Protein AF-A0A1H9MMF3-F1 (afdb_monomer)

Sequence (498 aa):
MNKQKNIVKINLSGGIVSTGDLLSIVKAAESAQAKDIKLGTRQQLYLTVADPKLEEFTQELQEARINFEVNFDEHPNIVSSYVTDELFNRSNWLTEGVYADVLDAFAYQPALKVNIIDSTQNLVPFFTGNINFISSPTANYWYLFIRFPKMTESEHWGSLVYSADIPAMAKAIETVILEDEKTFYSKTTASVSLLRARVQENYQFFHQPVIEELQLPKFTIPYYEGLNKYGQKFWLGVYRRDEVFPLAFLKDVCAICLKTKIGKIYTTPWKSMLIKGIDADDQKYWSYVLGKNHINVRHASNELNWQVEDLSADGLVIKRYLVRRFDSMDLKTHGLCFAIKTQPKSGLFGSVVIKRLINYTKTAKKATDRFDILYTPDFNPNSKNYIVYKRKLALTVLDQHLSDLSNIYYDQLGLNNLIGTELKAEESAQESATTTTYWVQQCQKCFTVYDEQYGEQENGIMPGVPFDALPATYTCPVCDAGKGDFLTINFQTLATLA

pLDDT: mean 90.86, std 11.28, range [36.47, 98.69]

Radius of gyration: 33.26 Å; Cα contacts (8 Å, |Δi|>4): 879; chains: 1; bounding box: 58×94×97 Å

Organism: NCBI:txid390241

Nearest PDB structures (foldseek):
  1zj9-assembly2_B  TM=7.246E-01  e=2.768E-17  Mycobacterium tuberculosis H37Rv
  3b0n-assembly1_A  TM=7.388E-01  e=5.944E-15  Nicotiana tabacum
  3b0j-assembly1_A  TM=7.566E-01  e=1.364E-14  Nicotiana tabacum
  5ai2-assembly1_A  TM=9.528E-01  e=3.238E-05  Pyrococcus furiosus
  4xnw-assembly1_A  TM=9.265E-01  e=1.119E-03  Homo sapiens

Mean predicted aligned error: 10.28 Å

Secondary structure (DSSP, 8-state):
----EEEEEE--GGGEEEHHHHHHHHHHHHHTT--EEEE-TTS-EEEEEEHHHHHHHHHHHHHTT---EES---SPPPEEGGGGTTTT---SS--HHHHHHHHHT--S--SS-EEEE-TT-SSS-TTSSSEEEEE-SSTTEEEEEE--TT----EE-SSEEEGGGHHHHHHHHHHHHHHTHHHHT-TTT--HHHHHHHHHHH----EE---S--PPPPP------EEEEETTEEEEEE--TTSEEEHHHHHHHHHHHHHTT--EEEE-TTS-EEEEEE-GGGHHHHHHHHHHTT------HHHHSEEE-TT-HHHHHHHHHHHHHHHHTT---TT--EEEE-STT-----SEEEEEEP---TT--GGG-EEEEEE-GGG-TTS--PEEEEEEE-GGGHHHHHHHHHHHHHHHT-HHHHHHHHHHHHHHHHHHTS----EEEEETTT-PEE-TTT-BGGGTB-TT--GGGS-TT-B-TTT--BGGGEEEEEHHHHHT--

Structure (mmCIF, N/CA/C/O backbone):
data_AF-A0A1H9MMF3-F1
#
_entry.id   AF-A0A1H9MMF3-F1
#
loop_
_atom_site.group_PDB
_atom_site.id
_atom_site.type_symbol
_atom_site.label_atom_id
_atom_site.label_alt_id
_atom_site.label_comp_id
_atom_site.label_asym_id
_atom_site.label_entity_id
_atom_site.label_seq_id
_atom_site.pdbx_PDB_ins_code
_atom_site.Cartn_x
_atom_site.Cartn_y
_atom_site.Cartn_z
_atom_site.occupancy
_atom_site.B_iso_or_equiv
_atom_site.auth_seq_id
_atom_site.auth_comp_id
_atom_site.auth_asym_id
_atom_site.auth_atom_id
_atom_site.pdbx_PDB_model_num
ATOM 1 N N . MET A 1 1 ? -17.254 28.239 19.429 1.00 42.09 1 MET A N 1
ATOM 2 C CA . MET A 1 1 ? -15.847 27.788 19.506 1.00 42.09 1 MET A CA 1
ATOM 3 C C . MET A 1 1 ? -15.647 26.682 18.485 1.00 42.09 1 MET A C 1
ATOM 5 O O . MET A 1 1 ? -16.365 25.690 18.556 1.00 42.09 1 MET A O 1
ATOM 9 N N . ASN A 1 2 ? -14.751 26.851 17.509 1.00 47.06 2 ASN A N 1
ATOM 10 C CA . ASN A 1 2 ? -14.352 25.730 16.653 1.00 47.06 2 ASN A CA 1
ATOM 11 C C . ASN A 1 2 ? -13.678 24.697 17.559 1.00 47.06 2 ASN A C 1
ATOM 13 O O . ASN A 1 2 ? -12.625 24.990 18.117 1.00 47.06 2 ASN A O 1
ATOM 17 N N . LYS A 1 3 ? -14.308 23.533 17.765 1.00 58.78 3 LYS A N 1
ATOM 18 C CA . LYS A 1 3 ? -13.686 22.439 18.518 1.00 58.78 3 LYS A CA 1
ATOM 19 C C . LYS A 1 3 ? -12.413 22.045 17.774 1.00 58.78 3 LYS A C 1
ATOM 21 O O . LYS A 1 3 ? -12.495 21.634 16.614 1.00 58.78 3 LYS A O 1
ATOM 26 N N . GLN A 1 4 ? -11.264 22.224 18.418 1.00 79.00 4 GLN A N 1
ATOM 27 C CA . GLN A 1 4 ? -9.987 21.749 17.906 1.00 79.00 4 GLN A CA 1
ATOM 28 C C . GLN A 1 4 ? -10.109 20.244 17.633 1.00 79.00 4 GLN A C 1
ATOM 30 O O . GLN A 1 4 ? -10.714 19.499 18.409 1.00 79.00 4 GLN A O 1
ATOM 35 N N . LYS A 1 5 ? -9.652 19.829 16.453 1.00 88.00 5 LYS A N 1
ATOM 36 C CA . LYS A 1 5 ? -9.704 18.444 15.990 1.00 88.00 5 LYS A CA 1
ATOM 37 C C . LYS A 1 5 ? -8.292 17.893 16.024 1.00 88.00 5 LYS A C 1
ATOM 39 O O . LYS A 1 5 ? -7.403 18.496 15.430 1.00 88.00 5 LYS A O 1
ATOM 44 N N . ASN A 1 6 ? -8.132 16.759 16.685 1.00 95.62 6 ASN A N 1
ATOM 45 C CA . ASN A 1 6 ? -6.872 16.055 16.825 1.00 95.62 6 ASN A CA 1
ATOM 46 C C . ASN A 1 6 ? -6.859 14.861 15.868 1.00 95.62 6 ASN A C 1
ATOM 48 O O . ASN A 1 6 ? -7.871 14.171 15.714 1.00 95.62 6 ASN A O 1
ATOM 52 N N . ILE A 1 7 ? -5.732 14.642 15.199 1.00 96.81 7 ILE A N 1
ATOM 53 C CA . ILE A 1 7 ? -5.510 13.474 14.348 1.00 96.81 7 ILE A CA 1
ATOM 54 C C . ILE A 1 7 ? -4.817 12.424 15.202 1.00 96.81 7 ILE A C 1
ATOM 56 O O . ILE A 1 7 ? -3.734 12.679 15.720 1.00 96.81 7 ILE A O 1
ATOM 60 N N . VAL A 1 8 ? -5.422 11.248 15.320 1.00 98.00 8 VAL A N 1
ATOM 61 C CA . VAL A 1 8 ? -4.791 10.094 15.961 1.00 98.00 8 VAL A CA 1
ATOM 62 C C . VAL A 1 8 ? -4.376 9.111 14.878 1.00 98.00 8 VAL A C 1
ATOM 64 O O . VAL A 1 8 ? -5.203 8.709 14.057 1.00 98.00 8 VAL A O 1
ATOM 67 N N . LYS A 1 9 ? -3.094 8.756 14.855 1.00 98.31 9 LYS A N 1
ATOM 68 C CA . LYS A 1 9 ? -2.513 7.756 13.959 1.00 98.31 9 LYS A CA 1
ATOM 69 C C . LYS A 1 9 ? -2.289 6.464 14.735 1.00 98.31 9 LYS A C 1
ATOM 71 O O . LYS A 1 9 ? -1.727 6.503 15.824 1.00 98.31 9 LYS A O 1
ATOM 76 N N . ILE A 1 10 ? -2.676 5.333 14.154 1.00 98.50 10 ILE A N 1
ATOM 77 C CA . ILE A 1 10 ? -2.406 3.994 14.691 1.00 98.50 10 ILE A CA 1
ATOM 78 C C . ILE A 1 10 ? -1.650 3.212 13.620 1.00 98.50 10 ILE A C 1
ATOM 80 O O . ILE A 1 10 ? -2.153 3.014 12.512 1.00 98.50 10 ILE A O 1
ATOM 84 N N . ASN A 1 11 ? -0.434 2.781 13.937 1.00 98.12 11 ASN A N 1
ATOM 85 C CA . ASN A 1 11 ? 0.357 1.945 13.042 1.00 98.12 11 ASN A CA 1
ATOM 86 C C . ASN A 1 11 ? -0.165 0.504 13.079 1.00 98.12 11 ASN A C 1
ATOM 88 O O . ASN A 1 11 ? -0.397 -0.044 14.153 1.00 98.12 11 ASN A O 1
ATOM 92 N N . LEU A 1 12 ? -0.327 -0.108 11.906 1.00 97.94 12 LEU A N 1
ATOM 93 C CA . LEU A 1 12 ? -0.649 -1.527 11.767 1.00 97.94 12 LEU A CA 1
ATOM 94 C C . LEU A 1 12 ? 0.579 -2.215 11.176 1.00 97.94 12 LEU A C 1
ATOM 96 O O . LEU A 1 12 ? 0.733 -2.225 9.954 1.00 97.94 12 LEU A O 1
ATOM 100 N N . SER A 1 13 ? 1.498 -2.696 12.014 1.00 97.06 13 SER A N 1
ATOM 101 C CA . SER A 1 13 ? 2.784 -3.246 11.559 1.00 97.06 13 SER A CA 1
ATOM 102 C C . SER A 1 13 ? 2.577 -4.318 10.491 1.00 97.06 13 SER A C 1
ATOM 104 O O . SER A 1 13 ? 1.864 -5.286 10.710 1.00 97.06 13 SER A O 1
ATOM 106 N N . GLY A 1 14 ? 3.154 -4.124 9.303 1.00 97.38 14 GLY A N 1
ATOM 107 C CA . GLY A 1 14 ? 2.976 -5.016 8.153 1.00 97.38 14 GLY A CA 1
ATOM 108 C C . GLY A 1 14 ? 1.615 -4.922 7.447 1.00 97.38 14 GLY A C 1
ATOM 109 O O . GLY A 1 14 ? 1.308 -5.734 6.574 1.00 97.38 14 GLY A O 1
ATOM 110 N N . GLY A 1 15 ? 0.803 -3.934 7.813 1.00 97.94 15 GLY A N 1
ATOM 111 C CA . GLY A 1 15 ? -0.555 -3.731 7.326 1.00 97.94 15 GLY A CA 1
ATOM 112 C C . GLY A 1 15 ? -1.538 -4.787 7.792 1.00 97.94 15 GLY A C 1
ATOM 113 O O . GLY A 1 15 ? -2.477 -5.088 7.062 1.00 97.94 15 GLY A O 1
ATOM 114 N N . ILE A 1 16 ? -1.325 -5.354 8.978 1.00 97.44 16 ILE A N 1
ATOM 115 C CA . ILE A 1 16 ? -2.231 -6.323 9.592 1.00 97.44 16 ILE A CA 1
ATOM 116 C C . ILE A 1 16 ? -2.805 -5.774 10.893 1.00 97.44 16 ILE A C 1
ATOM 118 O O . ILE A 1 16 ? -2.132 -5.087 11.657 1.00 97.44 16 ILE A O 1
ATOM 122 N N . VAL A 1 17 ? -4.062 -6.104 11.156 1.00 97.94 17 VAL A N 1
ATOM 123 C CA . VAL A 1 17 ? -4.711 -5.866 12.442 1.00 97.94 17 VAL A CA 1
ATOM 124 C C . VAL A 1 17 ? -5.503 -7.107 12.819 1.00 97.94 17 VAL A C 1
ATOM 126 O O . VAL A 1 17 ? -6.158 -7.714 11.964 1.00 97.94 17 VAL A O 1
ATOM 129 N N . SER A 1 18 ? -5.431 -7.517 14.085 1.00 97.88 18 SER A N 1
ATOM 130 C CA . SER A 1 18 ? -6.293 -8.593 14.557 1.00 97.88 18 SER A CA 1
ATOM 131 C C . SER A 1 18 ? -7.747 -8.116 14.555 1.00 97.88 18 SER A C 1
ATOM 133 O O . SER A 1 18 ? -8.042 -6.937 14.774 1.00 97.88 18 SER A O 1
ATOM 135 N N . THR A 1 19 ? -8.688 -9.027 14.324 1.00 98.31 19 THR A N 1
ATOM 136 C CA . THR A 1 19 ? -10.118 -8.684 14.364 1.00 98.31 19 THR A CA 1
ATOM 137 C C . THR A 1 19 ? -10.525 -8.127 15.737 1.00 98.31 19 THR A C 1
ATOM 139 O O . THR A 1 19 ? -11.387 -7.251 15.820 1.00 98.31 19 THR A O 1
ATOM 142 N N . GLY A 1 20 ? -9.891 -8.608 16.812 1.00 98.12 20 GLY A N 1
ATOM 143 C CA . GLY A 1 20 ? -10.108 -8.121 18.174 1.00 98.12 20 GLY A CA 1
ATOM 144 C C . GLY A 1 20 ? -9.624 -6.686 18.368 1.00 98.12 20 GLY A C 1
ATOM 145 O O . GLY A 1 20 ? -10.400 -5.846 18.822 1.00 98.12 20 GLY A O 1
ATOM 146 N N . ASP A 1 21 ? -8.391 -6.383 17.958 1.00 98.38 21 ASP A N 1
ATOM 147 C CA . ASP A 1 21 ? -7.820 -5.040 18.108 1.00 98.38 21 ASP A CA 1
ATOM 148 C C . ASP A 1 21 ? -8.576 -4.024 17.260 1.00 98.38 21 ASP A C 1
ATOM 150 O O . ASP A 1 21 ? -8.904 -2.944 17.748 1.00 98.38 21 ASP A O 1
ATOM 154 N N . LEU A 1 22 ? -8.942 -4.373 16.018 1.00 98.62 22 LEU A N 1
ATOM 155 C CA . LEU A 1 22 ? -9.743 -3.475 15.188 1.00 98.62 22 LEU A CA 1
ATOM 156 C C . LEU A 1 22 ? -11.101 -3.185 15.837 1.00 98.62 22 LEU A C 1
ATOM 158 O O . LEU A 1 22 ? -11.544 -2.037 15.835 1.00 98.62 22 LEU A O 1
ATOM 162 N N . LEU A 1 23 ? -11.750 -4.191 16.432 1.00 98.56 23 LEU A N 1
ATOM 163 C CA . LEU A 1 23 ? -13.001 -3.984 17.156 1.00 98.56 23 LEU A CA 1
ATOM 164 C C . LEU A 1 23 ? -12.811 -3.064 18.370 1.00 98.56 23 LEU A C 1
ATOM 166 O O . LEU A 1 23 ? -13.667 -2.211 18.606 1.00 98.56 23 LEU A O 1
ATOM 170 N N . SER A 1 24 ? -11.712 -3.205 19.116 1.00 98.50 24 SER A N 1
ATOM 171 C CA . SER A 1 24 ? -11.367 -2.311 20.230 1.00 98.50 24 SER A CA 1
ATOM 172 C C . SER A 1 24 ? -11.162 -0.870 19.754 1.00 98.50 24 SER A C 1
ATOM 174 O O . SER A 1 24 ? -11.776 0.039 20.307 1.00 98.50 24 SER A O 1
ATOM 176 N N . ILE A 1 25 ? -10.412 -0.659 18.663 1.00 98.62 25 ILE A N 1
ATOM 177 C CA . ILE A 1 25 ? -10.218 0.669 18.046 1.00 98.62 25 ILE A CA 1
ATOM 178 C C . ILE A 1 25 ? -11.560 1.277 17.646 1.00 98.62 25 ILE A C 1
ATOM 180 O O . ILE A 1 25 ? -11.824 2.447 17.912 1.00 98.62 25 ILE A O 1
ATOM 184 N N . VAL A 1 26 ? -12.419 0.492 16.994 1.00 98.44 26 VAL A N 1
ATOM 185 C CA . VAL A 1 26 ? -13.713 0.965 16.497 1.00 98.44 26 VAL A CA 1
ATOM 186 C C . VAL A 1 26 ? -14.669 1.304 17.645 1.00 98.44 26 VAL A C 1
ATOM 188 O O . VAL A 1 26 ? -15.400 2.288 17.541 1.00 98.44 26 VAL A O 1
ATOM 191 N N . LYS A 1 27 ? -14.657 0.538 18.743 1.00 98.19 27 LYS A N 1
ATOM 192 C CA . LYS A 1 27 ? -15.434 0.850 19.954 1.00 98.19 27 LYS A CA 1
ATOM 193 C C . LYS A 1 27 ? -14.951 2.138 20.614 1.00 98.19 27 LYS A C 1
ATOM 195 O O . LYS A 1 27 ? -15.773 3.019 20.839 1.00 98.19 27 LYS A O 1
ATOM 200 N N . ALA A 1 28 ? -13.640 2.290 20.798 1.00 98.06 28 ALA A N 1
ATOM 201 C CA . ALA A 1 28 ? -13.063 3.519 21.335 1.00 98.06 28 ALA A CA 1
ATOM 202 C C . ALA A 1 28 ? -13.400 4.732 20.461 1.00 98.06 28 ALA A C 1
ATOM 204 O O . ALA A 1 28 ? -13.790 5.792 20.950 1.00 98.06 28 ALA A O 1
ATOM 205 N N . ALA A 1 29 ? -13.335 4.564 19.139 1.00 97.69 29 ALA A N 1
ATOM 206 C CA . ALA A 1 29 ? -13.712 5.602 18.191 1.00 97.69 29 ALA A CA 1
ATOM 207 C C . ALA A 1 29 ? -15.195 5.996 18.329 1.00 97.69 29 ALA A C 1
ATOM 209 O O . ALA A 1 29 ? -15.529 7.179 18.244 1.00 97.69 29 ALA A O 1
ATOM 210 N N . GLU A 1 30 ? -16.081 5.026 18.565 1.00 97.00 30 GLU A N 1
ATOM 211 C CA . GLU A 1 30 ? -17.513 5.249 18.783 1.00 97.00 30 GLU A CA 1
ATOM 212 C C . GLU A 1 30 ? -17.775 6.006 20.101 1.00 97.00 30 GLU A C 1
ATOM 214 O O . GLU A 1 30 ? -18.484 7.017 20.074 1.00 97.00 30 GLU A O 1
ATOM 219 N N . SER A 1 31 ? -17.141 5.611 21.216 1.00 95.69 31 SER A N 1
ATOM 220 C CA . SER A 1 31 ? -17.191 6.325 22.512 1.00 95.69 31 SER A CA 1
ATOM 221 C C . SER A 1 31 ? -16.728 7.783 22.387 1.00 95.69 31 SER A C 1
ATOM 223 O O . SER A 1 31 ? -17.349 8.720 22.911 1.00 95.69 31 SER A O 1
ATOM 225 N N . ALA A 1 32 ? -15.672 7.989 21.597 1.00 95.56 32 ALA A N 1
ATOM 226 C CA . ALA A 1 32 ? -15.094 9.292 21.293 1.00 95.56 32 ALA A CA 1
ATOM 227 C C . ALA A 1 32 ? -15.902 10.115 20.273 1.00 95.56 32 ALA A C 1
ATOM 229 O O . ALA A 1 32 ? -15.536 11.254 19.962 1.00 95.56 32 ALA A O 1
ATOM 230 N N . GLN A 1 33 ? -17.003 9.565 19.747 1.00 95.25 33 GLN A N 1
ATOM 231 C CA . GLN A 1 33 ? -17.847 10.172 18.712 1.00 95.25 33 GLN A CA 1
ATOM 232 C C . GLN A 1 33 ? -17.072 10.517 17.428 1.00 95.25 33 GLN A C 1
ATOM 234 O O . GLN A 1 33 ? -17.412 11.467 16.708 1.00 95.25 33 GLN A O 1
ATOM 239 N N . ALA A 1 34 ? -16.020 9.753 17.127 1.00 94.62 34 ALA A N 1
ATOM 240 C CA . ALA A 1 34 ? -15.393 9.787 15.819 1.00 94.62 34 ALA A CA 1
ATOM 241 C C . ALA A 1 34 ? -16.404 9.313 14.766 1.00 94.62 34 ALA A C 1
ATOM 243 O O . ALA A 1 34 ? -17.288 8.498 15.023 1.00 94.62 34 ALA A O 1
ATOM 244 N N . LYS A 1 35 ? -16.304 9.862 13.557 1.00 91.38 35 LYS A N 1
ATOM 245 C CA . LYS A 1 35 ? -17.246 9.537 12.476 1.00 91.38 35 LYS A CA 1
ATOM 246 C C . LYS A 1 35 ? -16.823 8.301 11.698 1.00 91.38 35 LYS A C 1
ATOM 248 O O . LYS A 1 35 ? -17.659 7.514 11.256 1.00 91.38 35 LYS A O 1
ATOM 253 N N . ASP A 1 36 ? -15.520 8.180 11.493 1.00 96.31 36 ASP A N 1
ATOM 254 C CA . ASP A 1 36 ? -14.938 7.263 10.541 1.00 96.31 36 ASP A CA 1
ATOM 255 C C . ASP A 1 36 ? -13.444 7.046 10.791 1.00 96.31 36 ASP A C 1
ATOM 257 O O . ASP A 1 36 ? -12.801 7.791 11.536 1.00 96.31 36 ASP A O 1
ATOM 261 N N . ILE A 1 37 ? -12.922 6.004 10.146 1.00 97.88 37 ILE A N 1
ATOM 262 C CA . ILE A 1 37 ? -11.502 5.669 10.072 1.00 97.88 37 ILE A CA 1
ATOM 263 C C . ILE A 1 37 ? -11.034 5.857 8.628 1.00 97.88 37 ILE A C 1
ATOM 265 O O . ILE A 1 37 ? -11.751 5.536 7.678 1.00 97.88 37 ILE A O 1
ATOM 269 N N . LYS A 1 38 ? -9.806 6.344 8.455 1.00 98.19 38 LYS A N 1
ATOM 270 C CA . LYS A 1 38 ? -9.126 6.414 7.157 1.00 98.19 38 LYS A CA 1
ATOM 271 C C . LYS A 1 38 ? -7.900 5.520 7.147 1.00 98.19 38 LYS A C 1
ATOM 273 O O . LYS A 1 38 ? -7.265 5.332 8.181 1.00 98.19 38 LYS A O 1
ATOM 278 N N . LEU A 1 39 ? -7.554 5.013 5.969 1.00 97.88 39 LEU A N 1
ATOM 279 C CA . LEU A 1 39 ? -6.354 4.206 5.751 1.00 97.88 39 LEU A CA 1
ATOM 280 C C . LEU A 1 39 ? -5.261 5.057 5.109 1.00 97.88 39 LEU A C 1
ATOM 282 O O . LEU A 1 39 ? -5.549 5.913 4.271 1.00 97.88 39 LEU A O 1
ATOM 286 N N . GLY A 1 40 ? -4.018 4.821 5.513 1.00 96.31 40 GLY A N 1
ATOM 287 C CA . GLY A 1 40 ? -2.851 5.542 5.031 1.00 96.31 40 GLY A CA 1
ATOM 288 C C . GLY A 1 40 ? -2.006 4.771 4.019 1.00 96.31 40 GLY A C 1
ATOM 289 O O . GLY A 1 40 ? -2.057 3.546 3.921 1.00 96.31 40 GLY A O 1
ATOM 290 N N . THR A 1 41 ? -1.163 5.500 3.291 1.00 95.81 41 THR A N 1
ATOM 291 C CA . THR A 1 41 ? -0.257 4.952 2.262 1.00 95.81 41 THR A CA 1
ATOM 292 C C . THR A 1 41 ? 0.864 4.060 2.804 1.00 95.81 41 THR A C 1
ATOM 294 O O . THR A 1 41 ? 1.507 3.342 2.040 1.00 95.81 41 THR A O 1
ATOM 297 N N . ARG A 1 42 ? 1.111 4.071 4.117 1.00 97.00 42 ARG A N 1
ATOM 298 C CA . ARG A 1 42 ? 2.029 3.153 4.804 1.00 97.00 42 ARG A CA 1
ATOM 299 C C . ARG A 1 42 ? 1.278 2.103 5.632 1.00 97.00 42 ARG A C 1
ATOM 301 O O . ARG A 1 42 ? 1.840 1.580 6.584 1.00 97.00 42 ARG A O 1
ATOM 308 N N . GLN A 1 43 ? 0.028 1.791 5.273 1.00 98.00 43 GLN A N 1
ATOM 309 C CA . GLN A 1 43 ? -0.804 0.770 5.925 1.00 98.00 43 GLN A CA 1
ATOM 310 C C . GLN A 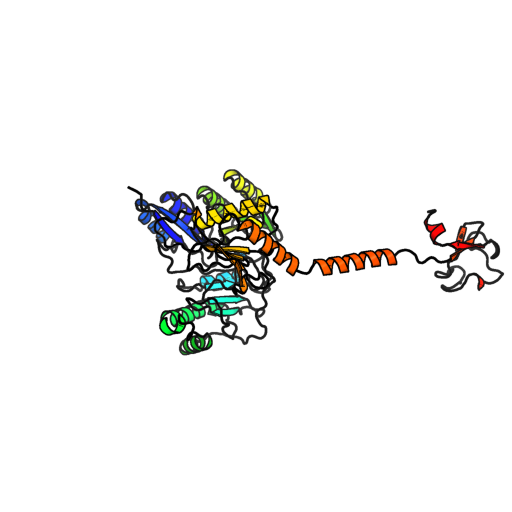1 43 ? -1.243 1.097 7.370 1.00 98.00 43 GLN A C 1
ATOM 312 O O . GLN A 1 43 ? -1.606 0.209 8.127 1.00 98.00 43 GLN A O 1
ATOM 317 N N . GLN A 1 44 ? -1.250 2.369 7.755 1.00 97.31 44 GLN A N 1
ATOM 318 C CA . GLN A 1 44 ? -1.689 2.878 9.058 1.00 97.31 44 GLN A CA 1
ATOM 319 C C . GLN A 1 44 ? -3.171 3.293 9.057 1.00 97.31 44 GLN A C 1
ATOM 321 O O . GLN A 1 44 ? -3.752 3.543 7.998 1.00 97.31 44 GLN A O 1
ATOM 326 N N . LEU A 1 45 ? -3.773 3.418 10.242 1.00 97.94 45 LEU A N 1
ATOM 327 C CA . LEU A 1 45 ? -5.098 4.008 10.442 1.00 97.94 45 LEU A CA 1
ATOM 328 C C . LEU A 1 45 ? -4.985 5.462 10.898 1.00 97.94 45 LEU A C 1
ATOM 330 O O . LEU A 1 45 ? -4.076 5.826 11.644 1.00 97.94 45 LEU A O 1
ATOM 334 N N . TYR A 1 46 ? -5.972 6.267 10.516 1.00 98.25 46 TYR A N 1
ATOM 335 C CA . TYR A 1 46 ? -6.157 7.623 11.009 1.00 98.25 46 TYR A CA 1
ATOM 336 C C . TYR A 1 46 ? -7.580 7.848 11.497 1.00 98.25 46 TYR A C 1
ATOM 338 O O . TYR A 1 46 ? -8.545 7.489 10.819 1.00 98.25 46 TYR A O 1
ATOM 346 N N . LEU A 1 47 ? -7.696 8.538 12.628 1.00 96.81 47 LEU A N 1
ATOM 347 C CA . LEU A 1 47 ? -8.952 9.020 13.185 1.00 96.81 47 LEU A CA 1
ATOM 348 C C . LEU A 1 47 ? -8.872 10.518 13.443 1.00 96.81 47 LEU A C 1
ATOM 350 O O . LEU A 1 47 ? -7.811 11.069 13.726 1.00 96.81 47 LEU A O 1
ATOM 354 N N . THR A 1 48 ? -10.016 11.189 13.352 1.00 96.31 48 THR A N 1
ATOM 355 C CA . THR A 1 48 ? -10.156 12.575 13.800 1.00 96.31 48 THR A CA 1
ATOM 356 C C . THR A 1 48 ? -11.044 12.613 15.031 1.00 96.31 48 THR A C 1
ATOM 358 O O . THR A 1 48 ? -12.230 12.297 14.941 1.00 96.31 48 THR A O 1
ATOM 361 N N . VAL A 1 49 ? -10.481 13.046 16.155 1.00 96.19 49 VAL A N 1
ATOM 362 C CA . VAL A 1 49 ? -11.149 13.083 17.460 1.00 96.19 49 VAL A CA 1
ATOM 363 C C . VAL A 1 49 ? -11.254 14.527 17.936 1.00 96.19 49 VAL A C 1
ATOM 365 O O . VAL A 1 49 ? -10.344 15.334 17.743 1.00 96.19 49 VAL A O 1
ATOM 368 N N . ALA A 1 50 ? -12.401 14.894 18.503 1.00 94.44 50 ALA A N 1
ATOM 369 C CA . ALA A 1 50 ? -12.584 16.225 19.070 1.00 94.44 50 ALA A CA 1
ATOM 370 C C . ALA A 1 50 ? -11.825 16.343 20.396 1.00 94.44 50 ALA A C 1
ATOM 372 O O . ALA A 1 50 ? -11.839 15.410 21.189 1.00 94.44 50 ALA A O 1
ATOM 373 N N . ASP A 1 51 ? -11.241 17.511 20.659 1.00 93.56 51 ASP A N 1
ATOM 374 C CA . ASP A 1 51 ? -10.435 17.765 21.860 1.00 93.56 51 ASP A CA 1
ATOM 375 C C . ASP A 1 51 ? -11.063 17.291 23.191 1.00 93.56 51 ASP A C 1
ATOM 377 O O . ASP A 1 51 ? -10.408 16.534 23.902 1.00 93.56 51 ASP A O 1
ATOM 381 N N . PRO A 1 52 ? -12.359 17.548 23.485 1.00 94.88 52 PRO A N 1
ATOM 382 C CA . PRO A 1 52 ? -12.970 17.108 24.747 1.00 94.88 52 PRO A CA 1
ATOM 383 C C . PRO A 1 52 ? -13.118 15.587 24.905 1.00 94.88 52 PRO A C 1
ATOM 385 O O . PRO A 1 52 ? -13.525 15.126 25.963 1.00 94.88 52 PRO A O 1
ATOM 388 N N . LYS A 1 53 ? -12.898 14.821 23.832 1.00 96.06 53 LYS A N 1
ATOM 389 C CA . LYS A 1 53 ? -13.003 13.357 23.788 1.00 96.06 53 LYS A CA 1
ATOM 390 C C . LYS A 1 53 ? -11.650 12.677 23.596 1.00 96.06 53 LYS A C 1
ATOM 392 O O . LYS A 1 53 ? -11.595 11.453 23.558 1.00 96.06 53 LYS A O 1
ATOM 397 N N . LEU A 1 54 ? -10.576 13.455 23.449 1.00 96.25 54 LEU A N 1
ATOM 398 C CA . LEU A 1 54 ? -9.253 12.918 23.162 1.00 96.25 54 LEU A CA 1
ATOM 399 C C . LEU A 1 54 ? -8.726 12.078 24.328 1.00 96.25 54 LEU A C 1
ATOM 401 O O . LEU A 1 54 ? -8.267 10.972 24.084 1.00 96.25 54 LEU A O 1
ATOM 405 N N . GLU A 1 55 ? -8.824 12.577 25.561 1.00 96.12 55 GLU A N 1
ATOM 406 C CA . GLU A 1 55 ? -8.302 11.890 26.752 1.00 96.12 55 GLU A CA 1
ATOM 407 C C . GLU A 1 55 ? -8.946 10.506 26.936 1.00 96.12 55 GLU A C 1
ATOM 409 O O . GLU A 1 55 ? -8.239 9.500 26.923 1.00 96.12 55 GLU A O 1
ATOM 414 N N . GLU A 1 56 ? -10.283 10.457 26.968 1.00 95.88 56 GLU A N 1
ATOM 415 C CA . GLU A 1 56 ? -11.085 9.222 27.023 1.00 95.88 56 GLU A CA 1
ATOM 416 C C . GLU A 1 56 ? -10.695 8.246 25.901 1.00 95.88 56 GLU A C 1
ATOM 418 O O . GLU A 1 56 ? -10.398 7.083 26.158 1.00 95.88 56 GLU A O 1
ATOM 423 N N . PHE A 1 57 ? -10.600 8.734 24.658 1.00 97.44 57 PHE A N 1
ATOM 424 C CA . PHE A 1 57 ? -10.209 7.905 23.519 1.00 97.44 57 PHE A CA 1
ATOM 425 C C . PHE A 1 57 ? -8.812 7.301 23.680 1.00 97.44 57 PHE A C 1
ATOM 427 O O . PHE A 1 57 ? -8.607 6.114 23.437 1.00 97.44 57 PHE A O 1
ATOM 434 N N . THR A 1 58 ? -7.835 8.119 24.075 1.00 97.81 58 THR A N 1
ATOM 435 C CA . THR A 1 58 ? -6.453 7.664 24.245 1.00 97.81 58 THR A CA 1
ATOM 436 C C . THR A 1 58 ? -6.309 6.686 25.403 1.00 97.81 58 THR A C 1
ATOM 438 O O . THR A 1 58 ? -5.528 5.745 25.288 1.00 97.81 58 THR A O 1
ATOM 441 N N . GLN A 1 59 ? -7.092 6.848 26.473 1.00 97.88 59 GLN A N 1
ATOM 442 C CA . GLN A 1 59 ? -7.125 5.905 27.584 1.00 97.88 59 GLN A CA 1
ATOM 443 C C . GLN A 1 59 ? -7.659 4.537 27.135 1.00 97.88 59 GLN A C 1
ATOM 445 O O . GLN A 1 59 ? -7.018 3.524 27.404 1.00 97.88 59 GLN A O 1
ATOM 450 N N . GLU A 1 60 ? -8.764 4.492 26.383 1.00 98.00 60 GLU A N 1
ATOM 451 C CA . GLU A 1 60 ? -9.302 3.225 25.861 1.00 98.00 60 GLU A CA 1
ATOM 452 C C . GLU A 1 60 ? -8.291 2.497 24.953 1.00 98.00 60 GLU A C 1
ATOM 454 O O . GLU A 1 60 ? -8.142 1.275 25.029 1.00 98.00 60 GLU A O 1
ATOM 459 N N . LEU A 1 61 ? -7.542 3.236 24.122 1.00 98.12 61 LEU A N 1
ATOM 460 C CA . LEU A 1 61 ? -6.469 2.649 23.309 1.00 98.12 61 LEU A CA 1
ATOM 461 C C . LEU A 1 61 ? -5.318 2.103 24.169 1.00 98.12 61 LEU A C 1
ATOM 463 O O . LEU A 1 61 ? -4.810 1.020 23.879 1.00 98.12 61 LEU A O 1
ATOM 467 N N . GLN A 1 62 ? -4.919 2.813 25.230 1.00 97.88 62 GLN A N 1
ATOM 468 C CA . GLN A 1 62 ? -3.881 2.356 26.165 1.00 97.88 62 GLN A CA 1
ATOM 469 C C . GLN A 1 62 ? -4.302 1.086 26.911 1.00 97.88 62 GLN A C 1
ATOM 471 O O . GLN A 1 62 ? -3.512 0.146 27.011 1.00 97.88 62 GLN A O 1
ATOM 476 N N . GLU A 1 63 ? -5.546 1.023 27.388 1.00 97.50 63 GLU A N 1
ATOM 477 C CA . GLU A 1 63 ? -6.113 -0.158 28.052 1.00 97.50 63 GLU A CA 1
ATOM 478 C C . GLU A 1 63 ? -6.152 -1.370 27.111 1.00 97.50 63 GLU A C 1
ATOM 480 O O . GLU A 1 63 ? -5.837 -2.491 27.518 1.00 97.50 63 GLU A O 1
ATOM 485 N N . ALA A 1 64 ? -6.439 -1.134 25.827 1.00 97.12 64 ALA A N 1
ATOM 486 C CA . ALA A 1 64 ? -6.364 -2.140 24.771 1.00 97.12 64 ALA A CA 1
ATOM 487 C C . ALA A 1 64 ? -4.926 -2.447 24.298 1.00 97.12 64 ALA A C 1
ATOM 489 O O . ALA A 1 64 ? -4.747 -3.301 23.433 1.00 97.12 64 ALA A O 1
ATOM 490 N N . ARG A 1 65 ? -3.899 -1.788 24.861 1.00 96.75 65 ARG A N 1
ATOM 491 C CA . ARG A 1 65 ? -2.474 -1.910 24.484 1.00 96.75 65 ARG A CA 1
ATOM 492 C C . ARG A 1 65 ? -2.195 -1.575 23.016 1.00 96.75 65 ARG A C 1
ATOM 494 O O . ARG A 1 65 ? -1.315 -2.158 22.386 1.00 96.75 65 ARG A O 1
ATOM 501 N N . ILE A 1 66 ? -2.938 -0.617 22.475 1.00 97.56 66 ILE A N 1
ATOM 502 C CA . ILE A 1 66 ? -2.815 -0.162 21.093 1.00 97.56 66 ILE A CA 1
ATOM 503 C C . ILE A 1 66 ? -1.909 1.060 21.061 1.00 97.56 66 ILE A C 1
ATOM 505 O O . ILE A 1 66 ? -2.192 2.079 21.686 1.00 97.56 66 ILE A O 1
ATOM 509 N N . ASN A 1 67 ? -0.819 0.965 20.306 1.00 95.56 67 ASN A N 1
ATOM 510 C CA . ASN A 1 67 ? 0.104 2.077 20.109 1.00 95.56 67 ASN A CA 1
ATOM 511 C C . ASN A 1 67 ? -0.506 3.141 19.186 1.00 95.56 67 ASN A C 1
ATOM 513 O O . ASN A 1 67 ? -1.055 2.817 18.130 1.00 95.56 67 ASN A O 1
ATOM 517 N N . PHE A 1 68 ? -0.361 4.416 19.546 1.00 97.62 68 PHE A N 1
ATOM 518 C CA . PHE A 1 68 ? -0.859 5.538 18.752 1.00 97.62 68 PHE A CA 1
ATOM 519 C C . PHE A 1 68 ? 0.017 6.786 18.889 1.00 97.62 68 PHE A C 1
ATOM 521 O O . PHE A 1 68 ? 0.765 6.940 19.851 1.00 97.62 68 PHE A O 1
ATOM 528 N N . GLU A 1 69 ? -0.142 7.709 17.943 1.00 97.69 69 GLU A N 1
ATOM 529 C CA . GLU A 1 69 ? 0.422 9.060 17.987 1.00 97.69 69 GLU A CA 1
ATOM 530 C C . GLU A 1 69 ? -0.687 10.096 17.794 1.00 97.69 69 GLU A C 1
ATOM 532 O O . GLU A 1 69 ? -1.603 9.897 16.992 1.00 97.69 69 GLU A O 1
ATOM 537 N N . VAL A 1 70 ? -0.606 11.220 18.509 1.00 97.25 70 VAL A N 1
ATOM 538 C CA . VAL A 1 70 ? -1.590 12.309 18.429 1.00 97.25 70 VAL A CA 1
ATOM 539 C C . VAL A 1 70 ? -0.942 13.535 17.805 1.00 97.25 70 VAL A C 1
ATOM 541 O O . VAL A 1 70 ? -0.046 14.119 18.392 1.00 97.25 70 VAL A O 1
ATOM 544 N N . ASN A 1 71 ? -1.419 13.959 16.635 1.00 95.25 71 ASN A N 1
ATOM 545 C CA . ASN A 1 71 ? -0.924 15.114 15.873 1.00 95.25 71 ASN A CA 1
ATOM 546 C C . ASN A 1 71 ? 0.560 15.046 15.450 1.00 95.25 71 ASN A C 1
ATOM 548 O O . ASN A 1 71 ? 1.079 16.026 14.915 1.00 95.25 71 ASN A O 1
ATOM 552 N N . PHE A 1 72 ? 1.207 13.895 15.627 1.00 90.00 72 PHE A N 1
ATOM 553 C CA . PHE A 1 72 ? 2.587 13.628 15.235 1.00 90.00 72 PHE A CA 1
ATOM 554 C C . PHE A 1 72 ? 2.671 12.429 14.276 1.00 90.00 72 PHE A C 1
ATOM 556 O O . PHE A 1 72 ? 1.727 11.648 14.126 1.00 90.00 72 PHE A O 1
ATOM 563 N N . ASP A 1 73 ? 3.796 12.348 13.569 1.00 88.00 73 ASP A N 1
ATOM 564 C CA . ASP A 1 73 ? 4.159 11.252 12.665 1.00 88.00 73 ASP A CA 1
ATOM 565 C C . ASP A 1 73 ? 5.659 10.954 12.831 1.00 88.00 73 ASP A C 1
ATOM 567 O O . ASP A 1 73 ? 6.434 11.016 11.877 1.00 88.00 73 ASP A O 1
ATOM 571 N N . GLU A 1 74 ? 6.074 10.730 14.079 1.00 93.75 74 GLU A N 1
ATOM 572 C CA . GLU A 1 74 ? 7.453 10.431 14.480 1.00 93.75 74 GLU A CA 1
ATOM 573 C C . GLU A 1 74 ? 7.821 8.982 14.166 1.00 93.75 74 GLU A C 1
ATOM 575 O O . GLU A 1 74 ? 8.925 8.722 13.687 1.00 93.75 74 GLU A O 1
ATOM 580 N N . HIS A 1 75 ? 6.880 8.050 14.358 1.00 96.56 75 HIS A N 1
ATOM 581 C CA . HIS A 1 75 ? 7.106 6.631 14.109 1.00 96.56 75 HIS A CA 1
ATOM 582 C C . HIS A 1 75 ? 6.381 6.156 12.844 1.00 96.56 75 HIS A C 1
ATOM 584 O O . HIS A 1 75 ? 5.189 5.823 12.882 1.00 96.56 75 HIS A O 1
ATOM 590 N N . PRO A 1 76 ? 7.036 6.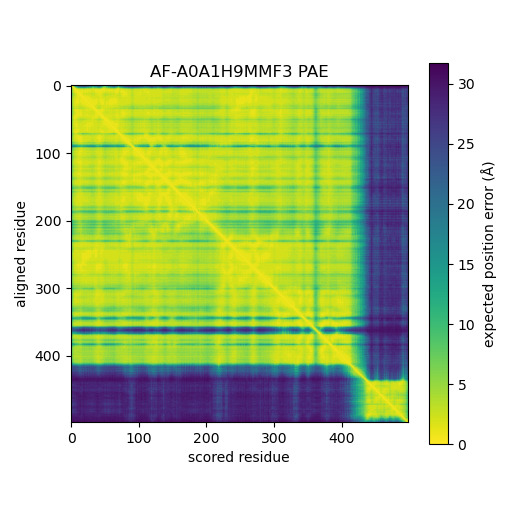117 11.671 1.00 96.31 76 PRO A N 1
ATOM 591 C CA . PRO A 1 76 ? 6.418 5.553 10.481 1.00 96.31 76 PRO A CA 1
ATOM 592 C C . PRO A 1 76 ? 6.103 4.063 10.665 1.00 96.31 76 PRO A C 1
ATOM 594 O O . PRO A 1 76 ? 6.938 3.288 11.117 1.00 96.31 76 PRO A O 1
ATOM 597 N N . ASN A 1 77 ? 4.930 3.637 10.194 1.00 98.00 77 ASN A N 1
ATOM 598 C CA . ASN A 1 77 ? 4.574 2.220 10.177 1.00 98.00 77 ASN A CA 1
ATOM 599 C C . ASN A 1 77 ? 5.568 1.377 9.355 1.00 98.00 77 ASN A C 1
ATOM 601 O O . ASN A 1 77 ? 6.115 1.866 8.356 1.00 98.00 77 ASN A O 1
ATOM 605 N N . ILE A 1 78 ? 5.734 0.105 9.720 1.00 98.56 78 ILE A N 1
ATOM 606 C CA . ILE A 1 78 ? 6.440 -0.895 8.908 1.00 98.56 78 ILE A CA 1
ATOM 607 C C . ILE A 1 78 ? 5.503 -1.333 7.782 1.00 98.56 78 ILE A C 1
ATOM 609 O O . ILE A 1 78 ? 4.420 -1.854 8.043 1.00 98.56 78 ILE A O 1
ATOM 613 N N . VAL A 1 79 ? 5.915 -1.124 6.531 1.00 98.56 79 VAL A N 1
ATOM 614 C CA . VAL A 1 79 ? 5.133 -1.543 5.357 1.00 98.56 79 VAL A CA 1
ATOM 615 C C . VAL A 1 79 ? 5.522 -2.963 4.975 1.00 98.56 79 VAL A C 1
ATOM 617 O O . VAL A 1 79 ? 6.709 -3.260 4.867 1.00 98.56 79 VAL A O 1
ATOM 620 N N . SER A 1 80 ? 4.541 -3.826 4.721 1.00 98.50 80 SER A N 1
ATOM 621 C CA . SER A 1 80 ? 4.787 -5.195 4.272 1.00 98.50 80 SER A CA 1
ATOM 622 C C . SER A 1 80 ? 3.860 -5.615 3.141 1.00 98.50 80 SER A C 1
ATOM 624 O O . SER A 1 80 ? 2.697 -5.209 3.073 1.00 98.50 80 SER A O 1
ATOM 626 N N . SER A 1 81 ? 4.368 -6.481 2.265 1.00 98.06 81 SER A N 1
ATOM 627 C CA . SER A 1 81 ? 3.551 -7.205 1.289 1.00 98.06 81 SER A CA 1
ATOM 628 C C . SER A 1 81 ? 2.866 -8.444 1.868 1.00 98.06 81 SER A C 1
ATOM 630 O O . SER A 1 81 ? 2.332 -9.240 1.106 1.00 98.06 81 SER A O 1
ATOM 632 N N . TYR A 1 82 ? 2.791 -8.584 3.192 1.00 97.50 82 TYR A N 1
ATOM 633 C CA . TYR A 1 82 ? 2.027 -9.642 3.859 1.00 97.50 82 TYR A CA 1
ATOM 634 C C . TYR A 1 82 ? 0.563 -9.720 3.345 1.00 97.50 82 TYR A C 1
ATOM 636 O O . TYR A 1 82 ? 0.016 -10.791 3.084 1.00 97.50 82 TYR A O 1
ATOM 644 N N . VAL A 1 83 ? -0.062 -8.576 3.047 1.00 97.00 83 VAL A N 1
ATOM 645 C CA . VAL A 1 83 ? -1.399 -8.521 2.417 1.00 97.00 83 VAL A CA 1
ATOM 646 C C . VAL A 1 83 ? -1.500 -9.262 1.070 1.00 97.00 83 VAL A C 1
ATOM 648 O O . VAL A 1 83 ? -2.592 -9.664 0.676 1.00 97.00 83 VAL A O 1
ATOM 651 N N . THR A 1 84 ? -0.383 -9.450 0.365 1.00 96.06 84 THR A N 1
ATOM 652 C CA . THR A 1 84 ? -0.334 -10.101 -0.954 1.00 96.06 84 THR A CA 1
ATOM 653 C C . THR A 1 84 ? -0.174 -11.610 -0.898 1.00 96.06 84 THR A C 1
ATOM 655 O O . THR A 1 84 ? -0.381 -12.249 -1.929 1.00 96.06 84 THR A O 1
ATOM 658 N N . ASP A 1 85 ? 0.163 -12.155 0.274 1.00 94.19 85 ASP A N 1
ATOM 659 C CA . ASP A 1 85 ? 0.432 -13.579 0.434 1.00 94.19 85 ASP A CA 1
ATOM 660 C C . ASP A 1 85 ? -0.778 -14.428 0.034 1.00 94.19 85 ASP A C 1
ATOM 662 O O . ASP A 1 85 ? -1.910 -14.103 0.419 1.00 94.19 85 ASP A O 1
ATOM 666 N N . GLU A 1 86 ? -0.519 -15.466 -0.766 1.00 90.50 86 GLU A N 1
ATOM 667 C CA . GLU A 1 86 ? -1.481 -16.366 -1.432 1.00 90.50 86 GLU A CA 1
ATOM 668 C C . GLU A 1 86 ? -2.383 -15.720 -2.504 1.00 90.50 86 GLU A C 1
ATOM 670 O O . GLU A 1 86 ? -3.145 -16.423 -3.174 1.00 90.50 86 GLU A O 1
ATOM 675 N N . LEU A 1 87 ? -2.324 -14.395 -2.684 1.00 93.56 87 LEU A N 1
ATOM 676 C CA . LEU A 1 87 ? -3.218 -13.660 -3.586 1.00 93.56 87 LEU A CA 1
ATOM 677 C C . LEU A 1 87 ? -2.515 -13.125 -4.832 1.00 93.56 87 LEU A C 1
ATOM 679 O O . LEU A 1 87 ? -3.012 -13.287 -5.947 1.00 93.56 87 LEU A O 1
ATOM 683 N N . PHE A 1 88 ? -1.395 -12.427 -4.641 1.00 91.88 88 PHE A N 1
ATOM 684 C CA . PHE A 1 88 ? -0.728 -11.662 -5.701 1.00 91.88 88 PHE A CA 1
ATOM 685 C C . PHE A 1 88 ? 0.776 -11.913 -5.786 1.00 91.88 88 PHE A C 1
ATOM 687 O O . PHE A 1 88 ? 1.421 -11.372 -6.685 1.00 91.88 88 PHE A O 1
ATOM 694 N N . ASN A 1 89 ? 1.337 -12.686 -4.860 1.00 85.94 89 ASN A N 1
ATOM 695 C CA . ASN A 1 89 ? 2.726 -13.107 -4.896 1.00 85.94 89 ASN A CA 1
ATOM 696 C C . ASN A 1 89 ? 2.866 -14.542 -5.429 1.00 85.94 89 ASN A C 1
ATOM 698 O O . ASN A 1 89 ? 1.892 -15.274 -5.600 1.00 85.94 89 ASN A O 1
ATOM 702 N N . ARG A 1 90 ? 4.104 -14.916 -5.755 1.00 81.38 90 ARG A N 1
ATOM 703 C CA . ARG A 1 90 ? 4.494 -16.253 -6.227 1.00 81.38 90 ARG A CA 1
ATOM 704 C C . ARG A 1 90 ? 5.725 -16.765 -5.480 1.00 81.38 90 ARG A C 1
ATOM 706 O O . ARG A 1 90 ? 6.502 -17.532 -6.042 1.00 81.38 90 ARG A O 1
ATOM 713 N N . SER A 1 91 ? 5.966 -16.273 -4.266 1.00 79.31 91 SER A N 1
ATOM 714 C CA . SER A 1 91 ? 7.159 -16.662 -3.522 1.00 79.31 91 SER A CA 1
ATOM 715 C C . SER A 1 91 ? 7.118 -18.134 -3.137 1.00 79.31 91 SER A C 1
ATOM 717 O O . SER A 1 91 ? 6.083 -18.676 -2.759 1.00 79.31 91 SER A O 1
ATOM 719 N N . ASN A 1 92 ? 8.283 -18.771 -3.231 1.00 79.69 92 ASN A N 1
ATOM 720 C CA . ASN A 1 92 ? 8.446 -20.192 -2.944 1.00 79.69 92 ASN A CA 1
ATOM 721 C C . ASN A 1 92 ? 8.674 -20.477 -1.451 1.00 79.69 92 ASN A C 1
ATOM 723 O O . ASN A 1 92 ? 8.517 -21.618 -1.028 1.00 79.69 92 ASN A O 1
ATOM 727 N N . TRP A 1 93 ? 9.090 -19.480 -0.662 1.00 94.88 93 TRP A N 1
ATOM 728 C CA . TRP A 1 93 ? 9.479 -19.678 0.744 1.00 94.88 93 TRP A CA 1
ATOM 729 C C . TRP A 1 93 ? 8.900 -18.643 1.710 1.00 94.88 93 TRP A C 1
ATOM 731 O O . TRP A 1 93 ? 8.848 -18.895 2.912 1.00 94.88 93 TRP A O 1
ATOM 741 N N . LEU A 1 94 ? 8.487 -17.478 1.210 1.00 95.88 94 LEU A N 1
ATOM 742 C CA . LEU A 1 94 ? 7.961 -16.409 2.043 1.00 95.88 94 LEU A CA 1
ATOM 743 C C . LEU A 1 94 ? 6.468 -16.632 2.259 1.00 95.88 94 LEU A C 1
ATOM 745 O O . LEU A 1 94 ? 5.689 -16.503 1.323 1.00 95.88 94 LEU A O 1
ATOM 749 N N . THR A 1 95 ? 6.101 -16.981 3.488 1.00 94.75 95 THR A N 1
ATOM 750 C CA . THR A 1 95 ? 4.724 -17.282 3.892 1.00 94.75 95 THR A CA 1
ATOM 751 C C . THR A 1 95 ? 4.230 -16.285 4.935 1.00 94.75 95 THR A C 1
ATOM 753 O O . THR A 1 95 ? 5.025 -15.578 5.564 1.00 94.75 95 THR A O 1
ATOM 756 N N . GLU A 1 96 ? 2.921 -16.288 5.197 1.00 93.56 96 GLU A N 1
ATOM 757 C CA . GLU A 1 96 ? 2.317 -15.607 6.347 1.00 93.56 96 GLU A CA 1
ATOM 758 C C . GLU A 1 96 ? 3.091 -15.798 7.668 1.00 93.56 96 GLU A C 1
ATOM 760 O O . GLU A 1 96 ? 3.221 -14.850 8.443 1.00 93.56 96 GLU A O 1
ATOM 765 N N . GLY A 1 97 ? 3.599 -17.010 7.928 1.00 95.38 97 GLY A N 1
ATOM 766 C CA . GLY A 1 97 ? 4.333 -17.335 9.154 1.00 95.38 97 GLY A CA 1
ATOM 767 C C . GLY A 1 97 ? 5.663 -16.594 9.246 1.00 95.38 97 GLY A C 1
ATOM 768 O O . GLY A 1 97 ? 5.943 -15.961 10.255 1.00 95.38 97 GLY A O 1
ATOM 769 N N . VAL A 1 98 ? 6.430 -16.570 8.153 1.00 97.31 98 VAL A N 1
ATOM 770 C CA . VAL A 1 98 ? 7.717 -15.859 8.103 1.00 97.31 98 VAL A CA 1
ATOM 771 C C . VAL A 1 98 ? 7.520 -14.351 8.273 1.00 97.31 98 VAL A C 1
ATOM 773 O O . VAL A 1 98 ? 8.292 -13.701 8.976 1.00 97.31 98 VAL A O 1
ATOM 776 N N . TYR A 1 99 ? 6.476 -13.775 7.666 1.00 97.75 99 TYR A N 1
ATOM 777 C CA . TYR A 1 99 ? 6.139 -12.371 7.908 1.00 97.75 99 TYR A CA 1
ATOM 778 C C . TYR A 1 99 ? 5.806 -12.101 9.371 1.00 97.75 99 TYR A C 1
ATOM 780 O O . TYR A 1 99 ? 6.288 -11.108 9.915 1.00 97.75 99 TYR A O 1
ATOM 788 N N . ALA A 1 100 ? 4.977 -12.951 9.984 1.00 97.00 100 ALA A N 1
ATOM 789 C CA . ALA A 1 100 ? 4.601 -12.815 11.384 1.00 97.00 100 ALA A CA 1
ATOM 790 C C . ALA A 1 100 ? 5.835 -12.883 12.293 1.00 97.00 100 ALA A C 1
ATOM 792 O O . ALA A 1 100 ? 6.046 -11.957 13.066 1.00 97.00 100 ALA A O 1
ATOM 793 N N . ASP A 1 101 ? 6.706 -13.879 12.106 1.00 97.94 101 ASP A N 1
ATOM 794 C CA . ASP A 1 101 ? 7.932 -14.045 12.895 1.00 97.94 101 ASP A CA 1
ATOM 795 C C . ASP A 1 101 ? 8.841 -12.806 12.821 1.00 97.94 101 ASP A C 1
ATOM 797 O O . ASP A 1 101 ? 9.339 -12.325 13.840 1.00 97.94 101 ASP A O 1
ATOM 801 N N . VAL A 1 102 ? 9.037 -12.248 11.619 1.00 98.25 102 VAL A N 1
ATOM 802 C CA . VAL A 1 102 ? 9.851 -11.036 11.437 1.00 98.25 102 VAL A CA 1
ATOM 803 C C . VAL A 1 102 ? 9.195 -9.821 12.094 1.00 98.25 102 VAL A C 1
ATOM 805 O O . VAL A 1 102 ? 9.886 -9.039 12.746 1.00 98.25 102 VAL A O 1
ATOM 808 N N . LEU A 1 103 ? 7.886 -9.626 11.909 1.00 98.06 103 LEU A N 1
ATOM 809 C CA . LEU A 1 103 ? 7.163 -8.462 12.432 1.00 98.06 103 LEU A CA 1
ATOM 810 C C . LEU A 1 103 ? 7.039 -8.499 13.962 1.00 98.06 103 LEU A C 1
ATOM 812 O O . LEU A 1 103 ? 7.245 -7.466 14.597 1.00 98.06 103 LEU A O 1
ATOM 816 N N . ASP A 1 104 ? 6.770 -9.666 14.547 1.00 96.75 104 ASP A N 1
ATOM 817 C CA . ASP A 1 104 ? 6.638 -9.859 15.997 1.00 96.75 104 ASP A CA 1
ATOM 818 C C . ASP A 1 104 ? 7.978 -9.660 16.727 1.00 96.75 104 ASP A C 1
ATOM 820 O O . ASP A 1 104 ? 8.009 -9.259 17.892 1.00 96.75 104 ASP A O 1
ATOM 824 N N . ALA A 1 105 ? 9.101 -9.867 16.034 1.00 97.69 105 ALA A N 1
ATOM 825 C CA . ALA A 1 105 ? 10.438 -9.627 16.568 1.00 97.69 105 ALA A CA 1
ATOM 826 C C . ALA A 1 105 ? 10.838 -8.131 16.623 1.00 97.69 105 ALA A C 1
ATOM 828 O O . ALA A 1 105 ? 11.865 -7.790 17.220 1.00 97.69 105 ALA A O 1
ATOM 829 N N . PHE A 1 106 ? 10.044 -7.205 16.063 1.00 97.62 106 PHE A N 1
ATOM 830 C CA . PHE A 1 106 ? 10.251 -5.764 16.267 1.00 97.62 106 PHE A CA 1
ATOM 831 C C . PHE A 1 106 ? 9.812 -5.332 17.674 1.00 97.62 106 PHE A C 1
ATOM 833 O O . PHE A 1 106 ? 8.678 -4.922 17.906 1.00 97.62 106 PHE A O 1
ATOM 840 N N . ALA A 1 107 ? 10.759 -5.322 18.613 1.00 95.00 107 ALA A N 1
ATOM 841 C CA . ALA A 1 107 ? 10.548 -4.849 19.987 1.00 95.00 107 ALA A CA 1
ATOM 842 C C . ALA A 1 107 ? 10.579 -3.307 20.147 1.00 95.00 107 ALA A C 1
ATOM 844 O O . ALA A 1 107 ? 10.724 -2.798 21.258 1.00 95.00 107 ALA A O 1
ATOM 845 N N . TYR A 1 108 ? 10.497 -2.545 19.052 1.00 96.31 108 TYR A N 1
ATOM 846 C CA . TYR A 1 108 ? 10.553 -1.080 19.046 1.00 96.31 108 TYR A CA 1
ATOM 847 C C . TYR A 1 108 ? 9.746 -0.497 17.879 1.00 96.31 108 TYR A C 1
ATOM 849 O O . TYR A 1 108 ? 9.473 -1.185 16.896 1.00 96.31 108 TYR A O 1
ATOM 857 N N . GLN A 1 109 ? 9.400 0.791 17.962 1.00 96.25 109 GLN A N 1
ATOM 858 C CA . GLN A 1 109 ? 8.791 1.524 16.849 1.00 96.25 109 GLN A CA 1
ATOM 859 C C . GLN A 1 109 ? 9.877 2.241 16.034 1.00 96.25 109 GLN A C 1
ATOM 861 O O . GLN A 1 109 ? 10.573 3.095 16.593 1.00 96.25 109 GLN A O 1
ATOM 866 N N . PRO A 1 110 ? 10.053 1.920 14.738 1.00 97.62 110 PRO A N 1
ATOM 867 C CA . PRO A 1 110 ? 11.027 2.610 13.900 1.00 97.62 110 PRO A CA 1
ATOM 868 C C . PRO A 1 110 ? 10.744 4.111 13.806 1.00 97.62 110 PRO A C 1
ATOM 870 O O . PRO A 1 110 ? 9.592 4.527 13.732 1.00 97.62 110 PRO A O 1
ATOM 873 N N . ALA A 1 111 ? 11.801 4.915 13.783 1.00 97.12 111 ALA A N 1
ATOM 874 C CA . ALA A 1 111 ? 11.795 6.330 13.416 1.00 97.12 111 ALA A CA 1
ATOM 875 C C . ALA A 1 111 ? 12.135 6.525 11.922 1.00 97.12 111 ALA A C 1
ATOM 877 O O . ALA A 1 111 ? 11.740 7.513 11.299 1.00 97.12 111 ALA A O 1
ATOM 878 N N . LEU A 1 112 ? 12.825 5.560 11.304 1.00 97.44 112 LEU A N 1
ATOM 879 C CA . LEU A 1 112 ? 13.015 5.491 9.856 1.00 97.44 112 LEU A CA 1
ATOM 880 C C . LEU A 1 112 ? 12.006 4.544 9.203 1.00 97.44 112 LEU A C 1
ATOM 882 O O . LEU A 1 112 ? 11.559 3.555 9.773 1.00 97.44 112 LEU A O 1
ATOM 886 N N . LYS A 1 113 ? 11.638 4.835 7.950 1.00 97.75 113 LYS A N 1
ATOM 887 C CA . LYS A 1 113 ? 10.642 4.038 7.222 1.00 97.75 113 LYS A CA 1
ATOM 888 C C . LYS A 1 113 ? 11.208 2.660 6.876 1.00 97.75 113 LYS A C 1
ATOM 890 O O . LYS A 1 113 ? 12.113 2.578 6.049 1.00 97.75 113 LYS A O 1
ATOM 895 N N . VAL A 1 114 ? 10.631 1.596 7.422 1.00 98.69 114 VAL A N 1
ATOM 896 C CA . VAL A 1 114 ? 10.998 0.210 7.087 1.00 98.69 114 VAL A CA 1
ATOM 897 C C . VAL A 1 114 ? 9.972 -0.401 6.133 1.00 98.69 114 VAL A C 1
ATOM 899 O O . VAL A 1 114 ? 8.767 -0.160 6.270 1.00 98.69 114 VAL A O 1
ATOM 902 N N . ASN A 1 115 ? 10.458 -1.172 5.162 1.00 98.69 115 ASN A N 1
ATOM 903 C CA . ASN A 1 115 ? 9.662 -1.958 4.227 1.00 98.69 115 ASN A CA 1
ATOM 904 C C . ASN A 1 115 ? 10.151 -3.423 4.229 1.00 98.69 115 ASN A C 1
ATOM 906 O O . ASN A 1 115 ? 11.359 -3.642 4.163 1.00 98.69 115 ASN A O 1
ATOM 910 N N . ILE A 1 116 ? 9.238 -4.401 4.255 1.00 98.69 116 ILE A N 1
ATOM 911 C CA . ILE A 1 116 ? 9.520 -5.850 4.172 1.00 98.69 116 ILE A CA 1
ATOM 912 C C . ILE A 1 116 ? 8.666 -6.451 3.050 1.00 98.69 116 ILE A C 1
ATOM 914 O O . ILE A 1 116 ? 7.466 -6.667 3.214 1.00 98.69 116 ILE A O 1
ATOM 918 N N . ILE A 1 117 ? 9.257 -6.658 1.876 1.00 98.00 117 ILE A N 1
ATOM 919 C CA . ILE A 1 117 ? 8.512 -6.829 0.624 1.00 98.00 117 ILE A CA 1
ATOM 920 C C . ILE A 1 117 ? 8.926 -8.107 -0.113 1.00 98.00 117 ILE A C 1
ATOM 922 O O . ILE A 1 117 ? 10.104 -8.397 -0.273 1.00 98.00 117 ILE A O 1
ATOM 926 N N . ASP A 1 118 ? 7.952 -8.849 -0.619 1.00 97.62 118 ASP A N 1
ATOM 927 C CA . ASP A 1 118 ? 8.145 -9.956 -1.552 1.00 97.62 118 ASP A CA 1
ATOM 928 C C . ASP A 1 118 ? 8.513 -9.407 -2.936 1.00 97.62 118 ASP A C 1
ATOM 930 O O . ASP A 1 118 ? 7.793 -8.559 -3.472 1.00 97.62 118 ASP A O 1
ATOM 934 N N . SER A 1 119 ? 9.615 -9.886 -3.514 1.00 96.19 119 SER A N 1
ATOM 935 C CA . SER A 1 119 ? 10.108 -9.509 -4.845 1.00 96.19 119 SER A CA 1
ATOM 936 C C . SER A 1 119 ? 9.141 -9.845 -5.982 1.00 96.19 119 SER A C 1
ATOM 938 O O . SER A 1 119 ? 9.238 -9.240 -7.042 1.00 96.19 119 SER A O 1
ATOM 940 N N . THR A 1 120 ? 8.186 -10.755 -5.783 1.00 94.94 120 THR A N 1
ATOM 941 C CA . THR A 1 120 ? 7.352 -11.322 -6.858 1.00 94.94 120 THR A CA 1
ATOM 942 C C . THR A 1 120 ? 6.008 -10.618 -7.081 1.00 94.94 120 THR A C 1
ATOM 944 O O . THR A 1 120 ? 5.297 -10.944 -8.033 1.00 94.94 120 THR A O 1
ATOM 947 N N . GLN A 1 121 ? 5.644 -9.651 -6.236 1.00 94.50 121 GLN A N 1
ATOM 948 C CA . GLN A 1 121 ? 4.347 -8.958 -6.274 1.00 94.50 121 GLN A CA 1
ATOM 949 C C . GLN A 1 121 ? 4.466 -7.497 -6.736 1.00 94.50 121 GLN A C 1
ATOM 951 O O . GLN A 1 121 ? 5.541 -6.913 -6.730 1.00 94.50 121 GLN A O 1
ATOM 956 N N . ASN A 1 122 ? 3.344 -6.873 -7.106 1.00 93.56 122 ASN A N 1
ATOM 957 C CA . ASN A 1 122 ? 3.299 -5.478 -7.580 1.00 93.56 122 ASN A CA 1
ATOM 958 C C . ASN A 1 122 ? 2.332 -4.565 -6.801 1.00 93.56 122 ASN A C 1
ATOM 960 O O . ASN A 1 122 ? 2.203 -3.381 -7.119 1.00 93.56 122 ASN A O 1
ATOM 964 N N . LEU A 1 123 ? 1.611 -5.097 -5.812 1.00 95.38 123 LEU A N 1
ATOM 965 C CA . LEU A 1 123 ? 0.638 -4.324 -5.045 1.00 95.38 123 LEU A CA 1
ATOM 966 C C . LEU A 1 123 ? 1.326 -3.394 -4.037 1.00 95.38 123 LEU A C 1
ATOM 968 O O . LEU A 1 123 ? 0.962 -2.230 -3.923 1.00 95.38 123 LEU A O 1
ATOM 972 N N . VAL A 1 124 ? 2.308 -3.883 -3.289 1.00 96.44 124 VAL A N 1
ATOM 973 C CA . VAL A 1 124 ? 3.026 -3.119 -2.269 1.00 96.44 124 VAL A CA 1
ATOM 974 C C . VAL A 1 124 ? 4.353 -2.626 -2.853 1.00 96.44 124 VAL A C 1
ATOM 976 O O . VAL A 1 124 ? 5.124 -3.421 -3.386 1.00 96.44 124 VAL A O 1
ATOM 979 N N . PRO A 1 125 ? 4.644 -1.318 -2.788 1.00 94.31 125 PRO A N 1
ATOM 980 C CA . PRO A 1 125 ? 5.805 -0.747 -3.453 1.00 94.31 125 PRO A CA 1
ATOM 981 C C . PRO A 1 125 ? 7.110 -1.068 -2.715 1.00 94.31 125 PRO A C 1
ATOM 983 O O . PRO A 1 125 ? 7.214 -0.892 -1.502 1.00 94.31 125 PRO A O 1
ATOM 986 N N . PHE A 1 126 ? 8.137 -1.434 -3.478 1.00 94.88 126 PHE A N 1
ATOM 987 C CA . PHE A 1 126 ? 9.427 -1.898 -2.963 1.00 94.88 126 PHE A CA 1
ATOM 988 C C . PHE A 1 126 ? 10.203 -0.828 -2.183 1.00 94.88 126 PHE A C 1
ATOM 990 O O . PHE A 1 126 ? 10.540 -1.012 -1.017 1.00 94.88 126 PHE A O 1
ATOM 997 N N . PHE A 1 127 ? 10.446 0.329 -2.807 1.00 94.06 127 PHE A N 1
ATOM 998 C CA . PHE A 1 127 ? 11.468 1.288 -2.353 1.00 94.06 127 PHE A CA 1
ATOM 999 C C . PHE A 1 127 ? 10.906 2.532 -1.649 1.00 94.06 127 PHE A C 1
ATOM 1001 O O . PHE A 1 127 ? 11.485 3.619 -1.719 1.00 94.06 127 PHE A O 1
ATOM 1008 N N . THR A 1 128 ? 9.715 2.468 -1.046 1.00 93.56 128 THR A N 1
ATOM 1009 C CA . THR A 1 128 ? 9.089 3.629 -0.367 1.00 93.56 128 THR A CA 1
ATOM 1010 C C . THR A 1 128 ? 9.647 3.915 1.028 1.00 93.56 128 THR A C 1
ATOM 1012 O O . THR A 1 128 ? 9.393 5.003 1.558 1.00 93.56 128 THR A O 1
ATOM 1015 N N . GLY A 1 129 ? 10.443 3.006 1.589 1.00 95.50 129 GLY A N 1
ATOM 1016 C CA . GLY A 1 129 ? 11.122 3.135 2.870 1.00 95.50 129 GLY A CA 1
ATOM 1017 C C . GLY A 1 129 ? 12.479 3.836 2.791 1.00 95.50 129 GLY A C 1
ATOM 1018 O O . GLY A 1 129 ? 12.930 4.273 1.728 1.00 95.50 129 GLY A O 1
ATOM 1019 N N . ASN A 1 130 ? 13.092 4.008 3.954 1.00 97.56 130 ASN A N 1
ATOM 1020 C CA . ASN A 1 130 ? 14.509 4.292 4.147 1.00 97.56 130 ASN A CA 1
ATOM 1021 C C . ASN A 1 130 ? 15.315 2.992 4.212 1.00 97.56 130 ASN A C 1
ATOM 1023 O O . ASN A 1 130 ? 16.419 2.945 3.689 1.00 97.56 130 ASN A O 1
ATOM 1027 N N . ILE A 1 131 ? 14.742 1.949 4.811 1.00 98.62 131 ILE A N 1
ATOM 1028 C CA . ILE A 1 131 ? 15.332 0.619 4.938 1.00 98.62 131 ILE A CA 1
ATOM 1029 C C . ILE A 1 131 ? 14.365 -0.348 4.255 1.00 98.62 131 ILE A C 1
ATOM 1031 O O . ILE A 1 131 ? 13.218 -0.474 4.682 1.00 98.62 131 ILE A O 1
ATOM 1035 N N . ASN A 1 132 ? 14.781 -0.963 3.150 1.00 98.56 132 ASN A N 1
ATOM 1036 C CA . ASN A 1 132 ? 13.902 -1.787 2.324 1.00 98.56 132 ASN A CA 1
ATOM 1037 C C . ASN A 1 132 ? 14.480 -3.199 2.214 1.00 98.56 132 ASN A C 1
ATOM 1039 O O . ASN A 1 132 ? 15.493 -3.394 1.544 1.00 98.56 132 ASN A O 1
ATOM 1043 N N . PHE A 1 133 ? 13.823 -4.157 2.863 1.00 98.69 133 PHE A N 1
ATOM 1044 C CA . PHE A 1 133 ? 14.101 -5.582 2.738 1.00 98.69 133 PHE A CA 1
ATOM 1045 C C . PHE A 1 133 ? 13.235 -6.161 1.623 1.00 98.69 133 PHE A C 1
ATOM 1047 O O . PHE A 1 133 ? 12.015 -5.977 1.629 1.00 98.69 133 PHE A O 1
ATOM 1054 N N . ILE A 1 134 ? 13.862 -6.833 0.659 1.00 98.31 134 ILE A N 1
ATOM 1055 C CA . ILE A 1 134 ? 13.187 -7.418 -0.504 1.00 98.31 134 ILE A CA 1
ATOM 1056 C C . ILE A 1 134 ? 13.579 -8.892 -0.611 1.00 98.31 134 ILE A C 1
ATOM 1058 O O . ILE A 1 134 ? 14.767 -9.200 -0.586 1.00 98.31 134 ILE A O 1
ATOM 1062 N N . SER A 1 135 ? 12.614 -9.809 -0.690 1.00 97.50 135 SER A N 1
ATOM 1063 C CA . SER A 1 135 ? 12.900 -11.250 -0.634 1.00 97.50 135 SER A CA 1
ATOM 1064 C C . SER A 1 135 ? 13.821 -11.698 -1.769 1.00 97.50 135 SER A C 1
ATOM 1066 O O . SER A 1 135 ? 13.621 -11.329 -2.930 1.00 97.50 135 SER A O 1
ATOM 1068 N N . SER A 1 136 ? 14.821 -12.515 -1.441 1.00 96.31 136 SER A N 1
ATOM 1069 C CA . SER A 1 136 ? 15.714 -13.112 -2.436 1.00 96.31 136 SER A CA 1
ATOM 1070 C C . SER A 1 136 ? 15.223 -14.490 -2.899 1.00 96.31 136 SER A C 1
ATOM 1072 O O . SER A 1 136 ? 14.355 -15.083 -2.250 1.00 96.31 136 SER A O 1
ATOM 1074 N N 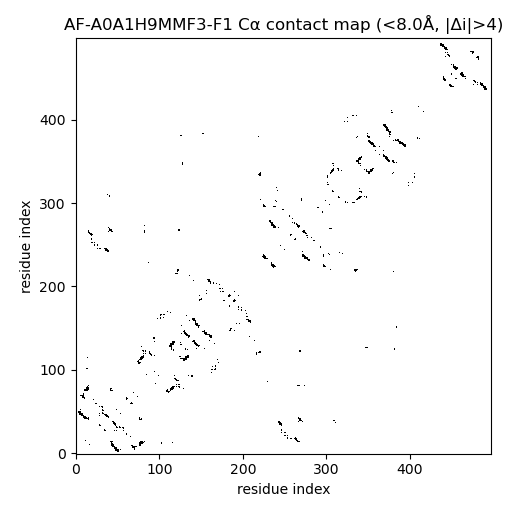. PRO A 1 137 ? 15.775 -15.037 -3.996 1.00 94.12 137 PRO A N 1
ATOM 1075 C CA . PRO A 1 137 ? 15.558 -16.435 -4.371 1.00 94.12 137 PRO A CA 1
ATOM 1076 C C . PRO A 1 137 ? 16.043 -17.429 -3.302 1.00 94.12 137 PRO A C 1
ATOM 1078 O O . PRO A 1 137 ? 15.514 -18.536 -3.202 1.00 94.12 137 PRO A O 1
ATOM 1081 N N . THR A 1 138 ? 17.015 -17.035 -2.474 1.00 94.75 138 THR A N 1
ATOM 1082 C CA . THR A 1 138 ? 17.518 -17.865 -1.380 1.00 94.75 138 THR A CA 1
ATOM 1083 C C . THR A 1 138 ? 16.582 -17.803 -0.175 1.00 94.75 138 THR A C 1
ATOM 1085 O O . THR A 1 138 ? 16.310 -16.733 0.374 1.00 94.75 138 THR A O 1
ATOM 1088 N N . ALA A 1 139 ? 16.106 -18.970 0.263 1.00 95.06 139 ALA A N 1
ATOM 1089 C CA . ALA A 1 139 ? 15.139 -19.080 1.350 1.00 95.06 139 ALA A CA 1
ATOM 1090 C C . ALA A 1 139 ? 15.631 -18.423 2.647 1.00 95.06 139 ALA A C 1
ATOM 1092 O O . ALA A 1 139 ? 16.759 -18.657 3.076 1.00 95.06 139 ALA A O 1
ATOM 1093 N N . ASN A 1 140 ? 14.759 -17.642 3.290 1.00 96.56 140 ASN A N 1
ATOM 1094 C CA . ASN A 1 140 ? 15.026 -16.860 4.501 1.00 96.56 140 ASN A CA 1
ATOM 1095 C C . ASN A 1 140 ? 16.054 -15.729 4.355 1.00 96.56 140 ASN A C 1
ATOM 1097 O O . ASN A 1 140 ? 16.437 -15.146 5.373 1.00 96.56 140 ASN A O 1
ATOM 1101 N N . TYR A 1 141 ? 16.462 -15.375 3.137 1.00 97.50 141 TYR A N 1
ATOM 1102 C CA . TYR A 1 141 ? 17.402 -14.287 2.884 1.00 97.50 141 TYR A CA 1
ATOM 1103 C C . TYR A 1 141 ? 16.781 -13.171 2.041 1.00 97.50 141 TYR A C 1
ATOM 1105 O O . TYR A 1 141 ? 15.980 -13.407 1.133 1.00 97.50 141 TYR A O 1
ATOM 1113 N N . TRP A 1 142 ? 17.178 -11.937 2.339 1.00 98.31 142 TRP A N 1
ATOM 1114 C CA . TRP A 1 142 ? 16.595 -10.721 1.778 1.00 98.31 142 TRP A CA 1
ATOM 1115 C C . TRP A 1 142 ? 17.680 -9.809 1.222 1.00 98.31 142 TRP A C 1
ATOM 1117 O O . TRP A 1 142 ? 18.695 -9.575 1.875 1.00 98.31 142 TRP A O 1
ATOM 1127 N N . TYR A 1 143 ? 17.444 -9.229 0.051 1.00 98.62 143 TYR A N 1
ATOM 1128 C CA . TYR A 1 143 ? 18.172 -8.040 -0.368 1.00 98.62 143 TYR A CA 1
ATOM 1129 C C . TYR A 1 143 ? 17.857 -6.885 0.579 1.00 98.62 143 TYR A C 1
ATOM 1131 O O . TYR A 1 143 ? 16.730 -6.758 1.064 1.00 98.62 143 TYR A O 1
ATOM 1139 N N . LEU A 1 144 ? 18.831 -6.005 0.788 1.00 98.62 144 LEU A N 1
ATOM 1140 C CA . LEU A 1 144 ? 18.664 -4.799 1.587 1.00 98.62 144 LEU A CA 1
ATOM 1141 C C . LEU A 1 144 ? 19.064 -3.571 0.772 1.00 98.62 144 LEU A C 1
ATOM 1143 O O . LEU A 1 144 ? 20.177 -3.488 0.254 1.00 98.62 144 LEU A O 1
ATOM 1147 N N . PHE A 1 145 ? 18.155 -2.603 0.692 1.00 98.25 145 PHE A N 1
ATOM 1148 C CA . PHE A 1 145 ? 18.375 -1.322 0.031 1.00 98.25 145 PHE A CA 1
ATOM 1149 C C . PHE A 1 145 ? 18.152 -0.164 0.995 1.00 98.25 145 PHE A C 1
ATOM 1151 O O . PHE A 1 145 ? 17.101 -0.067 1.642 1.00 98.25 145 PHE A O 1
ATOM 1158 N N . ILE A 1 146 ? 19.116 0.751 1.036 1.00 98.12 146 ILE A N 1
ATOM 1159 C CA . ILE A 1 146 ? 19.099 1.924 1.903 1.00 98.12 146 ILE A CA 1
ATOM 1160 C C . ILE A 1 146 ? 18.845 3.171 1.075 1.00 98.12 146 ILE A C 1
ATOM 1162 O O . ILE A 1 146 ? 19.555 3.464 0.118 1.00 98.12 146 ILE A O 1
ATOM 1166 N N . ARG A 1 147 ? 17.841 3.938 1.487 1.00 95.75 147 ARG A N 1
ATOM 1167 C CA . ARG A 1 147 ? 17.604 5.298 1.019 1.00 95.75 147 ARG A CA 1
ATOM 1168 C C . ARG A 1 147 ? 17.784 6.256 2.180 1.00 95.75 147 ARG A C 1
ATOM 1170 O O . ARG A 1 147 ? 16.921 6.367 3.060 1.00 95.75 147 ARG A O 1
ATOM 1177 N N . PHE A 1 148 ? 18.885 6.988 2.141 1.00 96.06 148 PHE A N 1
ATOM 1178 C CA . PHE A 1 148 ? 19.197 7.985 3.149 1.00 96.06 148 PHE A CA 1
ATOM 1179 C C . PHE A 1 148 ? 18.134 9.099 3.215 1.00 96.06 148 PHE A C 1
ATOM 1181 O O . PHE A 1 148 ? 17.492 9.434 2.206 1.00 96.06 148 PHE A O 1
ATOM 1188 N N . PRO A 1 149 ? 17.908 9.698 4.396 1.00 92.81 149 PRO A N 1
ATOM 1189 C CA . PRO A 1 149 ? 17.012 10.838 4.538 1.00 92.81 149 PRO A CA 1
ATOM 1190 C C . PRO A 1 149 ? 17.353 11.972 3.560 1.00 92.81 149 PRO A C 1
ATOM 1192 O O . PRO A 1 149 ? 18.512 12.242 3.265 1.00 92.81 149 PRO A O 1
ATOM 1195 N N . LYS A 1 150 ? 16.325 12.663 3.048 1.00 87.56 150 LYS A N 1
ATOM 1196 C CA . LYS A 1 150 ? 16.442 13.739 2.033 1.00 87.56 150 LYS A CA 1
ATOM 1197 C C . LYS A 1 150 ? 16.988 13.288 0.662 1.00 87.56 150 LYS A C 1
ATOM 1199 O O . LYS A 1 150 ? 17.162 14.136 -0.219 1.00 87.56 150 LYS A O 1
ATOM 1204 N N . MET A 1 151 ? 17.181 11.985 0.444 1.00 87.81 151 MET A N 1
ATOM 1205 C CA . MET A 1 151 ? 17.582 11.411 -0.843 1.00 87.81 151 MET A CA 1
ATOM 1206 C C . MET A 1 151 ? 16.425 10.706 -1.561 1.00 87.81 151 MET A C 1
ATOM 1208 O O . MET A 1 151 ? 15.381 10.386 -0.978 1.00 87.81 151 MET A O 1
ATOM 1212 N N . THR A 1 152 ? 16.592 10.514 -2.868 1.00 83.06 152 THR A N 1
ATOM 1213 C CA . THR A 1 152 ? 15.613 9.860 -3.750 1.00 83.06 152 THR A CA 1
ATOM 1214 C C . THR A 1 152 ? 16.046 8.464 -4.168 1.00 83.06 152 THR A C 1
ATOM 1216 O O . THR A 1 152 ? 15.189 7.587 -4.269 1.00 83.06 152 THR A O 1
ATOM 1219 N N . GLU A 1 153 ? 17.345 8.274 -4.371 1.00 86.00 153 GLU A N 1
ATOM 1220 C CA . GLU A 1 153 ? 17.949 7.026 -4.829 1.00 86.00 153 GLU A CA 1
ATOM 1221 C C . GLU A 1 153 ? 18.199 6.081 -3.655 1.00 86.00 153 GLU A C 1
ATOM 1223 O O . GLU A 1 153 ? 18.360 6.517 -2.513 1.00 86.00 153 GLU A O 1
ATOM 1228 N N . SER A 1 154 ? 18.151 4.782 -3.942 1.00 91.81 154 SER A N 1
ATOM 1229 C CA . SER A 1 154 ? 18.442 3.730 -2.969 1.00 91.81 154 SER A CA 1
ATOM 1230 C C . SER A 1 154 ? 19.708 3.004 -3.396 1.00 91.81 154 SER A C 1
ATOM 1232 O O . SER A 1 154 ? 19.872 2.703 -4.575 1.00 91.81 154 SER A O 1
ATOM 1234 N N . GLU A 1 155 ? 20.569 2.700 -2.438 1.00 95.12 155 GLU A N 1
ATOM 1235 C CA . GLU A 1 155 ? 21.815 1.968 -2.640 1.00 95.12 155 GLU A CA 1
ATOM 1236 C C . GLU A 1 155 ? 21.704 0.566 -2.031 1.00 95.12 155 GLU A C 1
ATOM 1238 O O . GLU A 1 155 ? 21.094 0.374 -0.976 1.00 95.12 155 GLU A O 1
ATOM 1243 N N . HIS A 1 156 ? 22.287 -0.424 -2.703 1.00 96.38 156 HIS A N 1
ATOM 1244 C CA . HIS A 1 156 ? 22.263 -1.819 -2.270 1.00 96.38 156 HIS A CA 1
ATOM 1245 C C . HIS A 1 156 ? 23.291 -2.088 -1.154 1.00 96.38 156 HIS A C 1
ATOM 1247 O O . HIS A 1 156 ? 24.430 -1.632 -1.230 1.00 96.38 156 HIS A O 1
ATOM 1253 N N . TRP A 1 157 ? 22.910 -2.868 -0.134 1.00 97.25 157 TRP A N 1
ATOM 1254 C CA . TRP A 1 157 ? 23.748 -3.204 1.032 1.00 97.25 157 TRP A CA 1
ATOM 1255 C C . TRP A 1 157 ? 24.985 -4.052 0.695 1.00 97.25 157 TRP A C 1
ATOM 1257 O O . TRP A 1 157 ? 26.006 -4.005 1.390 1.00 97.25 157 TRP A O 1
ATOM 1267 N N . GLY A 1 158 ? 24.909 -4.818 -0.395 1.00 94.75 158 GLY A N 1
ATOM 1268 C CA . GLY A 1 158 ? 26.004 -5.648 -0.903 1.00 94.75 158 GLY A CA 1
ATOM 1269 C C . GLY A 1 158 ? 26.064 -7.069 -0.335 1.00 94.75 158 GLY A C 1
ATOM 1270 O O . GLY A 1 158 ? 26.960 -7.819 -0.707 1.00 94.75 158 GLY A O 1
ATOM 1271 N N . SER A 1 159 ? 25.132 -7.456 0.533 1.00 96.19 159 SER A N 1
ATOM 1272 C CA . SER A 1 159 ? 24.948 -8.837 0.993 1.00 96.19 159 SER A CA 1
ATOM 1273 C C . SER A 1 159 ? 23.479 -9.096 1.321 1.00 96.19 159 SER A C 1
ATOM 1275 O O . SER A 1 159 ? 22.723 -8.155 1.579 1.00 96.19 159 SER A O 1
ATOM 1277 N N . LEU A 1 160 ? 23.079 -10.367 1.306 1.00 98.06 160 LEU A N 1
ATOM 1278 C CA . LEU A 1 160 ? 21.748 -10.778 1.735 1.00 98.06 160 LEU A CA 1
ATOM 1279 C C . LEU A 1 160 ? 21.673 -10.843 3.262 1.00 98.06 160 LEU A C 1
ATOM 1281 O O . LEU A 1 160 ? 22.625 -11.287 3.903 1.00 98.06 160 LEU A O 1
ATOM 1285 N N . VAL A 1 161 ? 20.534 -10.447 3.826 1.00 98.25 161 VAL A N 1
ATOM 1286 C CA . VAL A 1 161 ? 20.253 -10.420 5.270 1.00 98.25 161 VAL A CA 1
ATOM 1287 C C . VAL A 1 161 ? 19.348 -11.588 5.646 1.00 98.25 161 VAL A C 1
ATOM 1289 O O . VAL A 1 161 ? 18.350 -11.833 4.967 1.00 98.25 161 VAL A O 1
ATOM 1292 N N . TYR A 1 162 ? 19.686 -12.308 6.716 1.00 98.19 162 TYR A N 1
ATOM 1293 C CA . TYR A 1 162 ? 18.856 -13.396 7.232 1.00 98.19 162 TYR A CA 1
ATOM 1294 C C . TYR A 1 162 ? 17.572 -12.868 7.893 1.00 98.19 162 TYR A C 1
ATOM 1296 O O . TYR A 1 162 ? 17.586 -11.842 8.567 1.00 98.19 162 TYR A O 1
ATOM 1304 N N . SER A 1 163 ? 16.457 -13.584 7.729 1.00 97.94 163 SER A N 1
ATOM 1305 C CA . SER A 1 163 ? 15.123 -13.134 8.168 1.00 97.94 163 SER A CA 1
ATOM 1306 C C . SER A 1 163 ? 15.068 -12.775 9.655 1.00 97.94 163 SER A C 1
ATOM 1308 O O . SER A 1 163 ? 14.541 -11.723 10.004 1.00 97.94 163 SER A O 1
ATOM 1310 N N . ALA A 1 164 ? 15.664 -13.601 10.521 1.00 97.56 164 ALA A N 1
ATOM 1311 C CA . ALA A 1 164 ? 15.653 -13.364 11.967 1.00 97.56 164 ALA A CA 1
ATOM 1312 C C . ALA A 1 164 ? 16.460 -12.121 12.390 1.00 97.56 164 ALA A C 1
ATOM 1314 O O . ALA A 1 164 ? 16.199 -11.555 13.448 1.00 97.56 164 ALA A O 1
ATOM 1315 N N . ASP A 1 165 ? 17.400 -11.667 11.555 1.00 98.12 165 ASP A N 1
ATOM 1316 C CA . ASP A 1 165 ? 18.237 -10.500 11.842 1.00 98.12 165 ASP A CA 1
ATOM 1317 C C . ASP A 1 165 ? 17.589 -9.184 11.392 1.00 98.12 165 ASP A C 1
ATOM 1319 O O . ASP A 1 165 ? 18.056 -8.118 11.789 1.00 98.12 165 ASP A O 1
ATOM 1323 N N . ILE A 1 166 ? 16.509 -9.218 10.596 1.00 98.62 166 ILE A N 1
ATOM 1324 C CA . ILE A 1 166 ? 15.867 -8.015 10.035 1.00 98.62 166 ILE A CA 1
ATOM 1325 C C . ILE A 1 166 ? 15.569 -6.942 11.098 1.00 98.62 166 ILE A C 1
ATOM 1327 O O . ILE A 1 166 ? 15.963 -5.793 10.876 1.00 98.62 166 ILE A O 1
ATOM 1331 N N . PRO A 1 167 ? 14.923 -7.248 12.243 1.00 98.44 167 PRO A N 1
ATOM 1332 C CA . PRO A 1 167 ? 14.592 -6.222 13.232 1.00 98.44 167 PRO A CA 1
ATOM 1333 C C . PRO A 1 167 ? 15.835 -5.598 13.873 1.00 98.44 167 PRO A C 1
ATOM 1335 O O . PRO A 1 167 ? 15.937 -4.375 13.983 1.00 98.44 167 PRO A O 1
ATOM 1338 N N . ALA A 1 168 ? 16.812 -6.424 14.254 1.00 98.12 168 ALA A N 1
ATOM 1339 C CA . ALA A 1 168 ? 18.049 -5.964 14.879 1.00 98.12 168 ALA A CA 1
ATOM 1340 C C . ALA A 1 168 ? 18.917 -5.161 13.894 1.00 98.12 168 ALA A C 1
ATOM 1342 O O . ALA A 1 168 ? 19.442 -4.102 14.240 1.00 98.12 168 ALA A O 1
ATOM 1343 N N . MET A 1 169 ? 18.998 -5.614 12.642 1.00 98.31 169 MET A N 1
ATOM 1344 C CA . MET A 1 169 ? 19.671 -4.926 11.542 1.00 98.31 169 MET A CA 1
ATOM 1345 C C . MET A 1 169 ? 19.031 -3.563 11.263 1.00 98.31 169 MET A C 1
ATOM 1347 O O . MET A 1 169 ? 19.732 -2.553 11.169 1.00 98.31 169 MET A O 1
ATOM 1351 N N . ALA A 1 170 ? 17.699 -3.515 11.156 1.00 98.62 170 ALA A N 1
ATOM 1352 C CA . ALA A 1 170 ? 16.963 -2.274 10.954 1.00 98.62 170 ALA A CA 1
ATOM 1353 C C . ALA A 1 170 ? 17.224 -1.285 12.096 1.00 98.62 170 ALA A C 1
ATOM 1355 O O . ALA A 1 170 ? 17.426 -0.098 11.831 1.00 98.62 170 ALA A O 1
ATOM 1356 N N . LYS A 1 171 ? 17.291 -1.770 13.346 1.00 98.56 171 LYS A N 1
ATOM 1357 C CA . LYS A 1 171 ? 17.586 -0.922 14.503 1.00 98.56 171 LYS A CA 1
ATOM 1358 C C . LYS A 1 171 ? 18.999 -0.364 14.458 1.00 98.56 171 LYS A C 1
ATOM 1360 O O . LYS A 1 171 ? 19.173 0.837 14.627 1.00 98.56 171 LYS A O 1
ATOM 1365 N N . ALA A 1 172 ? 19.988 -1.217 14.200 1.00 98.31 172 ALA A N 1
ATOM 1366 C CA . ALA A 1 172 ? 21.388 -0.815 14.127 1.00 98.31 172 ALA A CA 1
ATOM 1367 C C . ALA A 1 172 ? 21.615 0.251 13.043 1.00 98.31 172 ALA A C 1
ATOM 1369 O O . ALA A 1 172 ? 22.251 1.274 13.294 1.00 98.31 172 ALA A O 1
ATOM 1370 N N . ILE A 1 173 ? 21.041 0.044 11.854 1.00 98.50 173 ILE A N 1
ATOM 1371 C CA . ILE A 1 173 ? 21.109 1.005 10.747 1.00 98.50 173 ILE A CA 1
ATOM 1372 C C . ILE A 1 173 ? 20.447 2.331 11.125 1.00 98.50 173 ILE A C 1
ATOM 1374 O O . ILE A 1 173 ? 21.022 3.394 10.892 1.00 98.50 173 ILE A O 1
ATOM 1378 N N . GLU A 1 174 ? 19.242 2.275 11.695 1.00 98.00 174 GLU A N 1
ATOM 1379 C CA . GLU A 1 174 ? 18.519 3.463 12.142 1.00 98.00 174 GLU A CA 1
ATOM 1380 C C . GLU A 1 174 ? 19.327 4.265 13.163 1.00 98.00 174 GLU A C 1
ATOM 1382 O O . GLU A 1 174 ? 19.502 5.467 12.973 1.00 98.00 174 GLU A O 1
ATOM 1387 N N . THR A 1 175 ? 19.859 3.608 14.193 1.00 97.69 175 THR A N 1
ATOM 1388 C CA . THR A 1 175 ? 20.678 4.248 15.226 1.00 97.69 175 THR A CA 1
ATOM 1389 C C . THR A 1 175 ? 21.869 4.980 14.609 1.00 97.69 175 THR A C 1
ATOM 1391 O O . THR A 1 175 ? 22.024 6.178 14.832 1.00 97.69 175 THR A O 1
ATOM 1394 N N . VAL A 1 176 ? 22.648 4.315 13.748 1.00 97.81 176 VAL A N 1
ATOM 1395 C CA . VAL A 1 176 ? 23.828 4.930 13.115 1.00 97.81 176 VAL A CA 1
ATOM 1396 C C . VAL A 1 176 ? 23.457 6.141 12.246 1.00 97.81 176 VAL A C 1
ATOM 1398 O O . VAL A 1 176 ? 24.172 7.144 12.249 1.00 97.81 176 VAL A O 1
ATOM 1401 N N . ILE A 1 177 ? 22.347 6.074 11.501 1.00 97.62 177 ILE A N 1
ATOM 1402 C CA . ILE A 1 177 ? 21.894 7.184 10.646 1.00 97.62 177 ILE A CA 1
ATOM 1403 C C . ILE A 1 177 ? 21.423 8.380 11.482 1.00 97.62 177 ILE A C 1
ATOM 1405 O O . ILE A 1 177 ? 21.718 9.521 11.123 1.00 97.62 177 ILE A O 1
ATOM 1409 N N . LEU A 1 178 ? 20.664 8.133 12.552 1.00 96.69 178 LEU A N 1
ATOM 1410 C CA . LEU A 1 178 ? 20.072 9.191 13.373 1.00 96.69 178 LEU A CA 1
ATOM 1411 C C . LEU A 1 178 ? 21.097 9.860 14.298 1.00 96.69 178 LEU A C 1
ATOM 1413 O O . LEU A 1 178 ? 20.995 11.059 14.542 1.00 96.69 178 LEU A O 1
ATOM 1417 N N . GLU A 1 179 ? 22.105 9.128 14.776 1.00 96.88 179 GLU A N 1
ATOM 1418 C CA . GLU A 1 179 ? 23.167 9.684 15.628 1.00 96.88 179 GLU A CA 1
ATOM 1419 C C . GLU A 1 179 ? 24.163 10.568 14.854 1.00 96.88 179 GLU A C 1
ATOM 1421 O O . GLU A 1 179 ? 24.748 11.487 15.429 1.00 96.88 179 GLU A O 1
ATOM 1426 N N . ASP A 1 180 ? 24.331 10.350 13.543 1.00 96.25 180 ASP A N 1
ATOM 1427 C CA . ASP A 1 180 ? 25.193 11.164 12.674 1.00 96.25 180 ASP A CA 1
ATOM 1428 C C . ASP A 1 180 ? 24.432 11.737 11.470 1.00 96.25 180 ASP A C 1
ATOM 1430 O O . ASP A 1 180 ? 24.709 11.447 10.298 1.00 96.25 180 ASP A O 1
ATOM 1434 N N . GLU A 1 181 ? 23.471 12.619 11.763 1.00 94.31 181 GLU A N 1
ATOM 1435 C CA . GLU A 1 181 ? 22.684 13.272 10.717 1.00 94.31 181 GLU A CA 1
ATOM 1436 C C . GLU A 1 181 ? 23.550 14.080 9.740 1.00 94.31 181 GLU A C 1
ATOM 1438 O O . GLU A 1 181 ? 23.245 14.159 8.548 1.00 94.31 181 GLU A O 1
ATOM 1443 N N . LYS A 1 182 ? 24.642 14.688 10.227 1.00 94.69 182 LYS A N 1
ATOM 1444 C CA . LYS A 1 182 ? 25.537 15.519 9.405 1.00 94.69 182 LYS A CA 1
ATOM 1445 C C . LYS A 1 182 ? 26.108 14.718 8.241 1.00 94.69 182 LYS A C 1
ATOM 1447 O O . LYS A 1 182 ? 26.129 15.222 7.117 1.00 94.69 182 LYS A O 1
ATOM 1452 N N . THR A 1 183 ? 26.522 13.483 8.504 1.00 95.38 183 THR A N 1
ATOM 1453 C CA . THR A 1 183 ? 27.061 12.589 7.482 1.00 95.38 183 THR A CA 1
ATOM 1454 C C . THR A 1 183 ? 25.950 11.972 6.640 1.00 95.38 183 THR A C 1
ATOM 1456 O O . THR A 1 183 ? 25.999 12.063 5.412 1.00 95.38 183 THR A O 1
ATOM 1459 N N . PHE A 1 184 ? 24.934 11.376 7.274 1.00 96.19 184 PHE A N 1
ATOM 1460 C CA . PHE A 1 184 ? 23.981 10.502 6.580 1.00 96.19 184 PHE A CA 1
ATOM 1461 C C . PHE A 1 184 ? 22.773 11.215 5.959 1.00 96.19 184 PHE A C 1
ATOM 1463 O O . PHE A 1 184 ? 22.037 10.601 5.194 1.00 96.19 184 PHE A O 1
ATOM 1470 N N . TYR A 1 185 ? 22.571 12.513 6.209 1.00 94.06 185 TYR A N 1
ATOM 1471 C CA . TYR A 1 185 ? 21.550 13.318 5.515 1.00 94.06 185 TYR A CA 1
ATOM 1472 C C . TYR A 1 185 ? 22.150 14.151 4.373 1.00 94.06 185 TYR A C 1
ATOM 1474 O O . TYR A 1 185 ? 21.430 14.878 3.676 1.00 94.06 185 TYR A O 1
ATOM 1482 N N . SER A 1 186 ? 23.470 14.087 4.197 1.00 90.69 186 SER A N 1
ATOM 1483 C CA . SER A 1 186 ? 24.212 14.840 3.196 1.00 90.69 186 SER A CA 1
ATOM 1484 C C . SER A 1 186 ? 24.450 13.997 1.945 1.00 90.69 186 SER A C 1
ATOM 1486 O O . SER A 1 186 ? 25.015 12.908 2.002 1.00 90.69 186 SER A O 1
ATOM 1488 N N . LYS A 1 187 ? 24.061 14.546 0.788 1.00 85.8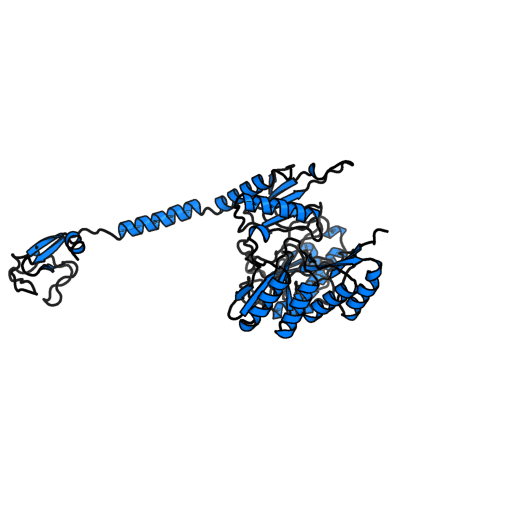8 187 LYS A N 1
ATOM 1489 C CA . LYS A 1 187 ? 24.204 13.901 -0.530 1.00 85.88 187 LYS A CA 1
ATOM 1490 C C . LYS A 1 187 ? 25.650 13.666 -0.965 1.00 85.88 187 LYS A C 1
ATOM 1492 O O . LYS A 1 187 ? 25.865 12.923 -1.909 1.00 85.88 187 LYS A O 1
ATOM 1497 N N . THR A 1 188 ? 26.616 14.341 -0.351 1.00 88.56 188 THR A N 1
ATOM 1498 C CA . THR A 1 188 ? 28.029 14.236 -0.735 1.00 88.56 188 THR A CA 1
ATOM 1499 C C . THR A 1 188 ? 28.806 13.247 0.122 1.00 88.56 188 THR A C 1
ATOM 1501 O O . THR A 1 188 ? 29.871 12.808 -0.294 1.00 88.56 188 THR A O 1
ATOM 1504 N N . THR A 1 189 ? 28.309 12.925 1.318 1.00 91.31 189 THR A N 1
ATOM 1505 C CA . THR A 1 189 ? 29.048 12.136 2.316 1.00 91.31 189 THR A CA 1
ATOM 1506 C C . THR A 1 189 ? 28.370 10.826 2.683 1.00 91.31 189 THR A C 1
ATOM 1508 O O . THR A 1 189 ? 29.065 9.904 3.100 1.00 91.31 189 THR A O 1
ATOM 1511 N N . ALA A 1 190 ? 27.043 10.723 2.569 1.00 93.94 190 ALA A N 1
ATOM 1512 C CA . ALA A 1 190 ? 26.364 9.470 2.866 1.00 93.94 190 ALA A CA 1
ATOM 1513 C C . ALA A 1 190 ? 26.691 8.429 1.789 1.00 93.94 190 ALA A C 1
ATOM 1515 O O . ALA A 1 190 ? 26.580 8.710 0.598 1.00 93.94 190 ALA A O 1
ATOM 1516 N N . SER A 1 191 ? 27.063 7.228 2.220 1.00 96.50 191 SER A N 1
ATOM 1517 C CA . SER A 1 191 ? 27.206 6.062 1.354 1.00 96.50 191 SER A CA 1
ATOM 1518 C C . SER A 1 191 ? 26.879 4.800 2.137 1.00 96.50 191 SER A C 1
ATOM 1520 O O . SER A 1 191 ? 27.110 4.719 3.352 1.00 96.50 191 SER A O 1
ATOM 1522 N N . VAL A 1 192 ? 26.361 3.783 1.449 1.00 97.12 192 VAL A N 1
ATOM 1523 C CA . VAL A 1 192 ? 26.087 2.492 2.094 1.00 97.12 192 VAL A CA 1
ATOM 1524 C C . VAL A 1 192 ? 27.365 1.797 2.555 1.00 97.12 192 VAL A C 1
ATOM 1526 O O . VAL A 1 192 ? 27.354 1.130 3.587 1.00 97.12 192 VAL A O 1
ATOM 1529 N N . SER A 1 193 ? 28.491 2.002 1.867 1.00 96.44 193 SER A N 1
ATOM 1530 C CA . SER A 1 193 ? 29.785 1.454 2.289 1.00 96.44 193 SER A CA 1
ATOM 1531 C C . SER A 1 193 ? 30.230 1.986 3.655 1.00 96.44 193 SER A C 1
ATOM 1533 O O . SER A 1 193 ? 30.647 1.195 4.502 1.00 96.44 193 SER A O 1
ATOM 1535 N N . LEU A 1 194 ? 30.085 3.295 3.896 1.00 96.69 194 LEU A N 1
ATOM 1536 C CA . LEU A 1 194 ? 30.401 3.921 5.181 1.00 96.69 194 LEU A CA 1
ATOM 1537 C C . LEU A 1 194 ? 29.430 3.473 6.277 1.00 96.69 194 LEU A C 1
ATOM 1539 O O . LEU A 1 194 ? 29.858 3.125 7.376 1.00 96.69 194 LEU A O 1
ATOM 1543 N N . LEU A 1 195 ? 28.129 3.462 5.975 1.00 97.75 195 LEU A N 1
ATOM 1544 C CA . LEU A 1 195 ? 27.102 3.004 6.910 1.00 97.75 195 LEU A CA 1
ATOM 1545 C C . LEU A 1 195 ? 27.364 1.559 7.352 1.00 97.75 195 LEU A C 1
ATOM 1547 O O . LEU A 1 195 ? 27.333 1.260 8.543 1.00 97.75 195 LEU A O 1
ATOM 1551 N N . ARG A 1 196 ? 27.663 0.675 6.397 1.00 96.81 196 ARG A N 1
ATOM 1552 C CA . ARG A 1 196 ? 27.957 -0.732 6.664 1.00 96.81 196 ARG A CA 1
ATOM 1553 C C . ARG A 1 196 ? 29.174 -0.904 7.563 1.00 96.81 196 ARG A C 1
ATOM 1555 O O . ARG A 1 196 ? 29.083 -1.677 8.509 1.00 96.81 196 ARG A O 1
ATOM 1562 N N . ALA A 1 197 ? 30.258 -0.167 7.311 1.00 96.19 197 ALA A N 1
ATOM 1563 C CA . ALA A 1 197 ? 31.445 -0.211 8.162 1.00 96.19 197 ALA A CA 1
ATOM 1564 C C . ALA A 1 197 ? 31.102 0.135 9.622 1.00 96.19 197 ALA A C 1
ATOM 1566 O O . ALA A 1 197 ? 31.429 -0.634 10.518 1.00 96.19 197 ALA A O 1
ATOM 1567 N N . ARG A 1 198 ? 30.342 1.215 9.850 1.00 96.62 198 ARG A N 1
ATOM 1568 C CA . ARG A 1 198 ? 29.930 1.633 11.203 1.00 96.62 198 ARG A CA 1
ATOM 1569 C C . ARG A 1 198 ? 28.986 0.652 11.894 1.00 96.62 198 ARG A C 1
ATOM 1571 O O . ARG A 1 198 ? 29.088 0.437 13.096 1.00 96.62 198 ARG A O 1
ATOM 1578 N N . VAL A 1 199 ? 28.059 0.046 11.153 1.00 96.75 199 VAL A N 1
ATOM 1579 C CA . VAL A 1 199 ? 27.182 -0.995 11.712 1.00 96.75 199 VAL A CA 1
ATOM 1580 C C . VAL A 1 199 ? 28.006 -2.226 12.111 1.00 96.75 199 VAL A C 1
ATOM 1582 O O . VAL A 1 199 ? 27.796 -2.785 13.182 1.00 96.75 199 VAL A O 1
ATOM 1585 N N . GLN A 1 200 ? 28.990 -2.620 11.302 1.00 94.94 200 GLN A N 1
ATOM 1586 C CA . GLN A 1 200 ? 29.836 -3.790 11.564 1.00 94.94 200 GLN A CA 1
ATOM 1587 C C . GLN A 1 200 ? 30.825 -3.610 12.730 1.00 94.94 200 GLN A C 1
ATOM 1589 O O . GLN A 1 200 ? 31.352 -4.605 13.220 1.00 94.94 200 GLN A O 1
ATOM 1594 N N . GLU A 1 201 ? 31.060 -2.382 13.205 1.00 94.12 201 GLU A N 1
ATOM 1595 C CA . GLU A 1 201 ? 31.884 -2.126 14.399 1.00 94.12 201 GLU A CA 1
ATOM 1596 C C . GLU A 1 201 ? 31.252 -2.685 15.680 1.00 94.12 201 GLU A C 1
ATOM 1598 O O . GLU A 1 201 ? 31.966 -3.153 16.564 1.00 94.12 201 GLU A O 1
ATOM 1603 N N . ASN A 1 202 ? 29.918 -2.647 15.778 1.00 92.56 202 ASN A N 1
ATOM 1604 C CA . ASN A 1 202 ? 29.192 -2.965 17.013 1.00 92.56 202 ASN A CA 1
ATOM 1605 C C . ASN A 1 202 ? 28.205 -4.130 16.871 1.00 92.56 202 ASN A C 1
ATOM 1607 O O . ASN A 1 202 ? 27.708 -4.633 17.877 1.00 92.56 202 ASN A O 1
ATOM 1611 N N . TYR A 1 203 ? 27.910 -4.562 15.643 1.00 93.81 203 TYR A N 1
ATOM 1612 C CA . TYR A 1 203 ? 26.895 -5.573 15.372 1.00 93.81 203 TYR A CA 1
ATOM 1613 C C . TYR A 1 203 ? 27.422 -6.653 14.427 1.00 93.81 203 TYR A C 1
ATOM 1615 O O . TYR A 1 203 ? 28.084 -6.367 13.429 1.00 93.81 203 TYR A O 1
ATOM 1623 N N . GLN A 1 204 ? 27.080 -7.907 14.721 1.00 92.81 204 GLN A N 1
ATOM 1624 C CA . GLN A 1 204 ? 27.347 -9.051 13.853 1.00 92.81 204 GLN A CA 1
ATOM 1625 C C . GLN A 1 204 ? 26.022 -9.671 13.418 1.00 92.81 204 GLN A C 1
ATOM 1627 O O . GLN A 1 204 ? 25.195 -10.010 14.259 1.00 92.81 204 GLN A O 1
ATOM 1632 N N . PHE A 1 205 ? 25.846 -9.819 12.106 1.00 95.44 205 PHE A N 1
ATOM 1633 C CA . PHE A 1 205 ? 24.644 -10.379 11.491 1.00 95.44 205 PHE A CA 1
ATOM 1634 C C . PHE A 1 205 ? 25.011 -11.493 10.515 1.00 95.44 205 PHE A C 1
ATOM 1636 O O . PHE A 1 205 ? 26.057 -11.445 9.847 1.00 95.44 205 PHE A O 1
ATOM 1643 N N . PHE A 1 206 ? 24.123 -12.474 10.391 1.00 93.44 206 PHE A N 1
ATOM 1644 C CA . PHE A 1 206 ? 24.238 -13.506 9.377 1.00 93.44 206 PHE A CA 1
ATOM 1645 C C . PHE A 1 206 ? 23.988 -12.901 8.002 1.00 93.44 206 PHE A C 1
ATOM 1647 O O . PHE A 1 206 ? 22.995 -12.214 7.755 1.00 93.44 206 PHE A O 1
ATOM 1654 N N . HIS A 1 207 ? 24.899 -13.186 7.079 1.00 92.75 207 HIS A N 1
ATOM 1655 C CA . HIS A 1 207 ? 24.804 -12.695 5.718 1.00 92.75 207 HIS A CA 1
ATOM 1656 C C . HIS A 1 207 ? 25.243 -13.750 4.715 1.00 92.75 207 HIS A C 1
ATOM 1658 O O . HIS A 1 207 ? 26.029 -14.645 5.025 1.00 92.75 207 HIS A O 1
ATOM 1664 N N . GLN A 1 208 ? 24.732 -13.619 3.497 1.00 95.69 208 GLN A N 1
ATOM 1665 C CA . GLN A 1 208 ? 25.171 -14.402 2.348 1.00 95.69 208 GLN A CA 1
ATOM 1666 C C . GLN A 1 208 ? 25.617 -13.480 1.210 1.00 95.69 208 GLN A C 1
ATOM 1668 O O . GLN A 1 208 ? 25.129 -12.347 1.112 1.00 95.69 208 GLN A O 1
ATOM 1673 N N . PRO A 1 209 ? 26.551 -13.929 0.353 1.00 95.81 209 PRO A N 1
ATOM 1674 C CA . PRO A 1 209 ? 26.894 -13.187 -0.849 1.00 95.81 209 PRO A CA 1
ATOM 1675 C C . PRO A 1 209 ? 25.680 -13.092 -1.776 1.00 95.81 209 PRO A C 1
ATOM 1677 O O . PRO A 1 209 ? 24.834 -13.986 -1.821 1.00 95.81 209 PRO A O 1
ATOM 1680 N N . VAL A 1 210 ? 25.609 -12.006 -2.539 1.00 95.38 210 VAL A N 1
ATOM 1681 C CA . VAL A 1 210 ? 24.606 -11.861 -3.593 1.00 95.38 210 VAL A CA 1
ATOM 1682 C C . VAL A 1 210 ? 25.079 -12.642 -4.815 1.00 95.38 210 VAL A C 1
ATOM 1684 O O . VAL A 1 210 ? 26.095 -12.298 -5.411 1.00 95.38 210 VAL A O 1
ATOM 1687 N N . ILE A 1 211 ? 24.370 -13.725 -5.137 1.00 92.00 211 ILE A N 1
ATOM 1688 C CA . ILE A 1 211 ? 24.664 -14.591 -6.292 1.00 92.00 211 ILE A CA 1
ATOM 1689 C C . ILE A 1 211 ? 23.875 -14.128 -7.524 1.00 92.00 211 ILE A C 1
ATOM 1691 O O . ILE A 1 211 ? 24.393 -14.139 -8.636 1.00 92.00 211 ILE A O 1
ATOM 1695 N N . GLU A 1 212 ? 22.634 -13.692 -7.314 1.00 92.81 212 GLU A N 1
ATOM 1696 C CA . GLU A 1 212 ? 21.735 -13.176 -8.343 1.00 92.81 212 GLU A CA 1
ATOM 1697 C C . GLU A 1 212 ? 21.288 -11.765 -7.953 1.00 92.81 212 GLU A C 1
ATOM 1699 O O . GLU A 1 212 ? 20.926 -11.528 -6.799 1.00 92.81 212 GLU A O 1
ATOM 1704 N N . GLU A 1 213 ? 21.316 -10.826 -8.897 1.00 94.25 213 GLU A N 1
ATOM 1705 C CA . GLU A 1 213 ? 20.825 -9.459 -8.691 1.00 94.25 213 GLU A CA 1
ATOM 1706 C C . GLU A 1 213 ? 19.296 -9.418 -8.628 1.00 94.25 213 GLU A C 1
ATOM 1708 O O . GLU A 1 213 ? 18.619 -10.173 -9.327 1.00 94.25 213 GLU A O 1
ATOM 1713 N N . LEU A 1 214 ? 18.743 -8.489 -7.841 1.00 94.69 214 LEU A N 1
ATOM 1714 C CA . LEU A 1 214 ? 17.295 -8.342 -7.686 1.00 94.69 214 LEU A CA 1
ATOM 1715 C C . LEU A 1 214 ? 16.607 -8.110 -9.042 1.00 94.69 214 LEU A C 1
ATOM 1717 O O . LEU A 1 214 ? 16.745 -7.048 -9.651 1.00 94.69 214 LEU A O 1
ATOM 1721 N N . GLN A 1 215 ? 15.786 -9.076 -9.456 1.00 91.69 215 GLN A N 1
ATOM 1722 C CA . GLN A 1 215 ? 14.888 -8.944 -10.599 1.00 91.69 215 GLN A CA 1
ATOM 1723 C C . GLN A 1 215 ? 13.504 -8.505 -10.124 1.00 91.69 215 GLN A C 1
ATOM 1725 O O . GLN A 1 215 ? 12.874 -9.169 -9.302 1.00 91.69 215 GLN A O 1
ATOM 1730 N N . LEU A 1 216 ? 13.022 -7.377 -10.645 1.00 90.56 216 LEU A N 1
ATOM 1731 C CA . LEU A 1 216 ? 11.682 -6.879 -10.344 1.00 90.56 216 LEU A CA 1
ATOM 1732 C C . LEU A 1 216 ? 10.695 -7.320 -11.430 1.00 90.56 216 LEU A C 1
ATOM 1734 O O . LEU A 1 216 ? 11.025 -7.240 -12.617 1.00 90.56 216 LEU A O 1
ATOM 1738 N N . PRO A 1 217 ? 9.466 -7.723 -11.066 1.00 90.56 217 PRO A N 1
ATOM 1739 C CA . PRO A 1 217 ? 8.439 -8.038 -12.040 1.00 90.56 217 PRO A CA 1
ATOM 1740 C C . PRO A 1 217 ? 8.081 -6.790 -12.848 1.00 90.56 217 PRO A C 1
ATOM 1742 O O . PRO A 1 217 ? 8.156 -5.654 -12.365 1.00 90.56 217 PRO A O 1
ATOM 1745 N N . LYS A 1 218 ? 7.620 -7.001 -14.085 1.00 88.62 218 LYS A N 1
ATOM 1746 C CA . LYS A 1 218 ? 7.004 -5.928 -14.869 1.00 88.62 218 LYS A CA 1
ATOM 1747 C C . LYS A 1 218 ? 5.848 -5.342 -14.061 1.00 88.62 218 LYS A C 1
ATOM 1749 O O . LYS A 1 218 ? 4.972 -6.081 -13.612 1.00 88.62 218 LYS A O 1
ATOM 1754 N N . PHE A 1 219 ? 5.858 -4.027 -13.867 1.00 90.06 219 PHE A N 1
ATOM 1755 C CA . PHE A 1 219 ? 4.892 -3.377 -12.993 1.00 90.06 219 PHE A CA 1
ATOM 1756 C C . PHE A 1 219 ? 3.471 -3.468 -13.555 1.00 90.06 219 PHE A C 1
ATOM 1758 O O . PHE A 1 219 ? 3.179 -2.950 -14.632 1.00 90.06 219 PHE A O 1
ATOM 1765 N N . THR A 1 220 ? 2.577 -4.081 -12.783 1.00 89.00 220 THR A N 1
ATOM 1766 C CA . THR A 1 220 ? 1.131 -4.076 -13.017 1.00 89.00 220 THR A CA 1
ATOM 1767 C C . THR A 1 220 ? 0.418 -4.123 -11.673 1.00 89.00 220 THR A C 1
ATOM 1769 O O . THR A 1 220 ? 0.623 -5.066 -10.910 1.00 89.00 220 THR A O 1
ATOM 1772 N N . ILE A 1 221 ? -0.449 -3.160 -11.368 1.00 90.25 221 ILE A N 1
ATOM 1773 C CA . ILE A 1 221 ? -1.252 -3.238 -10.141 1.00 90.25 221 ILE A CA 1
ATOM 1774 C C . ILE A 1 221 ? -2.318 -4.327 -10.337 1.00 90.25 221 ILE A C 1
ATOM 1776 O O . ILE A 1 221 ? -3.115 -4.206 -11.274 1.00 90.25 221 ILE A O 1
ATOM 1780 N N . PRO A 1 222 ? -2.356 -5.379 -9.496 1.00 92.12 222 PRO A N 1
ATOM 1781 C CA . PRO A 1 222 ? -3.408 -6.382 -9.584 1.00 92.12 222 PRO A CA 1
ATOM 1782 C C . PRO A 1 222 ? -4.756 -5.758 -9.220 1.00 92.12 222 PRO A C 1
ATOM 1784 O O . PRO A 1 222 ? -4.825 -4.793 -8.459 1.00 92.12 222 PRO A O 1
ATOM 1787 N N . TYR A 1 223 ? -5.850 -6.317 -9.732 1.00 92.62 223 TYR A N 1
ATOM 1788 C CA . TYR A 1 223 ? -7.177 -5.888 -9.304 1.00 92.62 223 TYR A CA 1
ATOM 1789 C C . TYR A 1 223 ? -7.414 -6.350 -7.857 1.00 92.62 223 TYR A C 1
ATOM 1791 O O . TYR A 1 223 ? -7.642 -7.530 -7.608 1.00 92.62 223 TYR A O 1
ATOM 1799 N N . TYR A 1 224 ? -7.294 -5.426 -6.901 1.00 95.31 224 TYR A N 1
ATOM 1800 C CA . TYR A 1 224 ? -7.286 -5.716 -5.460 1.00 95.31 224 TYR A CA 1
ATOM 1801 C C . TYR A 1 224 ? -8.628 -5.424 -4.763 1.00 95.31 224 TYR A C 1
ATOM 1803 O O . TYR A 1 224 ? -8.682 -5.321 -3.539 1.00 95.31 224 TYR A O 1
ATOM 1811 N N . GLU A 1 225 ? -9.711 -5.261 -5.521 1.00 95.38 225 GLU A N 1
ATOM 1812 C CA . GLU A 1 225 ? -11.055 -4.984 -5.006 1.00 95.38 225 GLU A CA 1
ATOM 1813 C C . GLU A 1 225 ? -12.032 -6.111 -5.374 1.00 95.38 225 GLU A C 1
ATOM 1815 O O . GLU A 1 225 ? -11.801 -6.870 -6.316 1.00 95.38 225 GLU A O 1
ATOM 1820 N N . GLY A 1 226 ? -13.137 -6.214 -4.640 1.00 96.38 226 GLY A N 1
ATOM 1821 C CA . GLY A 1 226 ? -14.234 -7.122 -4.939 1.00 96.38 226 GLY A CA 1
ATOM 1822 C C . GLY A 1 226 ? -14.159 -8.406 -4.130 1.00 96.38 226 GLY A C 1
ATOM 1823 O O . GLY A 1 226 ? -13.194 -8.651 -3.408 1.00 96.38 226 GLY A O 1
ATOM 1824 N N . LEU A 1 227 ? -15.217 -9.209 -4.235 1.00 96.31 227 LEU A N 1
ATOM 1825 C CA . LEU A 1 227 ? -15.258 -10.559 -3.684 1.00 96.31 227 LEU A CA 1
ATOM 1826 C C . LEU A 1 227 ? -14.738 -11.526 -4.750 1.00 96.31 227 LEU A C 1
ATOM 1828 O O . LEU A 1 227 ? -15.413 -11.767 -5.750 1.00 96.31 227 LEU A O 1
ATOM 1832 N N . ASN A 1 228 ? -13.538 -12.053 -4.539 1.00 96.50 228 ASN A N 1
ATOM 1833 C CA . ASN A 1 228 ? -12.805 -12.846 -5.517 1.00 96.50 228 ASN A CA 1
ATOM 1834 C C . ASN A 1 228 ? -12.464 -14.220 -4.941 1.00 96.50 228 ASN A C 1
ATOM 1836 O O . ASN A 1 228 ? -12.219 -14.362 -3.745 1.00 96.50 228 ASN A O 1
ATOM 1840 N N . LYS A 1 229 ? -12.436 -15.238 -5.799 1.00 95.00 229 LYS A N 1
ATOM 1841 C CA . LYS A 1 229 ? -12.090 -16.610 -5.414 1.00 95.00 229 LYS A CA 1
ATOM 1842 C C . LYS A 1 229 ? -10.575 -16.823 -5.485 1.00 95.00 229 LYS A C 1
ATOM 1844 O O . LYS A 1 229 ? -9.938 -16.350 -6.422 1.00 95.00 229 LYS A O 1
ATOM 1849 N N . TYR A 1 230 ? -10.022 -17.579 -4.542 1.00 93.56 230 TYR A N 1
ATOM 1850 C CA . TYR A 1 230 ? -8.652 -18.091 -4.582 1.00 93.56 230 TYR A CA 1
ATOM 1851 C C . TYR A 1 230 ? -8.618 -19.492 -3.950 1.00 93.56 230 TYR A C 1
ATOM 1853 O O . TYR A 1 230 ? -9.101 -19.710 -2.837 1.00 93.56 230 TYR A O 1
ATOM 1861 N N . GLY A 1 231 ? -8.149 -20.490 -4.703 1.00 89.62 231 GLY A N 1
ATOM 1862 C CA . GLY A 1 231 ? -8.312 -21.894 -4.312 1.00 89.62 231 GLY A CA 1
ATOM 1863 C C . GLY A 1 231 ? -9.787 -22.248 -4.064 1.00 89.62 231 GLY A C 1
ATOM 1864 O O . GLY A 1 231 ? -10.627 -22.086 -4.949 1.00 89.62 231 GLY A O 1
ATOM 1865 N N . GLN A 1 232 ? -10.109 -22.717 -2.855 1.00 92.69 232 GLN A N 1
ATOM 1866 C CA . GLN A 1 232 ? -11.486 -23.011 -2.414 1.00 92.69 232 GLN A CA 1
ATOM 1867 C C . GLN A 1 232 ? -12.106 -21.910 -1.538 1.00 92.69 232 GLN A C 1
ATOM 1869 O O . GLN A 1 232 ? -13.246 -22.042 -1.096 1.00 92.69 232 GLN A O 1
ATOM 1874 N N . LYS A 1 233 ? -11.365 -20.833 -1.275 1.00 96.50 233 LYS A N 1
ATOM 1875 C CA . LYS A 1 233 ? -11.774 -19.725 -0.411 1.00 96.50 233 LYS A CA 1
ATOM 1876 C C . LYS A 1 233 ? -12.021 -18.467 -1.241 1.00 96.50 233 LYS A C 1
ATOM 1878 O O . LYS A 1 233 ? -11.786 -18.423 -2.450 1.00 96.50 233 LYS A O 1
ATOM 1883 N N . PHE A 1 234 ? -12.504 -17.432 -0.572 1.00 97.75 234 PHE A N 1
ATOM 1884 C CA . PHE A 1 234 ? -12.718 -16.109 -1.130 1.00 97.75 234 PHE A CA 1
ATOM 1885 C C . PHE A 1 234 ? -11.941 -15.065 -0.340 1.00 97.75 234 PHE A C 1
ATOM 1887 O O . PHE A 1 234 ? -11.688 -15.211 0.857 1.00 97.75 234 PHE A O 1
ATOM 1894 N N . TRP A 1 235 ? -11.580 -13.985 -1.009 1.00 97.69 235 TRP A N 1
ATOM 1895 C CA . TRP A 1 235 ? -11.087 -12.781 -0.369 1.00 97.69 235 TRP A CA 1
ATOM 1896 C C . TRP A 1 235 ? -11.928 -11.592 -0.825 1.00 97.69 235 TRP A C 1
ATOM 1898 O O . TRP A 1 235 ? -12.463 -11.576 -1.934 1.00 97.69 235 TRP A O 1
ATOM 1908 N N . LEU A 1 236 ? -12.078 -10.611 0.057 1.00 98.44 236 LEU A N 1
ATOM 1909 C CA . LEU A 1 236 ? -12.809 -9.380 -0.195 1.00 98.44 236 LEU A CA 1
ATOM 1910 C C . LEU A 1 236 ? -11.850 -8.200 -0.117 1.00 98.44 236 LEU A C 1
ATOM 1912 O O . LEU A 1 236 ? -11.296 -7.935 0.946 1.00 98.44 236 LEU A O 1
ATOM 1916 N N . GLY A 1 237 ? -11.698 -7.469 -1.215 1.00 98.25 237 GLY A N 1
ATOM 1917 C CA . GLY A 1 237 ? -11.050 -6.162 -1.233 1.00 98.25 237 GLY A CA 1
ATOM 1918 C C . GLY A 1 237 ? -12.073 -5.032 -1.199 1.00 98.25 237 GLY A C 1
ATOM 1919 O O . GLY A 1 237 ? -13.034 -5.037 -1.969 1.00 98.25 237 GLY A O 1
ATOM 1920 N N . VAL A 1 238 ? -11.860 -4.049 -0.326 1.00 98.25 238 VAL A N 1
ATOM 1921 C CA . VAL A 1 238 ? -12.736 -2.886 -0.158 1.00 98.25 238 VAL A CA 1
ATOM 1922 C C . VAL A 1 238 ? -11.931 -1.607 -0.344 1.00 98.25 238 VAL A C 1
ATOM 1924 O O . VAL A 1 238 ? -11.100 -1.254 0.499 1.00 98.25 238 VAL A O 1
ATOM 1927 N N . TYR A 1 239 ? -12.205 -0.886 -1.429 1.00 97.06 239 TYR A N 1
ATOM 1928 C CA . TYR A 1 239 ? -11.712 0.465 -1.662 1.00 97.06 239 TYR A CA 1
ATOM 1929 C C . TYR A 1 239 ? -12.867 1.478 -1.601 1.00 97.06 239 TYR A C 1
ATOM 1931 O O . TYR A 1 239 ? -14.041 1.172 -1.811 1.00 97.06 239 TYR A O 1
ATOM 1939 N N . ARG A 1 240 ? -12.530 2.717 -1.236 1.00 95.44 240 ARG A N 1
ATOM 1940 C CA . ARG A 1 240 ? -13.485 3.801 -1.005 1.00 95.44 240 ARG A CA 1
ATOM 1941 C C . ARG A 1 240 ? -12.997 5.076 -1.683 1.00 95.44 240 ARG A C 1
ATOM 1943 O O . ARG A 1 240 ? -11.928 5.585 -1.360 1.00 95.44 240 ARG A O 1
ATOM 1950 N N . ARG A 1 241 ? -13.814 5.658 -2.572 1.00 93.62 241 ARG A N 1
ATOM 1951 C CA . ARG A 1 241 ? -13.516 6.931 -3.275 1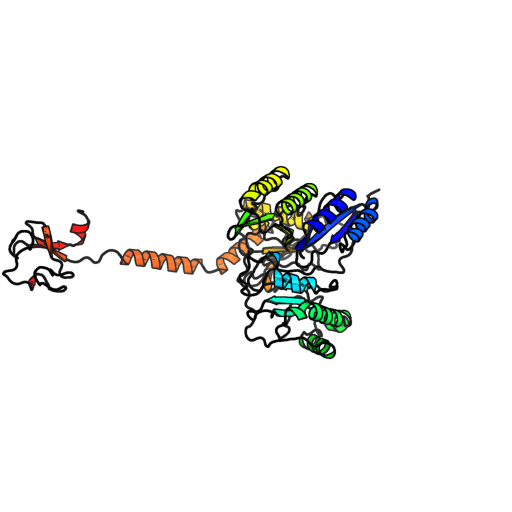.00 93.62 241 ARG A CA 1
ATOM 1952 C C . ARG A 1 241 ? -13.330 8.131 -2.348 1.00 93.62 241 ARG A C 1
ATOM 1954 O O . ARG A 1 241 ? -12.840 9.181 -2.765 1.00 93.62 241 ARG A O 1
ATOM 1961 N N . ASP A 1 242 ? -13.861 8.058 -1.136 1.00 92.75 242 ASP A N 1
ATOM 1962 C CA . ASP A 1 242 ? -13.693 9.037 -0.064 1.00 92.75 242 ASP A CA 1
ATOM 1963 C C . ASP A 1 242 ? -12.558 8.720 0.894 1.00 92.75 242 ASP A C 1
ATOM 1965 O O . ASP A 1 242 ? -12.250 9.575 1.718 1.00 92.75 242 ASP A O 1
ATOM 1969 N N . GLU A 1 243 ? -11.897 7.572 0.724 1.00 94.31 243 GLU A N 1
ATOM 1970 C CA . GLU A 1 243 ? -10.842 7.067 1.609 1.00 94.31 243 GLU A CA 1
ATOM 1971 C C . GLU A 1 243 ? -11.322 6.922 3.065 1.00 94.31 243 GLU A C 1
ATOM 1973 O O . GLU A 1 243 ? -10.525 6.957 4.000 1.00 94.31 243 GLU A O 1
ATOM 1978 N N . VAL A 1 244 ? -12.641 6.797 3.254 1.00 95.25 244 VAL A N 1
ATOM 1979 C CA . VAL A 1 244 ? -13.325 6.841 4.546 1.00 95.25 244 VAL A CA 1
ATOM 1980 C C . VAL A 1 244 ? -14.079 5.533 4.768 1.00 95.25 244 VAL A C 1
ATOM 1982 O O . VAL A 1 244 ? -14.887 5.118 3.936 1.00 95.25 244 VAL A O 1
ATOM 1985 N N . PHE A 1 245 ? -13.854 4.917 5.926 1.00 97.75 245 PHE A N 1
ATOM 1986 C CA . PHE A 1 245 ? -14.516 3.699 6.378 1.00 97.75 245 PHE A CA 1
ATOM 1987 C C . PHE A 1 245 ? -15.424 4.025 7.574 1.00 97.75 245 PHE A C 1
ATOM 1989 O O . PHE A 1 245 ? -14.922 4.342 8.657 1.00 97.75 245 PHE A O 1
ATOM 1996 N N . PRO A 1 246 ? -16.760 3.975 7.402 1.00 97.00 246 PRO A N 1
ATOM 1997 C CA . PRO A 1 246 ? -17.698 4.241 8.489 1.00 97.00 246 PRO A CA 1
ATOM 1998 C C . PRO A 1 246 ? -17.528 3.255 9.649 1.00 97.00 246 PRO A C 1
ATOM 2000 O O . PRO A 1 246 ? -17.386 2.052 9.419 1.00 97.00 246 PRO A O 1
ATOM 2003 N N . LEU A 1 247 ? -17.632 3.738 10.892 1.00 97.75 247 LEU A N 1
ATOM 2004 C CA . LEU A 1 247 ? -17.496 2.877 12.075 1.00 97.75 247 LEU A CA 1
ATOM 2005 C C . LEU A 1 247 ? -18.536 1.746 12.093 1.00 97.75 247 LEU A C 1
ATOM 2007 O O . LEU A 1 247 ? -18.194 0.607 12.389 1.00 97.75 247 LEU A O 1
ATOM 2011 N N . ALA A 1 248 ? -19.783 2.029 11.700 1.00 96.62 248 ALA A N 1
ATOM 2012 C CA . ALA A 1 248 ? -20.844 1.021 11.620 1.00 96.62 248 ALA A CA 1
ATOM 2013 C C . ALA A 1 248 ? -20.491 -0.135 10.666 1.00 96.62 248 ALA A C 1
ATOM 2015 O O . ALA A 1 248 ? -20.681 -1.301 11.011 1.00 96.62 248 ALA A O 1
ATOM 2016 N N . PHE A 1 249 ? -19.906 0.183 9.507 1.00 97.94 249 PHE A N 1
ATOM 2017 C CA . PHE A 1 249 ? -19.432 -0.820 8.557 1.00 97.94 249 PHE A CA 1
ATOM 2018 C C . PHE A 1 249 ? -18.297 -1.654 9.159 1.00 97.94 249 PHE A C 1
ATOM 2020 O O . PHE A 1 249 ? -18.347 -2.879 9.109 1.00 97.94 249 PHE A O 1
ATOM 2027 N N . LEU A 1 250 ? -17.306 -1.011 9.782 1.00 98.44 250 LEU A N 1
ATOM 2028 C CA . LEU A 1 250 ? -16.182 -1.715 10.406 1.00 98.44 250 LEU A CA 1
ATOM 2029 C C . LEU A 1 250 ? -16.622 -2.612 11.575 1.00 98.44 250 LEU A C 1
ATOM 2031 O O . LEU A 1 250 ? -16.078 -3.705 11.726 1.00 98.44 250 LEU A O 1
ATOM 2035 N N . LYS A 1 251 ? -17.641 -2.216 12.354 1.00 97.94 251 LYS A N 1
ATOM 2036 C CA . LYS A 1 251 ? -18.254 -3.075 13.386 1.00 97.94 251 LYS A CA 1
ATOM 2037 C C . LYS A 1 251 ? -18.869 -4.328 12.782 1.00 97.94 251 LYS A C 1
ATOM 2039 O O . LYS A 1 251 ? -18.624 -5.419 13.290 1.00 97.94 251 LYS A O 1
ATOM 2044 N N . ASP A 1 252 ? -19.643 -4.182 11.706 1.00 98.38 252 ASP A N 1
ATOM 2045 C CA . ASP A 1 252 ? -20.240 -5.328 11.020 1.00 98.38 252 ASP A CA 1
ATOM 2046 C C . ASP A 1 252 ? -19.151 -6.251 10.433 1.00 98.38 252 ASP A C 1
ATOM 2048 O O . ASP A 1 252 ? -19.244 -7.468 10.579 1.00 98.38 252 ASP A O 1
ATOM 2052 N N . VAL A 1 253 ? -18.090 -5.687 9.834 1.00 98.56 253 VAL A N 1
ATOM 2053 C CA . VAL A 1 253 ? -16.922 -6.447 9.343 1.00 98.56 253 VAL A CA 1
ATOM 2054 C C . VAL A 1 253 ? -16.285 -7.248 10.479 1.00 98.56 253 VAL A C 1
ATOM 2056 O O . VAL A 1 253 ? -16.111 -8.458 10.344 1.00 98.56 253 VAL A O 1
ATOM 2059 N N . CYS A 1 254 ? -15.997 -6.612 11.619 1.00 98.69 254 CYS A N 1
ATOM 2060 C CA . CYS A 1 254 ? -15.420 -7.298 12.777 1.00 98.69 254 CYS A CA 1
ATOM 2061 C C . CYS A 1 254 ? -16.349 -8.403 13.303 1.00 98.69 254 CYS A C 1
ATOM 2063 O O . CYS A 1 254 ? -15.886 -9.493 13.630 1.00 98.69 254 CYS A O 1
ATOM 2065 N N . ALA A 1 255 ? -17.660 -8.153 13.356 1.00 98.50 255 ALA A N 1
ATOM 2066 C CA . ALA A 1 255 ? -18.640 -9.135 13.811 1.00 98.50 255 ALA A CA 1
ATOM 2067 C C . ALA A 1 255 ? -18.697 -10.369 12.895 1.00 98.50 255 ALA A C 1
ATOM 2069 O O . ALA A 1 255 ? -18.753 -11.495 13.393 1.00 98.50 255 ALA A O 1
ATOM 2070 N N . ILE A 1 256 ? -18.646 -10.171 11.572 1.00 98.56 256 ILE A N 1
ATOM 2071 C CA . ILE A 1 256 ? -18.574 -11.274 10.605 1.00 98.56 256 ILE A CA 1
ATOM 2072 C C . ILE A 1 256 ? -17.264 -12.034 10.792 1.00 98.56 256 ILE A C 1
ATOM 2074 O O . ILE A 1 256 ? -17.312 -13.242 10.994 1.00 98.56 256 ILE A O 1
ATOM 2078 N N . CYS A 1 257 ? -16.121 -11.342 10.822 1.00 98.69 257 CYS A N 1
ATOM 2079 C CA . CYS A 1 257 ? -14.818 -11.975 11.012 1.00 98.69 257 CYS A CA 1
ATOM 2080 C C . CYS A 1 257 ? -14.759 -12.825 12.293 1.00 98.69 257 CYS A C 1
ATOM 2082 O O . CYS A 1 257 ? -14.311 -13.967 12.245 1.00 98.69 257 CYS A O 1
ATOM 2084 N N . LEU A 1 258 ? -15.272 -12.328 13.425 1.00 98.19 258 LEU A N 1
ATOM 2085 C CA . LEU A 1 258 ? -15.344 -13.104 14.672 1.00 98.19 258 LEU A CA 1
ATOM 2086 C C . LEU A 1 258 ? -16.248 -14.335 14.531 1.00 98.19 258 LEU A C 1
ATOM 2088 O O . LEU A 1 258 ? -15.882 -15.425 14.970 1.00 98.19 258 LEU A O 1
ATOM 2092 N N . LYS A 1 259 ? -17.415 -14.180 13.893 1.00 98.06 259 LYS A N 1
ATOM 2093 C CA . LYS A 1 259 ? -18.365 -15.276 13.655 1.00 98.06 259 LYS A CA 1
ATOM 2094 C C . LYS A 1 259 ? -17.764 -16.373 12.774 1.00 98.06 259 LYS A C 1
ATOM 2096 O O . LYS A 1 259 ? -17.995 -17.550 13.040 1.00 98.06 259 LYS A O 1
ATOM 2101 N N . THR A 1 260 ? -17.013 -15.990 11.746 1.00 98.06 260 THR A N 1
ATOM 2102 C CA . THR A 1 260 ? -16.429 -16.896 10.745 1.00 98.06 260 THR A CA 1
ATOM 2103 C C . THR A 1 260 ? -14.973 -17.253 11.050 1.00 98.06 260 THR A C 1
ATOM 2105 O O . THR A 1 260 ? -14.295 -17.839 10.215 1.00 98.06 260 THR A O 1
ATOM 2108 N N . LYS A 1 261 ? -14.475 -16.914 12.250 1.00 97.75 261 LYS A N 1
ATOM 2109 C CA . LYS A 1 261 ? -13.108 -17.199 12.725 1.00 97.75 261 LYS A CA 1
ATOM 2110 C C . LYS A 1 261 ? -11.991 -16.637 11.831 1.00 97.75 261 LYS A C 1
ATOM 2112 O O . LYS A 1 261 ? -10.885 -17.171 11.807 1.00 97.75 261 LYS A O 1
ATOM 2117 N N . ILE A 1 262 ? -12.250 -15.533 11.138 1.00 98.12 262 ILE A N 1
ATOM 2118 C CA . ILE A 1 262 ? -11.220 -14.775 10.428 1.00 98.12 262 ILE A CA 1
ATOM 2119 C C . ILE A 1 262 ? -10.519 -13.878 11.451 1.00 98.12 262 ILE A C 1
ATOM 2121 O O . ILE A 1 262 ? -11.103 -12.935 11.987 1.00 98.12 262 ILE A O 1
ATOM 2125 N N . GLY A 1 263 ? -9.266 -14.205 11.769 1.00 96.88 263 GLY A N 1
ATOM 2126 C CA . GLY A 1 263 ? -8.526 -13.555 12.856 1.00 96.88 263 GLY A CA 1
ATOM 2127 C C . GLY A 1 263 ? -7.811 -12.258 12.473 1.00 96.88 263 GLY A C 1
ATOM 2128 O O . GLY A 1 263 ? -7.444 -11.498 13.367 1.00 96.88 263 GLY A O 1
ATOM 2129 N N . LYS A 1 264 ? -7.607 -12.003 11.176 1.00 96.62 264 LYS A N 1
ATOM 2130 C CA . LYS A 1 264 ? -6.798 -10.887 10.669 1.00 96.62 264 LYS A CA 1
ATOM 2131 C C . LYS A 1 264 ? -7.521 -10.135 9.560 1.00 96.62 264 LYS A C 1
ATOM 2133 O O . LYS A 1 264 ? -8.209 -10.725 8.728 1.00 96.62 264 LYS A O 1
ATOM 2138 N N . ILE A 1 265 ? -7.307 -8.829 9.543 1.00 98.44 265 ILE A N 1
ATOM 2139 C CA . ILE A 1 265 ? -7.743 -7.910 8.499 1.00 98.44 265 ILE A CA 1
ATOM 2140 C C . ILE A 1 265 ? -6.503 -7.173 8.000 1.00 98.44 265 ILE A C 1
ATOM 2142 O O . ILE A 1 265 ? -5.623 -6.818 8.786 1.00 98.44 265 ILE A O 1
ATOM 2146 N N . TYR A 1 266 ? -6.427 -6.963 6.691 1.00 98.44 266 TYR A N 1
ATOM 2147 C CA . TYR A 1 266 ? -5.236 -6.446 6.032 1.00 98.44 266 TYR A CA 1
ATOM 2148 C C . TYR A 1 266 ? -5.520 -5.066 5.442 1.00 98.44 266 TYR A C 1
ATOM 2150 O O . TYR A 1 266 ? -6.612 -4.815 4.940 1.00 98.44 266 TYR A O 1
ATOM 2158 N N . THR A 1 267 ? -4.544 -4.169 5.449 1.00 98.31 267 THR A N 1
ATOM 2159 C CA . THR A 1 267 ? -4.611 -2.866 4.780 1.00 98.31 267 THR A CA 1
ATOM 2160 C C . THR A 1 267 ? -3.546 -2.780 3.696 1.00 98.31 267 THR A C 1
ATOM 2162 O O . THR A 1 267 ? -2.508 -3.446 3.742 1.00 98.31 267 THR A O 1
ATOM 2165 N N . THR A 1 268 ? -3.799 -1.962 2.679 1.00 97.94 268 THR A N 1
ATOM 2166 C CA . THR A 1 268 ? -2.869 -1.771 1.564 1.00 97.94 268 THR A CA 1
ATOM 2167 C C . THR A 1 268 ? -2.310 -0.345 1.540 1.00 97.94 268 THR A C 1
ATOM 2169 O O . THR A 1 268 ? -2.967 0.595 1.997 1.00 97.94 268 THR A O 1
ATOM 2172 N N . PRO A 1 269 ? -1.148 -0.136 0.897 1.00 96.69 269 PRO A N 1
ATOM 2173 C CA . PRO A 1 269 ? -0.646 1.194 0.537 1.00 96.69 269 PRO A CA 1
ATOM 2174 C C . PRO A 1 269 ? -1.555 1.999 -0.408 1.00 96.69 269 PRO A C 1
ATOM 2176 O O . PRO A 1 269 ? -1.255 3.152 -0.715 1.00 96.69 269 PRO A O 1
ATOM 2179 N N . TRP A 1 270 ? -2.649 1.409 -0.898 1.00 96.56 270 TRP A N 1
ATOM 2180 C CA . TRP A 1 270 ? -3.647 2.048 -1.762 1.00 96.56 270 TRP A CA 1
ATOM 2181 C C . TRP A 1 270 ? -4.891 2.498 -0.989 1.00 96.56 270 TRP A C 1
ATOM 2183 O O . TRP A 1 270 ? -5.940 2.742 -1.584 1.00 96.56 270 TRP A O 1
ATOM 2193 N N . LYS A 1 271 ? -4.775 2.618 0.342 1.00 96.94 271 LYS A N 1
ATOM 2194 C CA . LYS A 1 271 ? -5.849 3.052 1.248 1.00 96.94 271 LYS A CA 1
ATOM 2195 C C . LYS A 1 271 ? -7.101 2.169 1.144 1.00 96.94 271 LYS A C 1
ATOM 2197 O O . LYS A 1 271 ? -8.232 2.647 1.242 1.00 96.94 271 LYS A O 1
ATOM 2202 N N . SER A 1 272 ? -6.883 0.873 0.937 1.00 97.50 272 SER A N 1
ATOM 2203 C CA . SER A 1 272 ? -7.917 -0.161 0.880 1.00 97.50 272 SER A CA 1
ATOM 2204 C C . SER A 1 272 ? -7.692 -1.225 1.951 1.00 97.50 272 SER A C 1
ATOM 2206 O O . SER A 1 272 ? -6.608 -1.316 2.534 1.00 97.50 272 SER A O 1
ATOM 2208 N N . MET A 1 273 ? -8.730 -2.015 2.211 1.00 97.81 273 MET A N 1
ATOM 2209 C CA . MET A 1 273 ? -8.724 -3.098 3.191 1.00 97.81 273 MET A CA 1
ATOM 2210 C C . MET A 1 273 ? -9.040 -4.429 2.512 1.00 97.81 273 MET A C 1
ATOM 2212 O O . MET A 1 273 ? -9.901 -4.471 1.635 1.00 97.81 273 MET A O 1
ATOM 2216 N N . LEU A 1 274 ? -8.372 -5.503 2.927 1.00 98.38 274 LEU A N 1
ATOM 2217 C CA . LEU A 1 274 ? -8.590 -6.865 2.456 1.00 98.38 274 LEU A CA 1
ATOM 2218 C C . LEU A 1 274 ? -8.970 -7.793 3.614 1.00 98.38 274 LEU A C 1
ATOM 2220 O O . LEU A 1 274 ? -8.410 -7.720 4.708 1.00 98.38 274 LEU A O 1
ATOM 2224 N N . ILE A 1 275 ? -9.901 -8.701 3.337 1.00 98.38 275 ILE A N 1
ATOM 2225 C CA . ILE A 1 275 ? -10.274 -9.816 4.203 1.00 98.38 275 ILE A CA 1
ATOM 2226 C C . ILE A 1 275 ? -10.028 -11.102 3.420 1.00 98.38 275 ILE A C 1
ATOM 2228 O O . ILE A 1 275 ? -10.595 -11.276 2.344 1.00 98.38 275 ILE A O 1
ATOM 2232 N N . LYS A 1 276 ? -9.177 -11.988 3.942 1.00 97.12 276 LYS A N 1
ATOM 2233 C CA . LYS A 1 276 ? -8.813 -13.270 3.317 1.00 97.12 276 LYS A CA 1
ATOM 2234 C C . LYS A 1 276 ? -9.506 -14.434 4.033 1.00 97.12 276 LYS A C 1
ATOM 2236 O O . LYS A 1 276 ? -10.004 -14.269 5.145 1.00 97.12 276 LYS A O 1
ATOM 2241 N N . GLY A 1 277 ? -9.531 -15.607 3.404 1.00 96.62 277 GLY A N 1
ATOM 2242 C CA . GLY A 1 277 ? -10.007 -16.843 4.033 1.00 96.62 277 GLY A CA 1
ATOM 2243 C C . GLY A 1 277 ? -11.523 -16.948 4.207 1.00 96.62 277 GLY A C 1
ATOM 2244 O O . GLY A 1 277 ? -11.979 -17.689 5.070 1.00 96.62 277 GLY A O 1
ATOM 2245 N N . ILE A 1 278 ? -12.312 -16.229 3.407 1.00 98.25 278 ILE A N 1
ATOM 2246 C CA . ILE A 1 278 ? -13.777 -16.283 3.454 1.00 98.25 278 ILE A CA 1
ATOM 2247 C C . ILE A 1 278 ? -14.252 -17.623 2.886 1.00 98.25 278 ILE A C 1
ATOM 2249 O O . ILE A 1 278 ? -13.937 -17.981 1.750 1.00 98.25 278 ILE A O 1
ATOM 2253 N N . ASP A 1 279 ? -15.038 -18.354 3.667 1.00 98.12 279 ASP A N 1
ATOM 2254 C CA . ASP A 1 279 ? -15.669 -19.591 3.223 1.00 98.12 279 ASP A CA 1
ATOM 2255 C C . ASP A 1 279 ? -16.803 -19.348 2.226 1.00 98.12 279 ASP A C 1
ATOM 2257 O O . ASP A 1 279 ? -17.502 -18.331 2.269 1.00 98.12 279 ASP A O 1
ATOM 2261 N N . ALA A 1 280 ? -17.012 -20.316 1.329 1.00 96.44 280 ALA A N 1
ATOM 2262 C CA . ALA A 1 280 ? -18.039 -20.222 0.296 1.00 96.44 280 ALA A CA 1
ATOM 2263 C C . ALA A 1 280 ? -19.442 -19.988 0.892 1.00 96.44 280 ALA A C 1
ATOM 2265 O O . ALA A 1 280 ? -20.191 -19.161 0.368 1.00 96.44 280 ALA A O 1
ATOM 2266 N N . ASP A 1 281 ? -19.748 -20.646 2.015 1.00 96.81 281 ASP A N 1
ATOM 2267 C CA . ASP A 1 281 ? -21.030 -20.552 2.728 1.00 96.81 281 ASP A CA 1
ATOM 2268 C C . ASP A 1 281 ? -21.236 -19.212 3.457 1.00 96.81 281 ASP A C 1
ATOM 2270 O O . ASP A 1 281 ? -22.373 -18.829 3.766 1.00 96.81 281 ASP A O 1
ATOM 2274 N N . ASP A 1 282 ? -20.147 -18.477 3.696 1.00 97.88 282 ASP A N 1
ATOM 2275 C CA . ASP A 1 282 ? -20.133 -17.212 4.430 1.00 97.88 282 ASP A CA 1
ATOM 2276 C C . ASP A 1 282 ? -20.203 -15.981 3.513 1.00 97.88 282 ASP A C 1
ATOM 2278 O O . ASP A 1 282 ? -20.451 -14.869 3.990 1.00 97.88 282 ASP A O 1
ATOM 2282 N N . GLN A 1 283 ? -20.080 -16.152 2.190 1.00 96.56 283 GLN A N 1
ATOM 2283 C CA . GLN A 1 283 ? -20.181 -15.063 1.201 1.00 96.56 283 GLN A CA 1
ATOM 2284 C C . GLN A 1 283 ? -21.454 -14.219 1.364 1.00 96.56 283 GLN A C 1
ATOM 2286 O O . GLN A 1 283 ? -21.422 -12.998 1.200 1.00 96.56 283 GLN A O 1
ATOM 2291 N N . LYS A 1 284 ? -22.569 -14.850 1.755 1.00 96.81 284 LYS A N 1
ATOM 2292 C CA . LYS A 1 284 ? -23.856 -14.179 1.997 1.00 96.81 284 LYS A CA 1
ATOM 2293 C C . LYS A 1 284 ? -23.767 -13.055 3.036 1.00 96.81 284 LYS A C 1
ATOM 2295 O O . LYS A 1 284 ? -24.425 -12.030 2.869 1.00 96.81 284 LYS A O 1
ATOM 2300 N N . TYR A 1 285 ? -22.943 -13.210 4.078 1.00 98.25 285 TYR A N 1
ATOM 2301 C CA . TYR A 1 285 ? -22.757 -12.172 5.097 1.00 98.25 285 TYR A CA 1
ATOM 2302 C C . TYR A 1 285 ? -22.040 -10.954 4.515 1.00 98.25 285 TYR A C 1
ATOM 2304 O O . TYR A 1 285 ? -22.423 -9.817 4.790 1.00 98.25 285 TYR A O 1
ATOM 2312 N N . TRP A 1 286 ? -21.050 -11.198 3.656 1.00 98.00 286 TRP A N 1
ATOM 2313 C CA . TRP A 1 286 ? -20.291 -10.157 2.974 1.00 98.00 286 TRP A CA 1
ATOM 2314 C C . TRP A 1 286 ? -21.144 -9.403 1.954 1.00 98.00 286 TRP A C 1
ATOM 2316 O O . TRP A 1 286 ? -21.156 -8.175 1.949 1.00 98.00 286 TRP A O 1
ATOM 2326 N N . SER A 1 287 ? -21.943 -10.103 1.147 1.00 96.00 287 SER A N 1
ATOM 2327 C CA . SER A 1 287 ? -22.893 -9.445 0.241 1.00 96.00 287 SER A CA 1
ATOM 2328 C C . SER A 1 287 ? -23.905 -8.582 1.002 1.00 96.00 287 SER A C 1
ATOM 2330 O O . SER A 1 287 ? -24.166 -7.444 0.608 1.00 96.00 287 SER A O 1
ATOM 2332 N N . TYR A 1 288 ? -24.431 -9.086 2.124 1.00 97.50 288 TYR A N 1
ATOM 2333 C CA . TYR A 1 288 ? -25.366 -8.346 2.969 1.00 97.50 288 TYR A CA 1
ATOM 2334 C C . TYR A 1 288 ? -24.740 -7.084 3.577 1.00 97.50 288 TYR A C 1
ATOM 2336 O O . TYR A 1 288 ? -25.327 -6.009 3.469 1.00 97.50 288 TYR A O 1
ATOM 2344 N N . VAL A 1 289 ? -23.551 -7.176 4.189 1.00 97.88 289 VAL A N 1
ATOM 2345 C CA . VAL A 1 289 ? -22.928 -6.020 4.860 1.00 97.88 289 VAL A CA 1
ATOM 2346 C C . VAL A 1 289 ? -22.528 -4.923 3.876 1.00 97.88 289 VAL A C 1
ATOM 2348 O O . VAL A 1 289 ? -22.693 -3.741 4.189 1.00 97.88 289 VAL A O 1
ATOM 2351 N N . LEU A 1 290 ? -22.059 -5.300 2.681 1.00 97.44 290 LEU A N 1
ATOM 2352 C CA . LEU A 1 290 ? -21.745 -4.353 1.612 1.00 97.44 290 LEU A CA 1
ATOM 2353 C C . LEU A 1 290 ? -23.012 -3.615 1.161 1.00 97.44 290 LEU A C 1
ATOM 2355 O O . LEU A 1 290 ? -23.007 -2.387 1.094 1.00 97.44 290 LEU A O 1
ATOM 2359 N N . GLY A 1 291 ? -24.117 -4.339 0.942 1.00 96.69 291 GLY A N 1
ATOM 2360 C CA . GLY A 1 291 ? -25.411 -3.747 0.594 1.00 96.69 291 GLY A CA 1
ATOM 2361 C C . GLY A 1 291 ? -25.965 -2.829 1.688 1.00 96.69 291 GLY A C 1
ATOM 2362 O O . GLY A 1 291 ? -26.294 -1.677 1.413 1.00 96.69 291 GLY A O 1
ATOM 2363 N N . LYS A 1 292 ? -25.992 -3.304 2.942 1.00 97.31 292 LYS A N 1
ATOM 2364 C CA . LYS A 1 292 ? -26.460 -2.560 4.127 1.00 97.31 292 LYS A CA 1
ATOM 2365 C C . LYS A 1 292 ? -25.729 -1.227 4.308 1.00 97.31 292 LYS A C 1
ATOM 2367 O O . LYS A 1 292 ? -26.340 -0.243 4.706 1.00 97.31 292 LYS A O 1
ATOM 2372 N N . ASN A 1 293 ? -24.425 -1.201 4.035 1.00 95.75 293 ASN A N 1
ATOM 2373 C CA . ASN A 1 293 ? -23.577 -0.027 4.240 1.00 95.75 293 ASN A CA 1
ATOM 2374 C C . ASN A 1 293 ? -23.315 0.772 2.945 1.00 95.75 293 ASN A C 1
ATOM 2376 O O . ASN A 1 293 ? -22.468 1.666 2.947 1.00 95.75 293 ASN A O 1
ATOM 2380 N N . HIS A 1 294 ? -24.021 0.463 1.847 1.00 94.75 294 HIS A N 1
ATOM 2381 C CA . HIS A 1 294 ? -23.858 1.097 0.531 1.00 94.75 294 HIS A CA 1
ATOM 2382 C C . HIS A 1 294 ? -22.404 1.101 0.020 1.00 94.75 294 HIS A C 1
ATOM 2384 O O . HIS A 1 294 ? -21.912 2.091 -0.527 1.00 94.75 294 HIS A O 1
ATOM 2390 N N . ILE A 1 295 ? -21.700 -0.016 0.209 1.00 95.62 295 ILE A N 1
ATOM 2391 C CA . ILE A 1 295 ? -20.320 -0.205 -0.235 1.00 95.62 295 ILE A CA 1
ATOM 2392 C C . ILE A 1 295 ? -20.323 -0.858 -1.617 1.00 95.62 295 ILE A C 1
ATOM 2394 O O . ILE A 1 295 ? -20.660 -2.032 -1.759 1.00 95.62 295 ILE A O 1
ATOM 2398 N N . ASN A 1 296 ? -19.916 -0.103 -2.637 1.00 93.62 296 ASN A N 1
ATOM 2399 C CA . ASN A 1 296 ? -19.616 -0.661 -3.953 1.00 93.62 296 ASN A CA 1
ATOM 2400 C C . ASN A 1 296 ? -18.168 -1.172 -3.990 1.00 93.62 296 ASN A C 1
ATOM 2402 O O . ASN A 1 296 ? -17.280 -0.480 -3.506 1.00 93.62 296 ASN A O 1
ATOM 2406 N N . VAL A 1 297 ? -17.939 -2.342 -4.591 1.00 94.12 297 VAL A N 1
ATOM 2407 C CA . VAL A 1 297 ? -16.616 -2.998 -4.694 1.00 94.12 297 VAL A CA 1
ATOM 2408 C C . VAL A 1 297 ? -16.313 -3.451 -6.130 1.00 94.12 297 VAL A C 1
ATOM 2410 O O . VAL A 1 297 ? -15.801 -4.543 -6.366 1.00 94.12 297 VAL A O 1
ATOM 2413 N N . ARG A 1 298 ? -16.738 -2.643 -7.108 1.00 92.56 298 ARG A N 1
ATOM 2414 C CA . ARG A 1 298 ? -16.544 -2.873 -8.551 1.00 92.56 298 ARG A CA 1
ATOM 2415 C C . ARG A 1 298 ? -16.045 -1.611 -9.254 1.00 92.56 298 ARG A C 1
ATOM 2417 O O . ARG A 1 298 ? -16.571 -1.221 -10.295 1.00 92.56 298 ARG A O 1
ATOM 2424 N N . HIS A 1 299 ? -15.098 -0.908 -8.647 1.00 93.50 299 HIS A N 1
ATOM 2425 C CA . HIS A 1 299 ? -14.503 0.279 -9.249 1.00 93.50 299 HIS A CA 1
ATOM 2426 C C . HIS A 1 299 ? -13.597 -0.113 -10.419 1.00 93.50 299 HIS A C 1
ATOM 2428 O O . HIS A 1 299 ? -12.981 -1.182 -10.422 1.00 93.50 299 HIS A O 1
ATOM 2434 N N . ALA A 1 300 ? -13.516 0.751 -11.428 1.00 89.38 300 ALA A N 1
ATOM 2435 C CA . ALA A 1 300 ? -12.636 0.535 -12.565 1.00 89.38 300 ALA A CA 1
ATOM 2436 C C . ALA A 1 300 ? -11.159 0.698 -12.161 1.00 89.38 300 ALA A C 1
ATOM 2438 O O . ALA A 1 300 ? -10.817 1.391 -11.200 1.00 89.38 300 ALA A O 1
ATOM 2439 N N . SER A 1 301 ? -10.253 0.064 -12.912 1.00 84.44 301 SER A N 1
ATOM 2440 C CA . SER A 1 301 ? -8.809 0.108 -12.627 1.00 84.44 301 SER A CA 1
ATOM 2441 C C . SER A 1 301 ? -8.247 1.533 -12.590 1.00 84.44 301 SER A C 1
ATOM 2443 O O . SER A 1 301 ? -7.282 1.779 -11.868 1.00 84.44 301 SER A O 1
ATOM 2445 N N . ASN A 1 302 ? -8.840 2.453 -13.352 1.00 90.06 302 ASN A N 1
ATOM 2446 C CA . ASN A 1 302 ? -8.477 3.867 -13.388 1.00 90.06 302 ASN A CA 1
ATOM 2447 C C . ASN A 1 302 ? -8.849 4.624 -12.101 1.00 90.06 302 ASN A C 1
ATOM 2449 O O . ASN A 1 302 ? -8.441 5.765 -11.952 1.00 90.06 302 ASN A O 1
ATOM 2453 N N . GLU A 1 303 ? -9.594 4.031 -11.164 1.00 92.44 303 GLU A N 1
ATOM 2454 C CA . GLU A 1 303 ? -9.842 4.602 -9.835 1.00 92.44 303 GLU A CA 1
ATOM 2455 C C . GLU A 1 303 ? -8.844 4.088 -8.784 1.00 92.44 303 GLU A C 1
ATOM 2457 O O . GLU A 1 303 ? -8.528 4.782 -7.806 1.00 92.44 303 GLU A O 1
ATOM 2462 N N . LEU A 1 304 ? -8.361 2.862 -8.997 1.00 94.38 304 LEU A N 1
ATOM 2463 C CA . LEU A 1 304 ? -7.584 2.066 -8.046 1.00 94.38 304 LEU A CA 1
ATOM 2464 C C . LEU A 1 304 ? -6.074 2.332 -8.125 1.00 94.38 304 LEU A C 1
ATOM 2466 O O . LEU A 1 304 ? -5.343 2.060 -7.176 1.00 94.38 304 LEU A O 1
ATOM 2470 N N . ASN A 1 305 ? -5.584 2.889 -9.229 1.00 94.75 305 ASN A N 1
ATOM 2471 C CA . ASN A 1 305 ? -4.157 3.079 -9.496 1.00 94.75 305 ASN A CA 1
ATOM 2472 C C . ASN A 1 305 ? -3.619 4.470 -9.102 1.00 94.75 305 ASN A C 1
ATOM 2474 O O . ASN A 1 305 ? -2.674 4.964 -9.719 1.00 94.75 305 ASN A O 1
ATOM 2478 N N . TRP A 1 306 ? -4.193 5.107 -8.074 1.00 96.19 306 TRP A N 1
ATOM 2479 C CA . TRP A 1 306 ? -3.815 6.461 -7.646 1.00 96.19 306 TRP A CA 1
ATOM 2480 C C . TRP A 1 306 ? -3.248 6.514 -6.233 1.00 96.19 306 TRP A C 1
ATOM 2482 O O . TRP A 1 306 ? -3.872 6.051 -5.280 1.00 96.19 306 TRP A O 1
ATOM 2492 N N . GLN A 1 307 ? -2.132 7.218 -6.102 1.00 95.75 307 GLN A N 1
ATOM 2493 C CA . GLN A 1 307 ? -1.509 7.634 -4.857 1.00 95.75 307 GLN A CA 1
ATOM 2494 C C . GLN A 1 307 ? -1.835 9.107 -4.578 1.00 95.75 307 GLN A C 1
ATOM 2496 O O . GLN A 1 307 ? -1.610 9.994 -5.405 1.00 95.75 307 GLN A O 1
ATOM 2501 N N . VAL A 1 308 ? -2.358 9.375 -3.386 1.00 95.62 308 VAL A N 1
ATOM 2502 C CA . VAL A 1 308 ? -2.675 10.719 -2.886 1.00 95.62 308 VAL A CA 1
ATOM 2503 C C . VAL A 1 308 ? -2.147 10.820 -1.466 1.00 95.62 308 VAL A C 1
ATOM 2505 O O . VAL A 1 308 ? -2.184 9.831 -0.735 1.00 95.62 308 VAL A O 1
ATOM 2508 N N . GLU A 1 309 ? -1.668 11.997 -1.060 1.00 94.75 309 GLU A N 1
ATOM 2509 C CA . GLU A 1 309 ? -1.120 12.163 0.284 1.00 94.75 309 GLU A CA 1
ATOM 2510 C C . GLU A 1 309 ? -2.153 11.807 1.357 1.00 94.75 309 GLU A C 1
ATOM 2512 O O . GLU A 1 309 ? -3.364 11.989 1.177 1.00 94.75 309 GLU A O 1
ATOM 2517 N N . ASP A 1 310 ? -1.669 11.284 2.479 1.00 94.44 310 ASP A N 1
ATOM 2518 C CA . ASP A 1 310 ? -2.520 10.945 3.611 1.00 94.44 310 ASP A CA 1
ATOM 2519 C C . ASP A 1 310 ? -3.237 12.200 4.121 1.00 94.44 310 ASP A C 1
ATOM 2521 O O . ASP A 1 310 ? -2.665 13.289 4.190 1.00 94.44 310 ASP A O 1
ATOM 2525 N N . LEU A 1 311 ? -4.531 12.052 4.419 1.00 92.88 311 LEU A N 1
ATOM 2526 C CA . LEU A 1 311 ? -5.400 13.126 4.917 1.00 92.88 311 LEU A CA 1
ATOM 2527 C C . LEU A 1 311 ? -5.512 14.361 3.991 1.00 92.88 311 LEU A C 1
ATOM 2529 O O . LEU A 1 311 ? -6.011 15.407 4.412 1.00 92.88 311 LEU A O 1
ATOM 2533 N N . SER A 1 312 ? -5.122 14.250 2.714 1.00 92.38 312 SER A N 1
ATOM 2534 C CA . SER A 1 312 ? -5.151 15.364 1.758 1.00 92.38 312 SER A CA 1
ATOM 2535 C C . SER A 1 312 ? -6.504 15.505 1.058 1.00 92.38 312 SER A C 1
ATOM 2537 O O . SER A 1 312 ? -6.767 14.903 0.015 1.00 92.38 312 SER A O 1
ATOM 2539 N N . ALA A 1 313 ? -7.364 16.373 1.601 1.00 92.00 313 ALA A N 1
ATOM 2540 C CA . ALA A 1 313 ? -8.636 16.722 0.962 1.00 92.00 313 ALA A CA 1
ATOM 2541 C C . ALA A 1 313 ? -8.436 17.339 -0.436 1.00 92.00 313 ALA A C 1
ATOM 2543 O O . ALA A 1 313 ? -9.175 17.019 -1.366 1.00 92.00 313 ALA A O 1
ATOM 2544 N N . ASP A 1 314 ? -7.415 18.186 -0.601 1.00 90.94 314 ASP A N 1
ATOM 2545 C CA . ASP A 1 314 ? -7.088 18.821 -1.882 1.00 90.94 314 ASP A CA 1
ATOM 2546 C C . ASP A 1 314 ? -6.642 17.789 -2.927 1.00 90.94 314 ASP A C 1
ATOM 2548 O O . ASP A 1 314 ? -7.122 17.814 -4.062 1.00 90.94 314 ASP A O 1
ATOM 2552 N N . GLY A 1 315 ? -5.769 16.851 -2.544 1.00 93.94 315 GLY A N 1
ATOM 2553 C CA . GLY A 1 315 ? -5.330 15.778 -3.433 1.00 93.94 315 GLY A CA 1
ATOM 2554 C C . GLY A 1 315 ? -6.490 14.882 -3.872 1.00 93.94 315 GLY A C 1
ATOM 2555 O O . GLY A 1 315 ? -6.593 14.536 -5.048 1.00 93.94 315 GLY A O 1
ATOM 2556 N N . LEU A 1 316 ? -7.424 14.587 -2.961 1.00 94.88 316 LEU A N 1
ATOM 2557 C CA . LEU A 1 316 ? -8.605 13.780 -3.265 1.00 94.88 316 LEU A CA 1
ATOM 2558 C C . LEU A 1 316 ? -9.574 14.488 -4.224 1.00 94.88 316 LEU A C 1
ATOM 2560 O O . LEU A 1 316 ? -10.152 13.849 -5.105 1.00 94.88 316 LEU A O 1
ATOM 2564 N N . VAL A 1 317 ? -9.736 15.809 -4.094 1.00 94.94 317 VAL A N 1
ATOM 2565 C CA . VAL A 1 317 ? -10.522 16.617 -5.042 1.00 94.94 317 VAL A CA 1
ATOM 2566 C C . VAL A 1 317 ? -9.914 16.550 -6.443 1.00 94.94 317 VAL A C 1
ATOM 2568 O O . VAL A 1 317 ? -10.645 16.319 -7.407 1.00 94.94 317 VAL A O 1
ATOM 2571 N N . ILE A 1 318 ? -8.589 16.688 -6.557 1.00 95.19 318 ILE A N 1
ATOM 2572 C CA . ILE A 1 318 ? -7.876 16.583 -7.839 1.00 95.19 318 ILE A CA 1
ATOM 2573 C C . ILE A 1 318 ? -8.026 15.174 -8.426 1.00 95.19 318 ILE A C 1
ATOM 2575 O O . ILE A 1 318 ? -8.389 15.050 -9.595 1.00 95.19 318 ILE A O 1
ATOM 2579 N N . LYS A 1 319 ? -7.832 14.118 -7.620 1.00 96.69 319 LYS A N 1
ATOM 2580 C CA . LYS A 1 319 ? -8.019 12.719 -8.044 1.00 96.69 319 LYS A CA 1
ATOM 2581 C C . LYS A 1 319 ? -9.407 12.513 -8.640 1.00 96.69 319 LYS A C 1
ATOM 2583 O O . LYS A 1 319 ? -9.533 12.053 -9.765 1.00 96.69 319 LYS A O 1
ATOM 2588 N N . ARG A 1 320 ? -10.456 12.891 -7.906 1.00 95.69 320 ARG A N 1
ATOM 2589 C CA . ARG A 1 320 ? -11.850 12.712 -8.347 1.00 95.69 320 ARG A CA 1
ATOM 2590 C C . ARG A 1 320 ? -12.168 13.489 -9.616 1.00 95.69 320 ARG A C 1
ATOM 2592 O O . ARG A 1 320 ? -12.939 13.005 -10.437 1.00 95.69 320 ARG A O 1
ATOM 2599 N N . TYR A 1 321 ? -11.612 14.691 -9.758 1.00 95.50 321 TYR A N 1
ATOM 2600 C CA . TYR A 1 321 ? -11.746 15.467 -10.985 1.00 95.50 321 TYR A CA 1
ATOM 2601 C C . TYR A 1 321 ? -11.136 14.716 -12.175 1.00 95.50 321 TYR A C 1
ATOM 2603 O O . TYR A 1 321 ? -11.822 14.517 -13.172 1.00 95.50 321 TYR A O 1
ATOM 2611 N N . LEU A 1 322 ? -9.892 14.247 -12.047 1.00 96.75 322 LEU A N 1
ATOM 2612 C CA . LEU A 1 322 ? -9.177 13.547 -13.117 1.00 96.75 322 LEU A CA 1
ATOM 2613 C C . LEU A 1 322 ? -9.802 12.196 -13.468 1.00 96.75 322 LEU A C 1
ATOM 2615 O O . LEU A 1 322 ? -10.000 11.918 -14.643 1.00 96.75 322 LEU A O 1
ATOM 2619 N N . VAL A 1 323 ? -10.185 11.400 -12.469 1.00 95.88 323 VAL A N 1
ATOM 2620 C CA . VAL A 1 323 ? -10.866 10.112 -12.673 1.00 95.88 323 VAL A CA 1
ATOM 2621 C C . VAL A 1 323 ? -12.143 10.292 -13.498 1.00 95.88 323 VAL A C 1
ATOM 2623 O O . VAL A 1 323 ? -12.310 9.622 -14.506 1.00 95.88 323 VAL A O 1
ATOM 2626 N N . ARG A 1 324 ? -12.988 11.282 -13.172 1.00 95.38 324 ARG A N 1
ATOM 2627 C CA . ARG A 1 324 ? -14.199 11.571 -13.966 1.00 95.38 324 ARG A CA 1
ATOM 2628 C C . ARG A 1 324 ? -13.888 11.960 -15.409 1.00 95.38 324 ARG A C 1
ATOM 2630 O O . ARG A 1 324 ? -14.677 11.671 -16.304 1.00 95.38 324 ARG A O 1
ATOM 2637 N N . ARG A 1 325 ? -12.771 12.657 -15.639 1.00 95.75 325 ARG A N 1
ATOM 2638 C CA . ARG A 1 325 ? -12.319 12.997 -16.995 1.00 95.75 325 ARG A CA 1
ATOM 2639 C C . ARG A 1 325 ? -11.856 11.744 -17.734 1.00 95.75 325 ARG A C 1
ATOM 2641 O O . ARG A 1 325 ? -12.235 11.577 -18.885 1.00 95.75 325 ARG A O 1
ATOM 2648 N N . PHE A 1 326 ? -11.115 10.856 -17.073 1.00 94.75 326 PHE A N 1
ATOM 2649 C CA . PHE A 1 326 ? -10.690 9.575 -17.646 1.00 94.75 326 PHE A CA 1
ATOM 2650 C C . PHE A 1 326 ? -11.889 8.707 -18.022 1.00 94.75 326 PHE A C 1
ATOM 2652 O O . PHE A 1 326 ? -11.924 8.204 -19.139 1.00 94.75 326 PHE A O 1
ATOM 2659 N N . ASP A 1 327 ? -12.896 8.620 -17.149 1.00 92.56 327 ASP A N 1
ATOM 2660 C CA . ASP A 1 327 ? -14.149 7.911 -17.432 1.00 92.56 327 ASP A CA 1
ATOM 2661 C C . ASP A 1 327 ? -14.858 8.504 -18.659 1.00 92.56 327 ASP A C 1
ATOM 2663 O O . ASP A 1 327 ? -15.306 7.774 -19.535 1.00 92.56 327 ASP A O 1
ATOM 2667 N N . SER A 1 328 ? -14.915 9.838 -18.770 1.00 93.00 328 SER A N 1
ATOM 2668 C CA . SER A 1 328 ? -15.548 10.503 -19.921 1.00 93.00 328 SER A CA 1
ATOM 2669 C C . SER A 1 328 ? -14.810 10.311 -21.251 1.00 93.00 328 SER A C 1
ATOM 2671 O O . SER A 1 328 ? -15.400 10.542 -22.301 1.00 93.00 328 SER A O 1
ATOM 2673 N N . MET A 1 329 ? -13.532 9.926 -21.204 1.00 92.31 329 MET A N 1
ATOM 2674 C CA . MET A 1 329 ? -12.687 9.664 -22.374 1.00 92.31 329 MET A CA 1
ATOM 2675 C C . MET A 1 329 ? -12.515 8.163 -22.650 1.00 92.31 329 MET A C 1
ATOM 2677 O O . MET A 1 329 ? -11.798 7.816 -23.582 1.00 92.31 329 MET A O 1
ATOM 2681 N N . ASP A 1 330 ? -13.119 7.292 -21.832 1.00 91.62 330 ASP A N 1
ATOM 2682 C CA . ASP A 1 330 ? -12.910 5.837 -21.850 1.00 91.62 330 ASP A CA 1
ATOM 2683 C C . ASP A 1 330 ? -11.417 5.443 -21.807 1.00 91.62 330 ASP A C 1
ATOM 2685 O O . ASP A 1 330 ? -10.924 4.568 -22.523 1.00 91.62 330 ASP A O 1
ATOM 2689 N N . LEU A 1 331 ? -10.646 6.156 -20.976 1.00 91.12 331 LEU A N 1
ATOM 2690 C CA . LEU A 1 331 ? -9.195 6.014 -20.943 1.00 91.12 331 LEU A CA 1
ATOM 2691 C C . LEU A 1 331 ? -8.771 4.742 -20.197 1.00 91.12 331 LEU A C 1
ATOM 2693 O O . LEU A 1 331 ? -8.932 4.623 -18.977 1.00 91.12 331 LEU A O 1
ATOM 2697 N N . LYS A 1 332 ? -8.111 3.821 -20.905 1.00 90.19 332 LYS A N 1
ATOM 2698 C CA . LYS A 1 332 ? -7.519 2.621 -20.306 1.00 90.19 332 LYS A CA 1
ATOM 2699 C C . LYS A 1 332 ? -6.178 2.938 -19.649 1.00 90.19 332 LYS A C 1
ATOM 2701 O O . LYS A 1 332 ? -5.194 3.168 -20.333 1.00 90.19 332 LYS A O 1
ATOM 2706 N N . THR A 1 333 ? -6.074 2.822 -18.330 1.00 91.56 333 THR A N 1
ATOM 2707 C CA . THR A 1 333 ? -4.823 3.121 -17.597 1.00 91.56 333 THR A CA 1
ATOM 2708 C C . THR A 1 333 ? -4.167 1.895 -16.955 1.00 91.56 333 THR A C 1
ATOM 2710 O O . THR A 1 333 ? -3.438 2.018 -15.969 1.00 91.56 333 THR A O 1
ATOM 2713 N N . HIS A 1 334 ? -4.479 0.694 -17.441 1.00 89.88 334 HIS A N 1
ATOM 2714 C CA . HIS A 1 334 ? -3.893 -0.537 -16.916 1.00 89.88 334 HIS A CA 1
ATOM 2715 C C . HIS A 1 334 ? -2.370 -0.544 -17.125 1.00 89.88 334 HIS A C 1
ATOM 2717 O O . HIS A 1 334 ? -1.889 -0.144 -18.178 1.00 89.88 334 HIS A O 1
ATOM 2723 N N . GLY A 1 335 ? -1.613 -0.977 -16.115 1.00 89.06 335 GLY A N 1
ATOM 2724 C CA . GLY A 1 335 ? -0.143 -0.922 -16.126 1.00 89.06 335 GLY A CA 1
ATOM 2725 C C . GLY A 1 335 ? 0.452 0.438 -15.731 1.00 89.06 335 GLY A C 1
ATOM 2726 O O . GLY A 1 335 ? 1.639 0.518 -15.433 1.00 89.06 335 GLY A O 1
ATOM 2727 N N . LEU A 1 336 ? -0.368 1.489 -15.629 1.00 93.88 336 LEU A N 1
ATOM 2728 C CA . LEU A 1 336 ? 0.040 2.803 -15.133 1.00 93.88 336 LEU A CA 1
ATOM 2729 C C . LEU A 1 336 ? -0.432 3.029 -13.700 1.00 93.88 336 LEU A C 1
ATOM 2731 O O . LEU A 1 336 ? -1.468 2.509 -13.278 1.00 93.88 336 LEU A O 1
ATOM 2735 N N . CYS A 1 337 ? 0.299 3.860 -12.961 1.00 95.56 337 CYS A N 1
ATOM 2736 C CA . CYS A 1 337 ? -0.141 4.388 -11.681 1.00 95.56 337 CYS A CA 1
ATOM 2737 C C . CYS A 1 337 ? 0.226 5.863 -11.535 1.00 95.56 337 CYS A C 1
ATOM 2739 O O . CYS A 1 337 ? 1.277 6.327 -11.980 1.00 95.56 337 CYS A O 1
ATOM 2741 N N . PHE A 1 338 ? -0.664 6.612 -10.900 1.00 97.00 338 PHE A N 1
ATOM 2742 C CA . PHE A 1 338 ? -0.594 8.062 -10.837 1.00 97.00 338 PHE A CA 1
ATOM 2743 C C . PHE A 1 338 ? -0.364 8.515 -9.404 1.00 97.00 338 PHE A C 1
ATOM 2745 O O . PHE A 1 338 ? -0.974 7.982 -8.483 1.00 97.00 338 PHE A O 1
ATOM 2752 N N . ALA A 1 339 ? 0.456 9.540 -9.199 1.00 96.75 339 ALA A N 1
ATOM 2753 C CA . ALA A 1 339 ? 0.597 10.187 -7.901 1.00 96.75 339 ALA A CA 1
ATOM 2754 C C . ALA A 1 339 ? 0.270 11.670 -7.984 1.00 96.75 339 ALA A C 1
ATOM 2756 O O . ALA A 1 339 ? 0.829 12.386 -8.813 1.00 96.75 339 ALA A O 1
ATOM 2757 N N . ILE A 1 340 ? -0.572 12.156 -7.078 1.00 96.62 340 ILE A N 1
ATOM 2758 C CA . ILE A 1 340 ? -0.839 13.585 -6.925 1.00 96.62 340 ILE A CA 1
ATOM 2759 C C . ILE A 1 340 ? -0.019 14.085 -5.746 1.00 96.62 340 ILE A C 1
ATOM 2761 O O . ILE A 1 340 ? -0.252 13.690 -4.607 1.00 96.62 340 ILE A O 1
ATOM 2765 N N . LYS A 1 341 ? 0.950 14.954 -6.040 1.00 94.56 341 LYS A N 1
ATOM 2766 C CA . LYS A 1 341 ? 1.806 15.594 -5.049 1.00 94.56 341 LYS A CA 1
ATOM 2767 C C . LYS A 1 341 ? 1.356 17.029 -4.831 1.00 94.56 341 LYS A C 1
ATOM 2769 O O . LYS A 1 341 ? 1.648 17.901 -5.651 1.00 94.56 341 LYS A O 1
ATOM 2774 N N . THR A 1 342 ? 0.646 17.282 -3.741 1.00 90.94 342 THR A N 1
ATOM 2775 C CA . THR A 1 342 ? 0.188 18.626 -3.362 1.00 90.94 342 THR A CA 1
ATOM 2776 C C . THR A 1 342 ? 1.182 19.368 -2.471 1.00 90.94 342 THR A C 1
ATOM 2778 O O . THR A 1 342 ? 1.094 20.591 -2.360 1.00 90.94 342 THR A O 1
ATOM 2781 N N . GLN A 1 343 ? 2.151 18.658 -1.881 1.00 85.56 343 GLN A N 1
ATOM 2782 C CA . GLN A 1 343 ? 3.123 19.217 -0.937 1.00 85.56 343 GLN A CA 1
ATOM 2783 C C . GLN A 1 343 ? 4.583 19.055 -1.409 1.00 85.56 343 GLN A C 1
ATOM 2785 O O . GLN A 1 343 ? 4.903 18.103 -2.128 1.00 85.56 343 GLN A O 1
ATOM 2790 N N . PRO A 1 344 ? 5.523 19.928 -0.981 1.00 71.38 344 PRO A N 1
ATOM 2791 C CA . PRO A 1 344 ? 6.905 19.915 -1.475 1.00 71.38 344 PRO A CA 1
ATOM 2792 C C . PRO A 1 344 ? 7.695 18.660 -1.092 1.00 71.38 344 PRO A C 1
ATOM 2794 O O . PRO A 1 344 ? 8.592 18.258 -1.830 1.00 71.38 344 PRO A O 1
ATOM 2797 N N . LYS A 1 345 ? 7.374 18.048 0.054 1.00 71.75 345 LYS A N 1
ATOM 2798 C CA . LYS A 1 345 ? 8.100 16.910 0.644 1.00 71.75 345 LYS A CA 1
ATOM 2799 C C . LYS A 1 345 ? 7.278 15.616 0.614 1.00 71.75 345 LYS A C 1
ATOM 2801 O O . LYS A 1 345 ? 7.273 14.847 1.568 1.00 71.75 345 LYS A O 1
ATOM 2806 N N . SER A 1 346 ? 6.574 15.380 -0.490 1.00 78.69 346 SER A N 1
ATOM 2807 C CA . SER A 1 346 ? 5.745 14.188 -0.669 1.00 78.69 346 SER A CA 1
ATOM 2808 C C . SER A 1 346 ? 6.574 12.976 -1.113 1.00 78.69 346 SER A C 1
ATOM 2810 O O . SER A 1 346 ? 7.200 12.979 -2.179 1.00 78.69 346 SER A O 1
ATOM 2812 N N . GLY A 1 347 ? 6.560 11.927 -0.286 1.00 80.00 347 GLY A N 1
ATOM 2813 C CA . GLY A 1 347 ? 7.233 10.649 -0.541 1.00 80.00 347 GLY A CA 1
ATOM 2814 C C . GLY A 1 347 ? 6.486 9.708 -1.490 1.00 80.00 347 GLY A C 1
ATOM 2815 O O . GLY A 1 347 ? 6.942 8.581 -1.679 1.00 80.00 347 GLY A O 1
ATOM 2816 N N . LEU A 1 348 ? 5.361 10.147 -2.069 1.00 89.50 348 LEU A N 1
ATOM 2817 C CA . LEU A 1 348 ? 4.555 9.329 -2.974 1.00 89.50 348 LEU A CA 1
ATOM 2818 C C . LEU A 1 348 ? 5.335 8.906 -4.222 1.00 89.50 348 LEU A C 1
ATOM 2820 O O . LEU A 1 348 ? 6.238 9.607 -4.695 1.00 89.50 348 LEU A O 1
ATOM 2824 N N . PHE A 1 349 ? 4.932 7.772 -4.774 1.00 90.06 349 PHE A N 1
ATOM 2825 C CA . PHE A 1 349 ? 5.492 7.168 -5.974 1.00 90.06 349 PHE A CA 1
ATOM 2826 C C . PHE A 1 349 ? 4.385 6.991 -7.016 1.00 90.06 349 PHE A C 1
ATOM 2828 O O . PHE A 1 349 ? 3.216 6.870 -6.658 1.00 90.06 349 PHE A O 1
ATOM 2835 N N . GLY A 1 350 ? 4.756 6.983 -8.289 1.00 93.88 350 GLY A N 1
ATOM 2836 C CA . GLY A 1 350 ? 3.854 6.717 -9.402 1.00 93.88 350 GLY A CA 1
ATOM 2837 C C . GLY A 1 350 ? 4.652 6.627 -10.695 1.00 93.88 350 GLY A C 1
ATOM 2838 O O . GLY A 1 350 ? 5.728 7.223 -10.777 1.00 93.88 350 GLY A O 1
ATOM 2839 N N . SER A 1 351 ? 4.144 5.905 -11.692 1.00 95.19 351 SER A N 1
ATOM 2840 C CA . SER A 1 351 ? 4.734 5.929 -13.033 1.00 95.19 351 SER A CA 1
ATOM 2841 C C . SER A 1 351 ? 4.490 7.273 -13.713 1.00 95.19 351 SER A C 1
ATOM 2843 O O . SER A 1 351 ? 5.307 7.716 -14.513 1.00 95.19 351 SER A O 1
ATOM 2845 N N . VAL A 1 352 ? 3.417 7.966 -13.318 1.00 97.00 352 VAL A N 1
ATOM 2846 C CA . VAL A 1 352 ? 3.128 9.359 -13.664 1.00 97.00 352 VAL A CA 1
ATOM 2847 C C . VAL A 1 352 ? 2.870 10.167 -12.388 1.00 97.00 352 VAL A C 1
ATOM 2849 O O . VAL A 1 352 ? 2.118 9.761 -11.505 1.00 97.00 352 VAL A O 1
ATOM 2852 N N . VAL A 1 353 ? 3.489 11.338 -12.264 1.00 96.81 353 VAL A N 1
ATOM 2853 C CA . VAL A 1 353 ? 3.392 12.226 -11.101 1.00 96.81 353 VAL A CA 1
ATOM 2854 C C . VAL A 1 353 ? 2.856 13.585 -11.519 1.00 96.81 353 VAL A C 1
ATOM 2856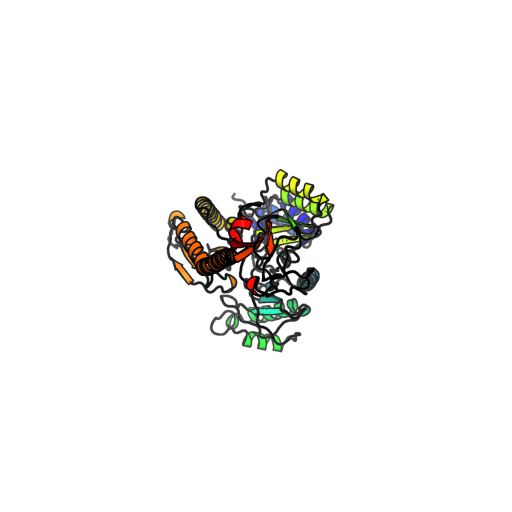 O O . VAL A 1 353 ? 3.450 14.279 -12.337 1.00 96.81 353 VAL A O 1
ATOM 2859 N N . ILE A 1 354 ? 1.774 14.004 -10.872 1.00 97.38 354 ILE A N 1
ATOM 2860 C CA . ILE A 1 354 ? 1.172 15.329 -10.988 1.00 97.38 354 ILE A CA 1
ATOM 2861 C C . ILE A 1 354 ? 1.602 16.138 -9.766 1.00 97.38 354 ILE A C 1
ATOM 2863 O O . ILE A 1 354 ? 1.108 15.930 -8.658 1.00 97.38 354 ILE A O 1
ATOM 2867 N N . LYS A 1 355 ? 2.549 17.057 -9.945 1.00 95.25 355 LYS A N 1
ATOM 2868 C CA . LYS A 1 355 ? 3.111 17.875 -8.867 1.00 95.25 355 LYS A CA 1
ATOM 2869 C C . LYS A 1 355 ? 2.533 19.283 -8.897 1.00 95.25 355 LYS A C 1
ATOM 2871 O O . LYS A 1 355 ? 2.814 20.046 -9.816 1.00 95.25 355 LYS A O 1
ATOM 2876 N N . ARG A 1 356 ? 1.789 19.666 -7.860 1.00 92.94 356 ARG A N 1
ATOM 2877 C CA . ARG A 1 356 ? 1.322 21.045 -7.671 1.00 92.94 356 ARG A CA 1
ATOM 2878 C C . ARG A 1 356 ? 2.507 21.970 -7.386 1.00 92.94 356 ARG A C 1
ATOM 2880 O O . ARG A 1 356 ? 3.353 21.687 -6.538 1.00 92.94 356 ARG A O 1
ATOM 2887 N N . LEU A 1 357 ? 2.545 23.095 -8.083 1.00 88.81 357 LEU A N 1
ATOM 2888 C CA . LEU A 1 357 ? 3.450 24.204 -7.827 1.00 88.81 357 LEU A CA 1
ATOM 2889 C C . LEU A 1 357 ? 2.807 25.126 -6.792 1.00 88.81 357 LEU A C 1
ATOM 2891 O O . LEU A 1 357 ? 1.672 25.570 -6.961 1.00 88.81 357 LEU A O 1
ATOM 2895 N N . ILE A 1 358 ? 3.531 25.407 -5.712 1.00 72.00 358 ILE A N 1
ATOM 2896 C CA . ILE A 1 358 ? 3.057 26.318 -4.669 1.00 72.00 358 ILE A CA 1
ATOM 2897 C C . ILE A 1 358 ? 3.263 27.756 -5.142 1.00 72.00 358 ILE A C 1
ATOM 2899 O O . ILE A 1 358 ? 4.393 28.187 -5.363 1.00 72.00 358 ILE A O 1
ATOM 2903 N N . ASN A 1 359 ? 2.167 28.504 -5.265 1.00 64.56 359 ASN A N 1
ATOM 2904 C CA . ASN A 1 359 ? 2.197 29.946 -5.492 1.00 64.56 359 ASN A CA 1
ATOM 2905 C C . ASN A 1 359 ? 2.213 30.670 -4.137 1.00 64.56 359 ASN A C 1
ATOM 2907 O O . ASN A 1 359 ? 1.224 30.648 -3.410 1.00 64.56 359 ASN A O 1
ATOM 2911 N N . TYR A 1 360 ? 3.315 31.346 -3.804 1.00 58.34 360 TYR A N 1
ATOM 2912 C CA . TYR A 1 360 ? 3.499 32.047 -2.520 1.00 58.34 360 TYR A CA 1
ATOM 2913 C C . TYR A 1 360 ? 2.806 33.427 -2.431 1.00 58.34 360 TYR A C 1
ATOM 2915 O O . TYR A 1 360 ? 3.067 34.205 -1.516 1.00 58.34 360 TYR A O 1
ATOM 2923 N N . THR A 1 361 ? 1.924 33.775 -3.372 1.00 54.56 361 THR A N 1
ATOM 2924 C CA . THR A 1 361 ? 1.235 35.078 -3.393 1.00 54.56 361 THR A CA 1
ATOM 2925 C C . THR A 1 361 ? -0.002 35.090 -2.486 1.00 54.56 361 THR A C 1
ATOM 2927 O O . THR A 1 361 ? -0.852 34.208 -2.599 1.00 54.56 361 THR A O 1
ATOM 2930 N N . LYS A 1 362 ? -0.151 36.140 -1.658 1.00 47.34 362 LYS A N 1
ATOM 2931 C CA . LYS A 1 362 ? -1.201 36.325 -0.622 1.00 47.34 362 LYS A CA 1
ATOM 2932 C C . LYS A 1 362 ? -2.669 36.240 -1.101 1.00 47.34 362 LYS A C 1
ATOM 2934 O O . LYS A 1 362 ? -3.564 36.180 -0.268 1.00 47.34 362 LYS A O 1
ATOM 2939 N N . THR A 1 363 ? -2.930 36.222 -2.407 1.00 51.78 363 THR A N 1
ATOM 2940 C CA . THR A 1 363 ? -4.271 36.212 -3.032 1.00 51.78 363 THR A CA 1
ATOM 2941 C C . THR A 1 363 ? -4.576 34.953 -3.857 1.00 51.78 363 THR A C 1
ATOM 2943 O O . THR A 1 363 ? -5.587 34.919 -4.561 1.00 51.78 363 THR A O 1
ATOM 2946 N N . ALA A 1 364 ? -3.725 33.920 -3.819 1.00 54.97 364 ALA A N 1
ATOM 2947 C CA . ALA A 1 364 ? -3.828 32.770 -4.721 1.00 54.97 364 ALA A CA 1
ATOM 2948 C C . ALA A 1 364 ? -5.123 31.955 -4.511 1.00 54.97 364 ALA A C 1
ATOM 2950 O O . ALA A 1 364 ? -5.232 31.120 -3.614 1.00 54.97 364 ALA A O 1
ATOM 2951 N N . LYS A 1 365 ? -6.121 32.183 -5.374 1.00 63.25 365 LYS A N 1
ATOM 2952 C CA . LYS A 1 365 ? -7.301 31.317 -5.508 1.00 63.25 365 LYS A CA 1
ATOM 2953 C C . LYS A 1 365 ? -6.855 29.956 -6.055 1.00 63.25 365 LYS A C 1
ATOM 2955 O O . LYS A 1 365 ? -6.075 29.927 -6.996 1.00 63.25 365 LYS A O 1
ATOM 2960 N N . LYS A 1 366 ? -7.425 28.842 -5.577 1.00 65.94 366 LYS A N 1
ATOM 2961 C CA . LYS A 1 366 ? -7.141 27.472 -6.081 1.00 65.94 366 LYS A CA 1
ATOM 2962 C C . LYS A 1 366 ? -7.204 27.337 -7.618 1.00 65.94 366 LYS A C 1
ATOM 2964 O O . LYS A 1 366 ? -6.477 26.549 -8.205 1.00 65.94 366 LYS A O 1
ATOM 2969 N N . ALA A 1 367 ? -8.013 28.155 -8.298 1.00 67.06 367 ALA A N 1
ATOM 2970 C CA . ALA A 1 367 ? -8.084 28.202 -9.764 1.00 67.06 367 ALA A CA 1
ATOM 2971 C C . ALA A 1 367 ? -6.775 28.651 -10.460 1.00 67.06 367 ALA A C 1
ATOM 2973 O O . ALA A 1 367 ? -6.604 28.431 -11.658 1.00 67.06 367 ALA A O 1
ATOM 2974 N N . THR A 1 368 ? -5.844 29.287 -9.741 1.00 75.00 368 THR A N 1
ATOM 2975 C CA . THR A 1 368 ? -4.535 29.698 -10.271 1.00 75.00 368 THR A CA 1
ATOM 2976 C C . THR A 1 368 ? -3.428 28.689 -9.987 1.00 75.00 368 THR A C 1
ATOM 2978 O O . THR A 1 368 ? -2.286 28.932 -10.384 1.00 75.00 368 THR A O 1
ATOM 2981 N N . ASP A 1 369 ? -3.744 27.555 -9.353 1.00 85.75 369 ASP A N 1
ATOM 2982 C CA . ASP A 1 369 ? -2.779 26.480 -9.158 1.00 85.75 369 ASP A CA 1
ATOM 2983 C C . ASP A 1 369 ? -2.197 26.038 -10.505 1.00 85.75 369 ASP A C 1
ATOM 2985 O O . ASP A 1 369 ? -2.854 26.055 -11.557 1.00 85.75 369 ASP A O 1
ATOM 2989 N N . ARG A 1 370 ? -0.913 25.693 -10.469 1.00 92.50 370 ARG A N 1
ATOM 2990 C CA . ARG A 1 370 ? -0.173 25.182 -11.617 1.00 92.50 370 ARG A CA 1
ATOM 2991 C C . ARG A 1 370 ? 0.429 23.837 -11.266 1.00 92.50 370 ARG A C 1
ATOM 2993 O O . ARG A 1 370 ? 0.759 23.603 -10.108 1.00 92.50 370 ARG A O 1
ATOM 3000 N N . PHE A 1 371 ? 0.574 22.971 -12.256 1.00 95.38 371 PHE A N 1
ATOM 3001 C CA . PHE A 1 371 ? 1.031 21.603 -12.065 1.00 95.38 371 PHE A CA 1
ATOM 3002 C C . PHE A 1 371 ? 2.134 21.258 -13.059 1.00 95.38 371 PHE A C 1
ATOM 3004 O O . PHE A 1 371 ? 2.063 21.612 -14.235 1.00 95.38 371 PHE A O 1
ATOM 3011 N N . ASP A 1 372 ? 3.139 20.541 -12.579 1.00 96.75 372 ASP A N 1
ATOM 3012 C CA . ASP A 1 372 ? 4.098 19.837 -13.419 1.00 96.75 372 ASP A CA 1
ATOM 3013 C C . ASP A 1 372 ? 3.646 18.378 -13.550 1.00 96.75 372 ASP A C 1
ATOM 3015 O O . ASP A 1 372 ? 3.223 17.770 -12.565 1.00 96.75 372 ASP A O 1
ATOM 3019 N N . ILE A 1 373 ? 3.754 17.815 -14.752 1.00 98.06 373 ILE A N 1
ATOM 3020 C CA . ILE A 1 373 ? 3.592 16.381 -14.996 1.00 98.06 373 ILE A CA 1
ATOM 3021 C C . ILE A 1 373 ? 4.982 15.796 -15.217 1.00 98.06 373 ILE A C 1
ATOM 3023 O O . ILE A 1 373 ? 5.751 16.277 -16.054 1.00 98.06 373 ILE A O 1
ATOM 3027 N N . LEU A 1 374 ? 5.296 14.754 -14.459 1.00 96.50 374 LEU A N 1
ATOM 3028 C CA . LEU A 1 374 ? 6.503 13.956 -14.597 1.00 96.50 374 LEU A CA 1
ATOM 3029 C C . LEU A 1 374 ? 6.118 12.492 -14.809 1.00 96.50 374 LEU A C 1
ATOM 3031 O O . LEU A 1 374 ? 5.033 12.084 -14.412 1.00 96.50 374 LEU A O 1
ATOM 3035 N N . TYR A 1 375 ? 7.004 11.699 -15.389 1.00 96.25 375 TYR A N 1
ATOM 3036 C CA . TYR A 1 375 ? 6.830 10.255 -15.535 1.00 96.25 375 TYR A CA 1
ATOM 3037 C C . TYR A 1 375 ? 8.175 9.550 -15.372 1.00 96.25 375 TYR A C 1
ATOM 3039 O O . TYR A 1 375 ? 9.217 10.206 -15.387 1.00 96.25 375 TYR A O 1
ATOM 3047 N N . THR A 1 376 ? 8.172 8.241 -15.158 1.00 93.62 376 THR A N 1
ATOM 3048 C CA . THR A 1 376 ? 9.405 7.451 -15.062 1.00 93.62 376 THR A CA 1
ATOM 3049 C C . THR A 1 376 ? 9.774 6.806 -16.403 1.00 93.62 376 THR A C 1
ATOM 3051 O O . THR A 1 376 ? 8.874 6.514 -17.192 1.00 93.62 376 THR A O 1
ATOM 3054 N N . PRO A 1 377 ? 11.072 6.548 -16.677 1.00 89.81 377 PRO A N 1
ATOM 3055 C CA . PRO A 1 377 ? 11.489 5.694 -17.785 1.00 89.81 377 PRO A CA 1
ATOM 3056 C C . PRO A 1 377 ? 10.708 4.377 -17.789 1.00 89.81 377 PRO A C 1
ATOM 3058 O O . PRO A 1 377 ? 10.480 3.790 -16.723 1.00 89.81 377 PRO A O 1
ATOM 3061 N N . ASP A 1 378 ? 10.254 3.973 -18.976 1.00 89.25 378 ASP A N 1
ATOM 3062 C CA . ASP A 1 378 ? 9.439 2.775 -19.231 1.00 89.25 378 ASP A CA 1
ATOM 3063 C C . ASP A 1 378 ? 8.166 2.677 -18.375 1.00 89.25 378 ASP A C 1
ATOM 3065 O O . ASP A 1 378 ? 7.613 1.596 -18.170 1.00 89.25 378 ASP A O 1
ATOM 3069 N N . PHE A 1 379 ? 7.718 3.807 -17.814 1.00 92.56 379 PHE A N 1
ATOM 3070 C CA . PHE A 1 379 ? 6.628 3.883 -16.844 1.00 92.56 379 PHE A CA 1
ATOM 3071 C C . PHE A 1 379 ? 6.796 2.917 -15.660 1.00 92.56 379 PHE A C 1
ATOM 3073 O O . PHE A 1 379 ? 5.818 2.506 -15.036 1.00 92.56 379 PHE A O 1
ATOM 3080 N N . ASN A 1 380 ? 8.038 2.584 -15.301 1.00 91.12 380 ASN A N 1
ATOM 3081 C CA . ASN A 1 380 ? 8.333 1.760 -14.138 1.00 91.12 380 ASN A CA 1
ATOM 3082 C C . ASN A 1 380 ? 8.339 2.636 -12.870 1.00 91.12 380 ASN A C 1
ATOM 3084 O O . ASN A 1 380 ? 9.253 3.451 -12.701 1.00 91.12 380 ASN A O 1
ATOM 3088 N N . PRO A 1 381 ? 7.368 2.504 -11.951 1.00 90.62 381 PRO A N 1
ATOM 3089 C CA . PRO A 1 381 ? 7.293 3.353 -10.762 1.00 90.62 381 PRO A CA 1
ATOM 3090 C C . PRO A 1 381 ? 8.391 3.063 -9.726 1.00 90.62 381 PRO A C 1
ATOM 3092 O O . PRO A 1 381 ? 8.592 3.866 -8.810 1.00 90.62 381 PRO A O 1
ATOM 3095 N N . ASN A 1 382 ? 9.104 1.940 -9.858 1.00 87.75 382 ASN A N 1
ATOM 3096 C CA . ASN A 1 382 ? 10.169 1.546 -8.939 1.00 87.75 382 ASN A CA 1
ATOM 3097 C C . ASN A 1 382 ? 11.482 2.293 -9.191 1.00 87.75 382 ASN A C 1
ATOM 3099 O O . ASN A 1 382 ? 12.269 2.432 -8.260 1.00 87.75 382 ASN A O 1
ATOM 3103 N N . SER A 1 383 ? 11.700 2.827 -10.400 1.00 81.62 383 SER A N 1
ATOM 3104 C CA . SER A 1 383 ? 12.939 3.548 -10.732 1.00 81.62 383 SER A CA 1
ATOM 3105 C C . SER A 1 383 ? 13.059 4.883 -9.994 1.00 81.62 383 SER A C 1
ATOM 3107 O O . SER A 1 383 ? 14.158 5.302 -9.652 1.00 81.62 383 SER A O 1
ATOM 3109 N N . LYS A 1 384 ? 11.928 5.570 -9.763 1.00 77.00 384 LYS A N 1
ATOM 3110 C CA . LYS A 1 384 ? 11.830 6.929 -9.184 1.00 77.00 384 LYS A CA 1
ATOM 3111 C C . LYS A 1 384 ? 12.667 8.009 -9.884 1.00 77.00 384 LYS A C 1
ATOM 3113 O O . LYS A 1 384 ? 12.742 9.137 -9.388 1.00 77.00 384 LYS A O 1
ATOM 3118 N N . ASN A 1 385 ? 13.218 7.699 -11.049 1.00 85.50 385 ASN A N 1
ATOM 3119 C CA . ASN A 1 385 ? 13.898 8.641 -11.920 1.00 85.50 385 ASN A CA 1
ATOM 3120 C C . ASN A 1 385 ? 12.831 9.352 -12.741 1.00 85.50 385 ASN A C 1
ATOM 3122 O O . ASN A 1 385 ? 12.212 8.748 -13.604 1.00 85.50 385 ASN A O 1
ATOM 3126 N N . TYR A 1 386 ? 12.554 10.616 -12.430 1.00 90.69 386 TYR A N 1
ATOM 3127 C CA . TYR A 1 386 ? 11.455 11.342 -13.062 1.00 90.69 386 TYR A CA 1
ATOM 3128 C C . TYR A 1 386 ? 11.936 12.198 -14.229 1.00 90.69 386 TYR A C 1
ATOM 3130 O O . TYR A 1 386 ? 12.724 13.128 -14.051 1.00 90.69 386 TYR A O 1
ATOM 3138 N N . ILE A 1 387 ? 11.374 11.939 -15.404 1.00 93.94 387 ILE A N 1
ATOM 3139 C CA . ILE A 1 387 ? 11.467 12.783 -16.587 1.00 93.94 387 ILE A CA 1
ATOM 3140 C C . ILE A 1 387 ? 10.313 13.781 -16.540 1.00 93.94 387 ILE A C 1
ATOM 3142 O O . ILE A 1 387 ? 9.159 13.435 -16.284 1.00 93.94 387 ILE A O 1
ATOM 3146 N N . VAL A 1 388 ? 10.617 15.052 -16.775 1.00 96.75 388 VAL A N 1
ATOM 3147 C CA . VAL A 1 388 ? 9.593 16.095 -16.851 1.00 96.75 388 VAL A CA 1
ATOM 3148 C C . VAL A 1 388 ? 8.906 16.001 -18.208 1.00 96.75 388 VAL A C 1
ATOM 3150 O O . VAL A 1 388 ? 9.553 16.198 -19.230 1.00 96.75 388 VAL A O 1
ATOM 3153 N N . TYR A 1 389 ? 7.597 15.751 -18.212 1.00 97.50 389 TYR A N 1
ATOM 3154 C CA . TYR A 1 389 ? 6.783 15.759 -19.429 1.00 97.50 389 TYR A CA 1
ATOM 3155 C C . TYR A 1 389 ? 6.364 17.188 -19.797 1.00 97.50 389 TYR A C 1
ATOM 3157 O O . TYR A 1 389 ? 6.656 17.678 -20.884 1.00 97.50 389 TYR A O 1
ATOM 3165 N N . LYS A 1 390 ? 5.723 17.898 -18.859 1.00 97.62 390 LYS A N 1
ATOM 3166 C CA . LYS A 1 390 ? 5.326 19.304 -19.025 1.00 97.62 390 LYS A CA 1
ATOM 3167 C C . LYS A 1 390 ? 5.315 20.044 -17.698 1.00 97.62 390 LYS A C 1
ATOM 3169 O O . LYS A 1 390 ? 5.150 19.447 -16.637 1.00 97.62 390 LYS A O 1
ATOM 3174 N N . ARG A 1 391 ? 5.454 21.370 -17.768 1.00 97.12 391 ARG A N 1
ATOM 3175 C CA . ARG A 1 391 ? 5.469 22.253 -16.599 1.00 97.12 391 ARG A CA 1
ATOM 3176 C C . ARG A 1 391 ? 4.363 23.293 -16.622 1.00 97.12 391 ARG A C 1
ATOM 3178 O O . ARG A 1 391 ? 3.911 23.699 -17.689 1.00 97.12 391 ARG A O 1
ATOM 3185 N N . LYS A 1 392 ? 4.023 23.792 -15.431 1.00 94.50 392 LYS A N 1
ATOM 3186 C CA . LYS A 1 392 ? 3.150 24.958 -15.210 1.00 94.50 392 LYS A CA 1
ATOM 3187 C C . LYS A 1 392 ? 1.786 24.862 -15.917 1.00 94.50 392 LYS A C 1
ATOM 3189 O O . LYS A 1 392 ? 1.278 25.855 -16.434 1.00 94.50 392 LYS A O 1
ATOM 3194 N N . LEU A 1 393 ? 1.180 23.681 -15.914 1.00 95.69 393 LEU A N 1
ATOM 3195 C CA . LEU A 1 393 ? -0.130 23.420 -16.505 1.00 95.69 393 LEU A CA 1
ATOM 3196 C C . LEU A 1 393 ? -1.267 23.827 -15.565 1.00 95.69 393 LEU A C 1
ATOM 3198 O O . LEU A 1 393 ? -1.130 23.745 -14.347 1.00 95.69 393 LEU A O 1
ATOM 3202 N N . ALA A 1 394 ? -2.403 24.244 -16.120 1.00 93.88 394 ALA A N 1
ATOM 3203 C CA . ALA A 1 394 ? -3.640 24.383 -15.354 1.00 93.88 394 ALA A CA 1
ATOM 3204 C C . ALA A 1 394 ? -4.279 23.004 -15.110 1.00 93.88 394 ALA A C 1
ATOM 3206 O O . ALA A 1 394 ? -4.090 22.090 -15.909 1.00 93.88 394 ALA A O 1
ATOM 3207 N N . LEU A 1 395 ? -5.079 22.8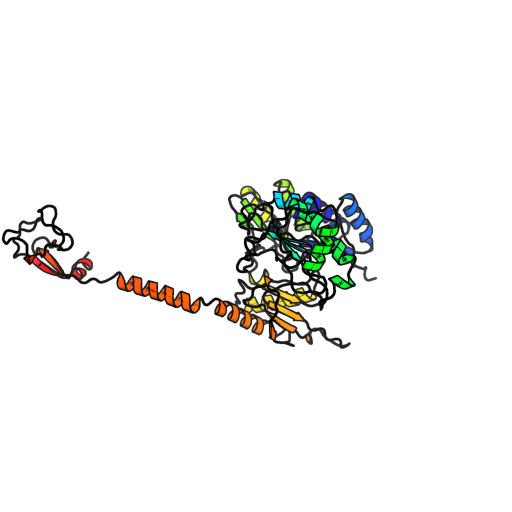65 -14.046 1.00 93.50 395 LEU A N 1
ATOM 3208 C CA . LEU A 1 395 ? -5.793 21.614 -13.735 1.00 93.50 395 LEU A CA 1
ATOM 3209 C C . LEU A 1 395 ? -6.675 21.131 -14.902 1.00 93.50 395 LEU A C 1
ATOM 3211 O O . LEU A 1 395 ? -6.766 19.935 -15.152 1.00 93.50 395 LEU A O 1
ATOM 3215 N N . THR A 1 396 ? -7.285 22.066 -15.633 1.00 94.12 396 THR A N 1
ATOM 3216 C CA . THR A 1 396 ? -8.264 21.805 -16.701 1.00 94.12 396 THR A CA 1
ATOM 3217 C C . THR A 1 396 ? -7.692 21.199 -17.978 1.00 94.12 396 THR A C 1
ATOM 3219 O O . THR A 1 396 ? -8.467 20.879 -18.867 1.00 94.12 396 THR A O 1
ATOM 3222 N N . VAL A 1 397 ? -6.365 21.112 -18.102 1.00 95.94 397 VAL A N 1
ATOM 3223 C CA . VAL A 1 397 ? -5.688 20.527 -19.274 1.00 95.94 397 VAL A CA 1
ATOM 3224 C C . VAL A 1 397 ? -4.848 19.300 -18.911 1.00 95.94 397 VAL A C 1
ATOM 3226 O O . VAL A 1 397 ? -4.138 18.763 -19.760 1.00 95.94 397 VAL A O 1
ATOM 3229 N N . LEU A 1 398 ? -4.848 18.889 -17.637 1.00 96.81 398 LEU A N 1
ATOM 3230 C CA . LEU A 1 398 ? -4.025 17.764 -17.188 1.00 96.81 398 LEU A CA 1
ATOM 3231 C C . LEU A 1 398 ? -4.511 16.445 -17.769 1.00 96.81 398 LEU A C 1
ATOM 3233 O O . LEU A 1 398 ? -3.700 15.632 -18.177 1.00 96.81 398 LEU A O 1
ATOM 3237 N N . ASP A 1 399 ? -5.817 16.242 -17.816 1.00 95.50 399 ASP A N 1
ATOM 3238 C CA . ASP A 1 399 ? -6.467 15.064 -18.375 1.00 95.50 399 ASP A CA 1
ATOM 3239 C C . ASP A 1 399 ? -6.035 14.764 -19.816 1.00 95.50 399 ASP A C 1
ATOM 3241 O O . ASP A 1 399 ? -5.660 13.627 -20.089 1.00 95.50 399 ASP A O 1
ATOM 3245 N N . GLN A 1 400 ? -5.984 15.774 -20.693 1.00 96.31 400 GLN A N 1
ATOM 3246 C CA . GLN A 1 400 ? -5.494 15.601 -22.066 1.00 96.31 400 GLN A CA 1
ATOM 3247 C C . GLN A 1 400 ? -4.048 15.091 -22.072 1.00 96.31 400 GLN A C 1
ATOM 3249 O O . GLN A 1 400 ? -3.727 14.101 -22.716 1.00 96.31 400 GLN A O 1
ATOM 3254 N N . HIS A 1 401 ? -3.180 15.725 -21.289 1.00 97.81 401 HIS A N 1
ATOM 3255 C CA . HIS A 1 401 ? -1.769 15.357 -21.213 1.00 97.81 401 HIS A CA 1
ATOM 3256 C C . HIS A 1 401 ? -1.516 13.997 -20.554 1.00 97.81 401 HIS A C 1
ATOM 3258 O O . HIS A 1 401 ? -0.571 13.296 -20.912 1.00 97.81 401 HIS A O 1
ATOM 3264 N N . LEU A 1 402 ? -2.353 13.607 -19.595 1.00 97.31 402 LEU A N 1
ATOM 3265 C CA . LEU A 1 402 ? -2.302 12.278 -18.997 1.00 97.31 402 LEU A CA 1
ATOM 3266 C C . LEU A 1 402 ? -2.816 11.209 -19.974 1.00 97.31 402 LEU A C 1
ATOM 3268 O O . LEU A 1 402 ? -2.267 10.110 -19.991 1.00 97.31 402 LEU A O 1
ATOM 3272 N N . SER A 1 403 ? -3.800 11.537 -20.817 1.00 95.69 403 SER A N 1
ATOM 3273 C CA . SER A 1 403 ? -4.224 10.683 -21.931 1.00 95.69 403 SER A CA 1
ATOM 3274 C C . SER A 1 403 ? -3.095 10.491 -22.946 1.00 95.69 403 SER A C 1
ATOM 3276 O O . SER A 1 403 ? -2.823 9.360 -23.338 1.00 95.69 403 SER A O 1
ATOM 3278 N N . ASP A 1 404 ? -2.384 11.562 -23.315 1.00 96.06 404 ASP A N 1
ATOM 3279 C CA . ASP A 1 404 ? -1.237 11.484 -24.229 1.00 96.06 404 ASP A CA 1
ATOM 3280 C C . ASP A 1 404 ? -0.137 10.562 -23.667 1.00 96.06 404 ASP A C 1
ATOM 3282 O O . ASP A 1 404 ? 0.398 9.718 -24.382 1.00 96.06 404 ASP A O 1
ATOM 3286 N N . LEU A 1 405 ? 0.177 10.676 -22.369 1.00 95.62 405 LEU A N 1
ATOM 3287 C CA . LEU A 1 405 ? 1.128 9.780 -21.696 1.00 95.62 405 LEU A CA 1
ATOM 3288 C C . LEU A 1 405 ? 0.651 8.326 -21.666 1.00 95.62 405 LEU A C 1
ATOM 3290 O O . LEU A 1 405 ? 1.468 7.417 -21.800 1.00 95.62 405 LEU A O 1
ATOM 3294 N N . SER A 1 406 ? -0.654 8.102 -21.510 1.00 94.50 406 SER A N 1
ATOM 3295 C CA . SER A 1 406 ? -1.233 6.764 -21.597 1.00 94.50 406 SER A CA 1
ATOM 3296 C C . SER A 1 406 ? -1.039 6.162 -22.988 1.00 94.50 406 SER A C 1
ATOM 3298 O O . SER A 1 406 ? -0.649 5.004 -23.092 1.00 94.50 406 SER A O 1
ATOM 3300 N N . ASN A 1 407 ? -1.235 6.945 -24.051 1.00 92.44 407 ASN A N 1
ATOM 3301 C CA . ASN A 1 407 ? -0.991 6.493 -25.423 1.00 92.44 407 ASN A CA 1
ATOM 3302 C C . ASN A 1 407 ? 0.488 6.148 -25.642 1.00 92.44 407 ASN A C 1
ATOM 3304 O O . ASN A 1 407 ? 0.791 5.049 -26.093 1.00 92.44 407 ASN A O 1
ATOM 3308 N N . ILE A 1 408 ? 1.402 7.025 -25.203 1.00 92.75 408 ILE A N 1
ATOM 3309 C CA . ILE A 1 408 ? 2.853 6.779 -25.269 1.00 92.75 408 ILE A CA 1
ATOM 3310 C C . ILE A 1 408 ? 3.220 5.456 -24.581 1.00 92.75 408 ILE A C 1
ATOM 3312 O O . ILE A 1 408 ? 4.032 4.699 -25.108 1.00 92.75 408 ILE A O 1
ATOM 3316 N N . TYR A 1 409 ? 2.623 5.156 -23.424 1.00 92.44 409 TYR A N 1
ATOM 3317 C CA . TYR A 1 409 ? 2.854 3.890 -22.730 1.00 92.44 409 TYR A CA 1
ATOM 3318 C C . TYR A 1 409 ? 2.455 2.671 -23.572 1.00 92.44 409 TYR A C 1
ATOM 3320 O O . TYR A 1 409 ? 3.247 1.738 -23.697 1.00 92.44 409 TYR A O 1
ATOM 3328 N N . TYR A 1 410 ? 1.254 2.658 -24.161 1.00 89.50 410 TYR A N 1
ATOM 3329 C CA . TYR A 1 410 ? 0.815 1.512 -24.967 1.00 89.50 410 TYR A CA 1
ATOM 3330 C C . TYR A 1 410 ? 1.583 1.387 -26.280 1.00 89.50 410 TYR A C 1
ATOM 3332 O O . TYR A 1 410 ? 1.890 0.266 -26.682 1.00 89.50 410 TYR A O 1
ATOM 3340 N N . ASP A 1 411 ? 1.962 2.503 -26.900 1.00 87.94 411 ASP A N 1
ATOM 3341 C CA . ASP A 1 411 ? 2.811 2.493 -28.092 1.00 87.94 411 ASP A CA 1
ATOM 3342 C C . ASP A 1 411 ? 4.187 1.873 -27.783 1.00 87.94 411 ASP A C 1
ATOM 3344 O O . ASP A 1 411 ? 4.696 1.056 -28.553 1.00 87.94 411 ASP A O 1
ATOM 3348 N N . GLN A 1 412 ? 4.761 2.180 -26.612 1.00 87.31 412 GLN A N 1
ATOM 3349 C CA . GLN A 1 412 ? 6.034 1.612 -26.144 1.00 87.31 412 GLN A CA 1
ATOM 3350 C C . GLN A 1 412 ? 5.978 0.111 -25.846 1.00 87.31 412 GLN A C 1
ATOM 3352 O O . GLN A 1 412 ? 7.023 -0.538 -25.840 1.00 87.31 412 GLN A O 1
ATOM 3357 N N . LEU A 1 413 ? 4.792 -0.476 -25.637 1.00 82.50 413 LEU A N 1
ATOM 3358 C CA . LEU A 1 413 ? 4.678 -1.930 -25.500 1.00 82.50 413 LEU A CA 1
ATOM 3359 C C . LEU A 1 413 ? 5.060 -2.665 -26.793 1.00 82.50 413 LEU A C 1
ATOM 3361 O O . LEU A 1 413 ? 5.306 -3.868 -26.737 1.00 82.50 413 LEU A O 1
ATOM 3365 N N . GLY A 1 414 ? 5.111 -1.975 -27.942 1.00 68.69 414 GLY A N 1
ATOM 3366 C CA . GLY A 1 414 ? 5.642 -2.515 -29.199 1.00 68.69 414 GLY A CA 1
ATOM 3367 C C . GLY A 1 414 ? 4.815 -3.652 -29.808 1.00 68.69 414 GLY A C 1
ATOM 3368 O O . GLY A 1 414 ? 5.227 -4.259 -30.796 1.00 68.69 414 GLY A O 1
ATOM 3369 N N . LEU A 1 415 ? 3.634 -3.932 -29.248 1.00 71.31 415 LEU A N 1
ATOM 3370 C CA . LEU A 1 415 ? 2.776 -5.040 -29.664 1.00 71.31 415 LEU A CA 1
ATOM 3371 C C . LEU A 1 415 ? 2.141 -4.819 -31.038 1.00 71.31 415 LEU A C 1
ATOM 3373 O O . LEU A 1 415 ? 1.782 -5.793 -31.683 1.00 71.31 415 LEU A O 1
ATOM 3377 N N . ASN A 1 416 ? 2.050 -3.578 -31.524 1.00 62.94 416 ASN A N 1
ATOM 3378 C CA . ASN A 1 416 ? 1.469 -3.287 -32.840 1.00 62.94 416 ASN A CA 1
ATOM 3379 C C . ASN A 1 416 ? 2.200 -4.035 -33.968 1.00 62.94 416 ASN A C 1
ATOM 3381 O O . ASN A 1 416 ? 1.564 -4.563 -34.878 1.00 62.94 416 ASN A O 1
ATOM 3385 N N . ASN A 1 417 ? 3.529 -4.135 -33.879 1.00 60.06 417 ASN A N 1
ATOM 3386 C CA . ASN A 1 417 ? 4.328 -4.848 -34.871 1.00 60.06 417 ASN A CA 1
ATOM 3387 C C . ASN A 1 417 ? 4.294 -6.363 -34.640 1.00 60.06 417 ASN A C 1
ATOM 3389 O O . ASN A 1 417 ? 4.177 -7.109 -35.604 1.00 60.06 417 ASN A O 1
ATOM 3393 N N . LEU A 1 418 ? 4.351 -6.822 -33.384 1.00 61.72 418 LEU A N 1
ATOM 3394 C CA . LEU A 1 418 ? 4.317 -8.252 -33.048 1.00 61.72 418 LEU A CA 1
ATOM 3395 C C . LEU A 1 418 ? 2.976 -8.889 -33.424 1.00 61.72 418 LEU A C 1
ATOM 3397 O O . LEU A 1 418 ? 2.968 -9.843 -34.190 1.00 61.72 418 LEU A O 1
ATOM 3401 N N . ILE A 1 419 ? 1.856 -8.289 -33.012 1.00 66.06 419 ILE A N 1
ATOM 3402 C CA . ILE A 1 419 ? 0.501 -8.747 -33.353 1.00 66.06 419 ILE A CA 1
ATOM 3403 C C . ILE A 1 419 ? 0.314 -8.755 -34.869 1.00 66.06 419 ILE A C 1
ATOM 3405 O O . ILE A 1 419 ? -0.164 -9.732 -35.428 1.00 66.06 419 ILE A O 1
ATOM 3409 N N . GLY A 1 420 ? 0.732 -7.693 -35.563 1.00 62.06 420 GLY A N 1
ATOM 3410 C CA . GLY A 1 420 ? 0.630 -7.641 -37.020 1.00 62.06 420 GLY A CA 1
ATOM 3411 C C . GLY A 1 420 ? 1.472 -8.704 -37.730 1.00 62.06 420 GLY A C 1
ATOM 3412 O O . GLY A 1 420 ? 1.128 -9.095 -38.839 1.00 62.06 420 GLY A O 1
ATOM 3413 N N . THR A 1 421 ? 2.560 -9.172 -37.117 1.00 63.84 421 THR A N 1
ATOM 3414 C CA . THR A 1 421 ? 3.421 -10.218 -37.686 1.00 63.84 421 THR A CA 1
ATOM 3415 C C . THR A 1 421 ? 2.896 -11.612 -37.350 1.00 63.84 421 THR A C 1
ATOM 3417 O O . THR A 1 421 ? 2.856 -12.461 -38.231 1.00 63.84 421 THR A O 1
ATOM 3420 N N . GLU A 1 422 ? 2.443 -11.831 -36.114 1.00 68.06 422 GLU A N 1
ATOM 3421 C CA . GLU A 1 422 ? 1.847 -13.088 -35.646 1.00 68.06 422 GLU A CA 1
ATOM 3422 C C . GLU A 1 422 ? 0.513 -13.368 -36.347 1.00 68.06 422 GLU A C 1
ATOM 3424 O O . GLU A 1 422 ? 0.343 -14.448 -36.898 1.00 68.06 422 GLU A O 1
ATOM 3429 N N . LEU A 1 423 ? -0.376 -12.374 -36.466 1.00 65.81 423 LEU A N 1
ATOM 3430 C CA . LEU A 1 423 ? -1.635 -12.523 -37.207 1.00 65.81 423 LEU A CA 1
ATOM 3431 C C . LEU A 1 423 ? -1.398 -12.798 -38.695 1.00 65.81 423 LEU A C 1
ATOM 3433 O O . LEU A 1 423 ? -2.061 -13.648 -39.273 1.00 65.81 423 LEU A O 1
ATOM 3437 N N . LYS A 1 424 ? -0.412 -12.139 -39.320 1.00 64.75 424 LYS A N 1
ATOM 3438 C CA . LYS A 1 424 ? -0.039 -12.430 -40.717 1.00 64.75 424 LYS A CA 1
ATOM 3439 C C . LYS A 1 424 ? 0.593 -13.813 -40.876 1.00 64.75 424 LYS A C 1
ATOM 3441 O O . LYS A 1 424 ? 0.428 -14.449 -41.916 1.00 64.75 424 LYS A O 1
ATOM 3446 N N . ALA A 1 425 ? 1.342 -14.278 -39.878 1.00 65.19 425 ALA A N 1
ATOM 3447 C CA . ALA A 1 425 ? 1.901 -15.625 -39.864 1.00 65.19 425 ALA A CA 1
ATOM 3448 C C . ALA A 1 425 ? 0.796 -16.684 -39.710 1.00 65.19 425 ALA A C 1
ATOM 3450 O O . ALA A 1 425 ? 0.849 -17.712 -40.374 1.00 65.19 425 ALA A O 1
ATOM 3451 N N . GLU A 1 426 ? -0.231 -16.414 -38.905 1.00 62.06 426 GLU A N 1
ATOM 3452 C CA . GLU A 1 426 ? -1.408 -17.276 -38.757 1.00 62.06 426 GLU A CA 1
ATOM 3453 C C . GLU A 1 426 ? -2.296 -17.278 -40.013 1.00 62.06 426 GLU A C 1
ATOM 3455 O O . GLU A 1 426 ? -2.690 -18.350 -40.471 1.00 62.06 426 GLU A O 1
ATOM 3460 N N . GLU A 1 427 ? -2.536 -16.117 -40.633 1.00 62.59 427 GLU A N 1
ATOM 3461 C CA . GLU A 1 427 ? -3.260 -16.005 -41.911 1.00 62.59 427 GLU A CA 1
ATOM 3462 C C . GLU A 1 427 ? -2.531 -16.757 -43.036 1.00 62.59 427 GLU A C 1
ATOM 3464 O O . GLU A 1 427 ? -3.139 -17.546 -43.760 1.00 62.59 427 GLU A O 1
ATOM 3469 N N . SER A 1 428 ? -1.206 -16.597 -43.139 1.00 59.47 428 SER A N 1
ATOM 3470 C CA . SER A 1 428 ? -0.400 -17.319 -44.137 1.00 59.47 428 SER A CA 1
ATOM 3471 C C . SER A 1 428 ? -0.270 -18.820 -43.843 1.00 59.47 428 SER A C 1
ATOM 3473 O O . SER A 1 428 ? -0.187 -19.621 -44.779 1.00 59.47 428 SER A O 1
ATOM 3475 N N . ALA A 1 429 ? -0.310 -19.238 -42.573 1.00 58.75 429 ALA A N 1
ATOM 3476 C CA . ALA A 1 429 ? -0.374 -20.648 -42.183 1.00 58.75 429 ALA A CA 1
ATOM 3477 C C . ALA A 1 429 ? -1.741 -21.289 -42.501 1.00 58.75 429 ALA A C 1
ATOM 3479 O O . ALA A 1 429 ? -1.796 -22.458 -42.879 1.00 58.75 429 ALA A O 1
ATOM 3480 N N . GLN A 1 430 ? -2.843 -20.536 -42.405 1.00 58.16 430 GLN A N 1
ATOM 3481 C CA . GLN A 1 430 ? -4.169 -21.007 -42.823 1.00 58.16 430 GLN A CA 1
ATOM 3482 C C . GLN A 1 430 ? -4.319 -21.072 -44.351 1.00 58.16 430 GLN A C 1
ATOM 3484 O O . GLN A 1 430 ? -4.913 -22.026 -44.857 1.00 58.16 430 GLN A O 1
ATOM 3489 N N . GLU A 1 431 ? -3.736 -20.131 -45.100 1.00 54.03 431 GLU A N 1
ATOM 3490 C CA . GLU A 1 431 ? -3.720 -20.182 -46.572 1.00 54.03 431 GLU A CA 1
ATOM 3491 C C . GLU A 1 431 ? -2.867 -21.340 -47.113 1.00 54.03 431 GLU A C 1
ATOM 3493 O O . GLU A 1 431 ? -3.234 -21.964 -48.106 1.00 54.03 431 GLU A O 1
ATOM 3498 N N . SER A 1 432 ? -1.765 -21.691 -46.443 1.00 52.91 432 SER A N 1
ATOM 3499 C CA . SER A 1 432 ? -0.892 -22.802 -46.861 1.00 52.91 432 SER A CA 1
ATOM 3500 C C . SER A 1 432 ? -1.408 -24.195 -46.472 1.00 52.91 432 SER A C 1
ATOM 3502 O O . SER A 1 432 ? -0.957 -25.189 -47.042 1.00 52.91 432 SER A O 1
ATOM 3504 N N . ALA A 1 433 ? -2.394 -24.291 -45.572 1.00 52.44 433 ALA A N 1
ATOM 3505 C CA . ALA A 1 433 ? -3.034 -25.554 -45.194 1.00 52.44 433 ALA A CA 1
ATOM 3506 C C . ALA A 1 433 ? -4.141 -26.013 -46.165 1.00 52.44 433 ALA A C 1
ATOM 3508 O O . ALA A 1 433 ? -4.671 -27.115 -46.013 1.00 52.44 433 ALA A O 1
ATOM 3509 N N . THR A 1 434 ? -4.477 -25.220 -47.189 1.00 53.72 434 THR A N 1
ATOM 3510 C CA . THR A 1 434 ? -5.497 -25.593 -48.177 1.00 53.72 434 THR A CA 1
ATOM 3511 C C . THR A 1 434 ? -4.957 -25.408 -49.590 1.00 53.72 434 THR A C 1
ATOM 3513 O O . THR A 1 434 ? -4.699 -24.284 -50.005 1.00 53.72 434 THR A O 1
ATOM 3516 N N . THR A 1 435 ? -4.892 -26.509 -50.352 1.00 52.09 435 THR A N 1
ATOM 3517 C CA . THR A 1 435 ? -4.648 -26.607 -51.814 1.00 52.09 435 THR A CA 1
ATOM 3518 C C . THR A 1 435 ? -3.287 -27.173 -52.233 1.00 52.09 435 THR A C 1
ATOM 3520 O O . THR A 1 435 ? -2.516 -26.531 -52.939 1.00 52.09 435 THR A O 1
ATOM 3523 N N . THR A 1 436 ? -3.035 -28.450 -51.943 1.00 53.84 436 THR A N 1
ATOM 3524 C CA . THR A 1 436 ? -2.298 -29.283 -52.907 1.00 53.84 436 THR A CA 1
ATOM 3525 C C . THR A 1 436 ? -3.316 -29.844 -53.895 1.00 53.84 436 THR A C 1
ATOM 3527 O O . THR A 1 436 ? -4.090 -30.740 -53.571 1.00 53.84 436 THR A O 1
ATOM 3530 N N . THR A 1 437 ? -3.375 -29.274 -55.097 1.00 58.81 437 THR A N 1
ATOM 3531 C CA . THR A 1 437 ? -4.103 -29.873 -56.221 1.00 58.81 437 THR A CA 1
ATOM 3532 C C . THR A 1 437 ? -3.290 -31.060 -56.723 1.00 58.81 437 THR A C 1
ATOM 3534 O O . THR A 1 437 ? -2.182 -30.877 -57.222 1.00 58.81 437 THR A O 1
ATOM 3537 N N . TYR A 1 438 ? -3.820 -32.272 -56.594 1.00 77.31 438 TYR A N 1
ATOM 3538 C CA . TYR A 1 438 ? -3.233 -33.461 -57.206 1.00 77.31 438 TYR A CA 1
ATOM 3539 C C . TYR A 1 438 ? -4.316 -34.316 -57.863 1.00 77.31 438 TYR A C 1
ATOM 3541 O O . TYR A 1 438 ? -5.519 -34.135 -57.639 1.00 77.31 438 TYR A O 1
ATOM 3549 N N . TRP A 1 439 ? -3.873 -35.177 -58.771 1.00 83.62 439 TRP A N 1
ATOM 3550 C CA . TRP A 1 439 ? -4.732 -35.974 -59.631 1.00 83.62 439 TRP A CA 1
ATOM 3551 C C . TRP A 1 439 ? -4.780 -37.407 -59.117 1.00 83.62 439 TRP A C 1
ATOM 3553 O O . TRP A 1 439 ? -3.753 -37.967 -58.751 1.00 83.62 439 TRP A O 1
ATOM 3563 N N . VAL A 1 440 ? -5.970 -37.994 -59.125 1.00 89.69 440 VAL A N 1
ATOM 3564 C CA . VAL A 1 440 ? -6.219 -39.384 -58.726 1.00 89.69 440 VAL A CA 1
ATOM 3565 C C . VAL A 1 440 ? -6.949 -40.113 -59.849 1.00 89.69 440 VAL A C 1
ATOM 3567 O O . VAL A 1 440 ? -7.489 -39.479 -60.758 1.00 89.69 440 VAL A O 1
ATOM 3570 N N . GLN A 1 441 ? -6.962 -41.443 -59.818 1.00 91.00 441 GLN A N 1
ATOM 3571 C CA . GLN A 1 441 ? -7.594 -42.263 -60.854 1.00 91.00 441 GLN A CA 1
ATOM 3572 C C . GLN A 1 441 ? -8.890 -42.848 -60.321 1.00 91.00 441 GLN A C 1
ATOM 3574 O O . GLN A 1 441 ? -8.876 -43.589 -59.346 1.00 91.00 441 GLN A O 1
ATOM 3579 N N . GLN A 1 442 ? -10.021 -42.543 -60.949 1.00 91.31 442 GLN A N 1
ATOM 3580 C CA . GLN A 1 442 ? -11.325 -43.019 -60.501 1.00 91.31 442 GLN A CA 1
ATOM 3581 C C . GLN A 1 442 ? -11.937 -44.001 -61.487 1.00 91.31 442 GLN A C 1
ATOM 3583 O O . GLN A 1 442 ? -12.080 -43.706 -62.673 1.00 91.31 442 GLN A O 1
ATOM 3588 N N . CYS A 1 443 ? -12.371 -45.149 -60.972 1.00 91.31 443 CYS A N 1
ATOM 3589 C CA . CYS A 1 443 ? -13.149 -46.109 -61.733 1.00 91.31 443 CYS A CA 1
ATOM 3590 C C . CYS A 1 443 ? -14.494 -45.495 -62.133 1.00 91.31 443 CYS A C 1
ATOM 3592 O O . CYS A 1 443 ? -15.279 -45.089 -61.278 1.00 91.31 443 CYS A O 1
ATOM 3594 N N . GLN A 1 444 ? -14.817 -45.495 -63.423 1.00 90.44 444 GLN A N 1
ATOM 3595 C CA . GLN A 1 444 ? -16.078 -44.929 -63.905 1.00 90.44 444 GLN A CA 1
ATOM 3596 C C . GLN A 1 444 ? -17.315 -45.774 -63.559 1.00 90.44 444 GLN A C 1
ATOM 3598 O O . GLN A 1 444 ? -18.434 -45.280 -63.677 1.00 90.44 444 GLN A O 1
ATOM 3603 N N . LYS A 1 445 ? -17.145 -47.046 -63.163 1.00 88.56 445 LYS A N 1
ATOM 3604 C CA . LYS A 1 445 ? -18.271 -47.953 -62.867 1.00 88.56 445 LYS A CA 1
ATOM 3605 C C . LYS A 1 445 ? -18.756 -47.859 -61.425 1.00 88.56 445 LYS A C 1
ATOM 3607 O O . LYS A 1 445 ? -19.960 -47.856 -61.195 1.00 88.56 445 LYS A O 1
ATOM 3612 N N . CYS A 1 446 ? -17.834 -47.808 -60.466 1.00 89.06 446 CYS A N 1
ATOM 3613 C CA . CYS A 1 446 ? -18.157 -47.808 -59.034 1.00 89.06 446 CYS A CA 1
ATOM 3614 C C . CYS A 1 446 ? -17.592 -46.606 -58.270 1.00 89.06 446 CYS A C 1
ATOM 3616 O O . CYS A 1 446 ? -17.766 -46.530 -57.058 1.00 89.06 446 CYS A O 1
ATOM 3618 N N . PHE A 1 447 ? -16.913 -45.683 -58.958 1.00 88.56 447 PHE A N 1
ATOM 3619 C CA . PHE A 1 447 ? -16.331 -44.460 -58.396 1.00 88.56 447 PHE A CA 1
ATOM 3620 C C . PHE A 1 447 ? -15.218 -44.663 -57.361 1.00 88.56 447 PHE A C 1
ATOM 3622 O O . PHE A 1 447 ? -14.791 -43.697 -56.728 1.00 88.56 447 PHE A O 1
ATOM 3629 N N . THR A 1 448 ? -14.690 -45.883 -57.231 1.00 88.62 448 THR A N 1
ATOM 3630 C CA . THR A 1 448 ? -13.502 -46.160 -56.416 1.00 88.62 448 THR A CA 1
ATOM 3631 C C . THR A 1 448 ? -12.310 -45.366 -56.932 1.00 88.62 448 THR A C 1
ATOM 3633 O O . THR A 1 448 ? -12.042 -45.357 -58.135 1.00 88.62 448 THR A O 1
ATOM 3636 N N . VAL A 1 449 ? -11.604 -44.712 -56.014 1.00 90.31 449 VAL A N 1
ATOM 3637 C CA . VAL A 1 449 ? -10.451 -43.861 -56.300 1.00 90.31 449 VAL A CA 1
ATOM 3638 C C . VAL A 1 449 ? -9.174 -44.607 -55.937 1.00 90.31 449 VAL A C 1
ATOM 3640 O O . VAL A 1 449 ? -9.014 -45.039 -54.800 1.00 90.31 449 VAL A O 1
ATOM 3643 N N . TYR A 1 450 ? -8.275 -44.732 -56.904 1.00 88.69 450 TYR A N 1
ATOM 3644 C CA . TYR A 1 450 ? -6.885 -45.090 -56.687 1.00 88.69 450 TYR A CA 1
ATOM 3645 C C . TYR A 1 450 ? -6.059 -43.812 -56.532 1.00 88.69 450 TYR A C 1
ATOM 3647 O O . TYR A 1 450 ? -6.037 -42.956 -57.425 1.00 88.69 450 TYR A O 1
ATOM 3655 N N . ASP A 1 451 ? -5.364 -43.712 -55.406 1.00 88.94 451 ASP A N 1
ATOM 3656 C CA . ASP A 1 451 ? -4.440 -42.632 -55.092 1.00 88.94 451 ASP A CA 1
ATOM 3657 C C . ASP A 1 451 ? -3.039 -43.218 -54.905 1.00 88.94 451 ASP A C 1
ATOM 3659 O O . ASP A 1 451 ? -2.806 -44.053 -54.028 1.00 88.94 451 ASP A O 1
ATOM 3663 N N . GLU A 1 452 ? -2.097 -42.771 -55.735 1.00 88.00 452 GLU A N 1
ATOM 3664 C CA . GLU A 1 452 ? -0.714 -43.236 -55.691 1.00 88.00 452 GLU A CA 1
ATOM 3665 C C . GLU A 1 452 ? -0.052 -42.975 -54.337 1.00 88.00 452 GLU A C 1
ATOM 3667 O O . GLU A 1 452 ? 0.816 -43.743 -53.941 1.00 88.00 452 GLU A O 1
ATOM 3672 N N . GLN A 1 453 ? -0.472 -41.951 -53.589 1.00 84.75 453 GLN A N 1
ATOM 3673 C CA . GLN A 1 453 ? 0.105 -41.627 -52.286 1.00 84.75 453 GLN A CA 1
ATOM 3674 C C . GLN A 1 453 ? -0.214 -42.687 -51.230 1.00 84.75 453 GLN A C 1
ATOM 3676 O O . GLN A 1 453 ? 0.578 -42.889 -50.310 1.00 84.75 453 GLN A O 1
ATOM 3681 N N . TYR A 1 454 ? -1.350 -43.370 -51.371 1.00 84.75 454 TYR A N 1
ATOM 3682 C CA . TYR A 1 454 ? -1.801 -44.407 -50.445 1.00 84.75 454 TYR A CA 1
ATOM 3683 C C . TYR A 1 454 ? -1.596 -45.820 -51.001 1.00 84.75 454 TYR A C 1
ATOM 3685 O O . TYR A 1 454 ? -1.449 -46.764 -50.223 1.00 84.75 454 TYR A O 1
ATOM 3693 N N . GLY A 1 455 ? -1.530 -45.971 -52.326 1.00 85.69 455 GLY A N 1
ATOM 3694 C CA . GLY A 1 455 ? -1.486 -47.277 -52.975 1.00 85.69 455 GLY A CA 1
ATOM 3695 C C . GLY A 1 455 ? -2.747 -48.098 -52.685 1.00 85.69 455 GLY A C 1
ATOM 3696 O O . GLY A 1 455 ? -3.807 -47.562 -52.369 1.00 85.69 455 GLY A O 1
ATOM 3697 N N . GLU A 1 456 ? -2.634 -49.422 -52.782 1.00 85.62 456 GLU A N 1
ATOM 3698 C CA . GLU A 1 456 ? -3.749 -50.352 -52.583 1.00 85.62 456 GLU A CA 1
ATOM 3699 C C . GLU A 1 456 ? -3.243 -51.620 -51.876 1.00 85.62 456 GLU A C 1
ATOM 3701 O O . GLU A 1 456 ? -2.965 -52.657 -52.486 1.00 85.62 456 GLU A O 1
ATOM 3706 N N . GLN A 1 457 ? -3.061 -51.506 -50.556 1.00 82.19 457 GLN A N 1
ATOM 3707 C CA . GLN A 1 457 ? -2.377 -52.510 -49.735 1.00 82.19 457 GLN A CA 1
ATOM 3708 C C . GLN A 1 457 ? -3.052 -53.890 -49.770 1.00 82.19 457 GLN A C 1
ATOM 3710 O O . GLN A 1 457 ? -2.356 -54.904 -49.767 1.00 82.19 457 GLN A O 1
ATOM 3715 N N . GLU A 1 458 ? -4.384 -53.939 -49.838 1.00 79.75 458 GLU A N 1
ATOM 3716 C CA . GLU A 1 458 ? -5.151 -55.193 -49.878 1.00 79.75 458 GLU A CA 1
ATOM 3717 C C . GLU A 1 458 ? -4.858 -56.022 -51.138 1.00 79.75 458 GLU A C 1
ATOM 3719 O O . GLU A 1 458 ? -4.866 -57.250 -51.080 1.00 79.75 458 GLU A O 1
ATOM 3724 N N . ASN A 1 459 ? -4.482 -55.357 -52.235 1.00 77.38 459 ASN A N 1
ATOM 3725 C CA . ASN A 1 459 ? -4.080 -55.977 -53.498 1.00 77.38 459 ASN A CA 1
ATOM 3726 C C . ASN A 1 459 ? -2.558 -55.956 -53.723 1.00 77.38 459 ASN A C 1
ATOM 3728 O O . ASN A 1 459 ? -2.077 -56.218 -54.827 1.00 77.38 459 ASN A O 1
ATOM 3732 N N . GLY A 1 460 ? -1.781 -55.679 -52.670 1.00 81.75 460 GLY A N 1
ATOM 3733 C CA . GLY A 1 460 ? -0.318 -55.729 -52.694 1.00 81.75 460 GLY A CA 1
ATOM 3734 C C . GLY A 1 460 ? 0.358 -54.563 -53.421 1.00 81.75 460 GLY A C 1
ATOM 3735 O O . GLY A 1 460 ? 1.550 -54.651 -53.720 1.00 81.75 460 GLY A O 1
ATOM 3736 N N . ILE A 1 461 ? -0.363 -53.473 -53.700 1.00 87.62 461 ILE A N 1
ATOM 3737 C CA . ILE A 1 461 ? 0.190 -52.270 -54.330 1.00 87.62 461 ILE A CA 1
ATOM 3738 C C . ILE A 1 461 ? 0.651 -51.316 -53.228 1.00 87.62 461 ILE A C 1
ATOM 3740 O O . ILE A 1 461 ? -0.149 -50.822 -52.435 1.00 87.62 461 ILE A O 1
ATOM 3744 N N . MET A 1 462 ? 1.956 -51.061 -53.162 1.00 87.12 462 MET A N 1
ATOM 3745 C CA . MET A 1 462 ? 2.528 -50.180 -52.144 1.00 87.12 462 MET A CA 1
ATOM 3746 C C . MET A 1 462 ? 2.237 -48.694 -52.431 1.00 87.12 462 MET A C 1
ATOM 3748 O O . MET A 1 462 ? 2.100 -48.315 -53.596 1.00 87.12 462 MET A O 1
ATOM 3752 N N . PRO A 1 463 ? 2.211 -47.838 -51.392 1.00 89.38 463 PRO A N 1
ATOM 3753 C CA . PRO A 1 463 ? 2.260 -46.388 -51.556 1.00 89.38 463 PRO A CA 1
ATOM 3754 C C . PRO A 1 463 ? 3.407 -45.941 -52.475 1.00 89.38 463 PRO A C 1
ATOM 3756 O O . PRO A 1 463 ? 4.519 -46.466 -52.403 1.00 89.38 463 PRO A O 1
ATOM 3759 N N . GLY A 1 464 ? 3.143 -44.944 -53.312 1.00 86.06 464 GLY A N 1
ATOM 3760 C CA . GLY A 1 464 ? 4.069 -44.347 -54.275 1.00 86.06 464 GLY A CA 1
ATOM 3761 C C . GLY A 1 464 ? 4.096 -45.014 -55.652 1.00 86.06 464 GLY A C 1
ATOM 3762 O O . GLY A 1 464 ? 4.912 -44.622 -56.483 1.00 86.06 464 GLY A O 1
ATOM 3763 N N . VAL A 1 465 ? 3.248 -46.016 -55.913 1.00 87.19 465 VAL A N 1
ATOM 3764 C CA . VAL A 1 465 ? 3.154 -46.664 -57.230 1.00 87.19 465 VAL A CA 1
ATOM 3765 C C . VAL A 1 465 ? 2.216 -45.853 -58.138 1.00 87.19 465 VAL A C 1
ATOM 3767 O O . VAL A 1 465 ? 1.022 -45.768 -57.845 1.00 87.19 465 VAL A O 1
ATOM 3770 N N . PRO A 1 466 ? 2.692 -45.283 -59.262 1.00 88.19 466 PRO A N 1
ATOM 3771 C CA . PRO A 1 466 ? 1.824 -44.569 -60.194 1.00 88.19 466 PRO A CA 1
ATOM 3772 C C . PRO A 1 466 ? 0.830 -45.526 -60.853 1.00 88.19 466 PRO A C 1
ATOM 3774 O O . PRO A 1 466 ? 1.183 -46.662 -61.184 1.00 88.19 466 PRO A O 1
ATOM 3777 N N . PHE A 1 467 ? -0.389 -45.063 -61.131 1.00 88.44 467 PHE A N 1
ATOM 3778 C CA . PHE A 1 467 ? -1.413 -45.896 -61.776 1.00 88.44 467 PHE A CA 1
ATOM 3779 C C . PHE A 1 467 ? -0.947 -46.471 -63.124 1.00 88.44 467 PHE A C 1
ATOM 3781 O O . PHE A 1 467 ? -1.207 -47.631 -63.450 1.00 88.44 467 PHE A O 1
ATOM 3788 N N . ASP A 1 468 ? -0.168 -45.708 -63.892 1.00 86.94 468 ASP A N 1
ATOM 3789 C CA . ASP A 1 468 ? 0.398 -46.159 -65.167 1.00 86.94 468 ASP A CA 1
ATOM 3790 C C . ASP A 1 468 ? 1.366 -47.337 -65.006 1.00 86.94 468 ASP A C 1
ATOM 3792 O O . ASP A 1 468 ? 1.420 -48.199 -65.885 1.00 86.94 468 ASP A O 1
ATOM 3796 N N . ALA A 1 469 ? 2.042 -47.448 -63.859 1.00 88.31 469 ALA A N 1
ATOM 3797 C CA . ALA A 1 469 ? 2.952 -48.547 -63.548 1.00 88.31 469 ALA A CA 1
ATOM 3798 C C . ALA A 1 469 ? 2.233 -49.841 -63.119 1.00 88.31 469 ALA A C 1
ATOM 3800 O O . ALA A 1 469 ? 2.869 -50.892 -63.034 1.00 88.31 469 ALA A O 1
ATOM 3801 N N . LEU A 1 470 ? 0.917 -49.797 -62.875 1.00 87.44 470 LEU A N 1
ATOM 3802 C CA . LEU A 1 470 ? 0.144 -50.994 -62.544 1.00 87.44 470 LEU A CA 1
ATOM 3803 C C . LEU A 1 470 ? 0.100 -51.980 -63.728 1.00 87.44 470 LEU A C 1
ATOM 3805 O O . LEU A 1 470 ? 0.023 -51.542 -64.883 1.00 87.44 470 LEU A O 1
ATOM 3809 N N . PRO A 1 471 ? 0.091 -53.303 -63.483 1.00 85.31 471 PRO A N 1
ATOM 3810 C CA . PRO A 1 471 ? -0.002 -54.305 -64.541 1.00 85.31 471 PRO A CA 1
ATOM 3811 C C . PRO A 1 471 ? -1.215 -54.087 -65.455 1.00 85.31 471 PRO A C 1
ATOM 3813 O O . PRO A 1 471 ? -2.268 -53.636 -65.011 1.00 85.31 471 PRO A O 1
ATOM 3816 N N . ALA A 1 472 ? -1.117 -54.483 -66.727 1.00 82.69 472 ALA A N 1
ATOM 3817 C CA . ALA A 1 472 ? -2.260 -54.442 -67.651 1.00 82.69 472 ALA A CA 1
ATOM 3818 C C . ALA A 1 472 ? -3.435 -55.334 -67.195 1.00 82.69 472 ALA A C 1
ATOM 3820 O O . ALA A 1 472 ? -4.565 -55.141 -67.632 1.00 82.69 472 ALA A O 1
ATOM 3821 N N . THR A 1 473 ? -3.164 -56.292 -66.304 1.00 85.69 473 THR A N 1
ATOM 3822 C CA . THR A 1 473 ? -4.147 -57.168 -65.656 1.00 85.69 473 THR A CA 1
ATOM 3823 C C . THR A 1 473 ? -4.788 -56.554 -64.408 1.00 85.69 473 THR A C 1
ATOM 3825 O O . THR A 1 473 ? -5.547 -57.247 -63.743 1.00 85.69 473 THR A O 1
ATOM 3828 N N . TYR A 1 474 ? -4.468 -55.305 -64.046 1.00 89.06 474 TYR A N 1
ATOM 3829 C CA . TYR A 1 474 ? -5.085 -54.631 -62.903 1.00 89.06 474 TYR A CA 1
ATOM 3830 C C . TYR A 1 474 ? -6.592 -54.445 -63.121 1.00 89.06 474 TYR A C 1
ATOM 3832 O O . TYR A 1 474 ? -7.035 -53.999 -64.188 1.00 89.06 474 TYR A O 1
ATOM 3840 N N . THR A 1 475 ? -7.359 -54.762 -62.081 1.00 89.94 475 THR A N 1
ATOM 3841 C CA . THR A 1 475 ? -8.810 -54.603 -62.021 1.00 89.94 475 THR A CA 1
ATOM 3842 C C . THR A 1 475 ? -9.198 -53.831 -60.768 1.00 89.94 475 THR A C 1
ATOM 3844 O O . THR A 1 475 ? -8.542 -53.936 -59.736 1.00 89.94 475 THR A O 1
ATOM 3847 N N . CYS A 1 476 ? -10.275 -53.055 -60.855 1.00 89.56 476 CYS A N 1
ATOM 3848 C CA . CYS A 1 476 ? -10.812 -52.315 -59.722 1.00 89.56 476 CYS A CA 1
ATOM 3849 C C . CYS A 1 476 ? -11.191 -53.276 -58.577 1.00 89.56 476 CYS A C 1
ATOM 3851 O O . CYS A 1 476 ? -11.961 -54.203 -58.832 1.00 89.56 476 CYS A O 1
ATOM 3853 N N . PRO A 1 477 ? -10.767 -53.022 -57.323 1.00 87.12 477 PRO A N 1
ATOM 3854 C CA . PRO A 1 477 ? -11.029 -53.917 -56.189 1.00 87.12 477 PRO A CA 1
ATOM 3855 C C . PRO A 1 477 ? -12.512 -54.089 -55.843 1.00 87.12 477 PRO A C 1
ATOM 3857 O O . PRO A 1 477 ? -12.883 -55.041 -55.165 1.00 87.12 477 PRO A O 1
ATOM 3860 N N . VAL A 1 478 ? -13.364 -53.146 -56.256 1.00 89.25 478 VAL A N 1
ATOM 3861 C CA . VAL A 1 478 ? -14.780 -53.116 -55.860 1.00 89.25 478 VAL A CA 1
ATOM 3862 C C . VAL A 1 478 ? -15.700 -53.717 -56.922 1.00 89.25 478 VAL A C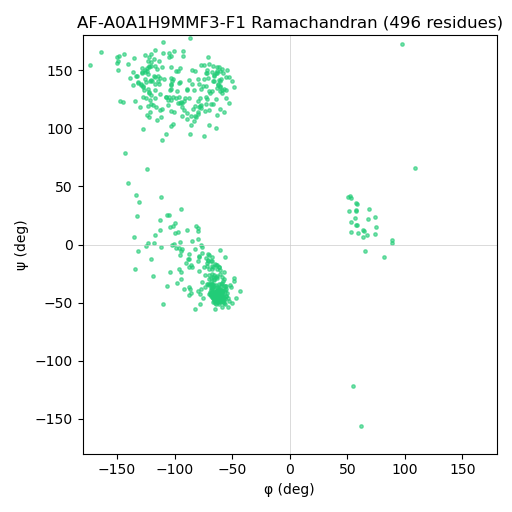 1
ATOM 3864 O O . VAL A 1 478 ? -16.739 -54.275 -56.580 1.00 89.25 478 VAL A O 1
ATOM 3867 N N . CYS A 1 479 ? -15.365 -53.580 -58.208 1.00 90.50 479 CYS A N 1
ATOM 3868 C CA . CYS A 1 479 ? -16.273 -53.957 -59.300 1.00 90.50 479 CYS A CA 1
ATOM 3869 C C . CYS A 1 479 ? -15.622 -54.740 -60.443 1.00 90.50 479 CYS A C 1
ATOM 3871 O O . CYS A 1 479 ? -16.266 -54.944 -61.474 1.00 90.50 479 CYS A O 1
ATOM 3873 N N . ASP A 1 480 ? -14.351 -55.121 -60.298 1.00 89.81 480 ASP A N 1
ATOM 3874 C CA . ASP A 1 480 ? -13.577 -55.888 -61.279 1.00 89.81 480 ASP A CA 1
ATOM 3875 C C . ASP A 1 480 ? -13.464 -55.234 -62.671 1.00 89.81 480 ASP A C 1
ATOM 3877 O O . ASP A 1 480 ? -13.105 -55.875 -63.660 1.00 89.81 480 ASP A O 1
ATOM 3881 N N . ALA A 1 481 ? -13.750 -53.931 -62.773 1.00 89.94 481 ALA A N 1
ATOM 3882 C CA . ALA A 1 481 ? -13.544 -53.156 -63.991 1.00 89.94 481 ALA A CA 1
ATOM 3883 C C . ALA A 1 481 ? -12.060 -53.138 -64.377 1.00 89.94 481 ALA A C 1
ATOM 3885 O O . ALA A 1 481 ? -11.195 -53.033 -63.508 1.00 89.94 481 ALA A O 1
ATOM 3886 N N . GLY A 1 482 ? -11.755 -53.214 -65.671 1.00 89.25 482 GLY A N 1
ATOM 3887 C CA . GLY A 1 482 ? -10.366 -53.235 -66.129 1.00 89.25 482 GLY A CA 1
ATOM 3888 C C . GLY A 1 482 ? -9.683 -51.878 -65.952 1.00 89.25 482 GLY A C 1
ATOM 3889 O O . GLY A 1 482 ? -10.345 -50.845 -65.880 1.00 89.25 482 GLY A O 1
ATOM 3890 N N . LYS A 1 483 ? -8.345 -51.858 -65.969 1.00 87.81 483 LYS A N 1
ATOM 3891 C CA . LYS A 1 483 ? -7.529 -50.627 -65.895 1.00 87.81 483 LYS A CA 1
ATOM 3892 C C . LYS A 1 483 ? -7.966 -49.513 -66.868 1.00 87.81 483 LYS A C 1
ATOM 3894 O O . LYS A 1 483 ? -7.836 -48.340 -66.544 1.00 87.81 483 LYS A O 1
ATOM 3899 N N . GLY A 1 484 ? -8.504 -49.868 -68.040 1.00 87.81 484 GLY A N 1
ATOM 3900 C CA . GLY A 1 484 ? -9.004 -48.912 -69.040 1.00 87.81 484 GLY A CA 1
ATOM 3901 C C . GLY A 1 484 ? -10.321 -48.206 -68.682 1.00 87.81 484 GLY A C 1
ATOM 3902 O O . GLY A 1 484 ? -10.672 -47.242 -69.351 1.00 87.81 484 GLY A O 1
ATOM 3903 N N . ASP A 1 485 ? -11.029 -48.654 -67.641 1.00 88.62 485 ASP A N 1
ATOM 3904 C CA . ASP A 1 485 ? -12.286 -48.059 -67.158 1.00 88.62 485 ASP A CA 1
ATOM 3905 C C . ASP A 1 485 ? -12.047 -46.949 -66.100 1.00 88.62 485 ASP A C 1
ATOM 3907 O O . ASP A 1 485 ? -12.978 -46.550 -65.392 1.00 88.62 485 ASP A O 1
ATOM 3911 N N . PHE A 1 486 ? -10.805 -46.475 -65.938 1.00 91.06 486 PHE A N 1
ATOM 3912 C CA . PHE A 1 486 ? -10.428 -45.412 -64.997 1.00 91.06 486 PHE A CA 1
ATOM 3913 C C . PHE A 1 486 ? -10.204 -44.075 -65.709 1.00 91.06 486 PHE A C 1
ATOM 3915 O O . PHE A 1 486 ? -9.661 -44.026 -66.813 1.00 91.06 486 PHE A O 1
ATOM 3922 N N . LEU A 1 487 ? -10.595 -42.984 -65.049 1.00 90.56 487 LEU A N 1
ATOM 3923 C CA . LEU A 1 487 ? -10.306 -41.622 -65.486 1.00 90.56 487 LEU A CA 1
ATOM 3924 C C . LEU A 1 487 ? -9.487 -40.855 -64.456 1.00 90.56 487 LEU A C 1
ATOM 3926 O O . LEU A 1 487 ? -9.776 -40.885 -63.259 1.00 90.56 487 LEU A O 1
ATOM 3930 N N . THR A 1 488 ? -8.550 -40.059 -64.963 1.00 89.56 488 THR A N 1
ATOM 3931 C CA . THR A 1 488 ? -7.828 -39.063 -64.179 1.00 89.56 488 THR A CA 1
ATOM 3932 C C . THR A 1 488 ? -8.780 -37.941 -63.775 1.00 89.56 488 THR A C 1
ATOM 3934 O O . THR A 1 488 ? -9.343 -37.256 -64.632 1.00 89.56 488 THR A O 1
ATOM 3937 N N . ILE A 1 489 ? -8.932 -37.717 -62.474 1.00 86.69 489 ILE A N 1
ATOM 3938 C CA . ILE A 1 489 ? -9.773 -36.659 -61.915 1.00 86.69 489 ILE A CA 1
ATOM 3939 C C . ILE A 1 489 ? -8.997 -35.817 -60.910 1.00 86.69 489 ILE A C 1
ATOM 3941 O O . ILE A 1 489 ? -8.042 -36.272 -60.280 1.00 86.69 489 ILE A O 1
ATOM 3945 N N . ASN A 1 490 ? -9.401 -34.559 -60.771 1.00 83.06 490 ASN A N 1
ATOM 3946 C CA . ASN A 1 490 ? -8.800 -33.658 -59.800 1.00 83.06 490 ASN A CA 1
ATOM 3947 C C . ASN A 1 490 ? -9.368 -33.978 -58.408 1.00 83.06 490 ASN A C 1
ATOM 3949 O O . ASN A 1 490 ? -10.589 -33.964 -58.224 1.00 83.06 490 ASN A O 1
ATOM 3953 N N . PHE A 1 491 ? -8.512 -34.235 -57.417 1.00 76.25 491 PHE A N 1
ATOM 3954 C CA . PHE A 1 491 ? -8.957 -34.595 -56.067 1.00 76.25 491 PHE A CA 1
ATOM 3955 C C . PHE A 1 491 ? -9.870 -33.525 -55.429 1.00 76.25 491 PHE A C 1
ATOM 3957 O O . PHE A 1 491 ? -10.826 -33.856 -54.729 1.00 76.25 491 PHE A O 1
ATOM 3964 N N . GLN A 1 492 ? -9.687 -32.236 -55.750 1.00 68.38 492 GLN A N 1
ATOM 3965 C CA . GLN A 1 492 ? -10.574 -31.170 -55.256 1.00 68.38 492 GLN A CA 1
ATOM 3966 C C . GLN A 1 492 ? -12.006 -31.248 -55.809 1.00 68.38 492 GLN A C 1
ATOM 3968 O O . GLN A 1 492 ? -12.943 -30.822 -55.131 1.00 68.38 492 GLN A O 1
ATOM 3973 N N . THR A 1 493 ? -12.203 -31.810 -57.007 1.00 62.50 493 THR A N 1
ATOM 3974 C CA . THR A 1 493 ? -13.554 -32.016 -57.560 1.00 62.50 493 THR A CA 1
ATOM 3975 C C . THR A 1 493 ? -14.310 -33.169 -56.894 1.00 62.50 493 THR A C 1
ATOM 3977 O O . THR A 1 493 ? -15.535 -33.183 -56.942 1.00 62.50 493 THR A O 1
ATOM 3980 N N . LEU A 1 494 ? -13.618 -34.092 -56.212 1.00 60.88 494 LEU A N 1
ATOM 3981 C CA . LEU A 1 494 ? -14.256 -35.113 -55.369 1.00 60.88 494 LEU A CA 1
ATOM 3982 C C . LEU A 1 494 ? -14.706 -34.545 -54.021 1.00 60.88 494 LEU A C 1
ATOM 3984 O O . LEU A 1 494 ? -15.807 -34.834 -53.565 1.00 60.88 494 LEU A O 1
ATOM 3988 N N . ALA A 1 495 ? -13.867 -33.711 -53.400 1.00 53.84 495 ALA A N 1
ATOM 3989 C CA . ALA A 1 495 ? -14.117 -33.144 -52.072 1.00 53.84 495 ALA A CA 1
ATOM 3990 C C . ALA A 1 495 ? -15.287 -32.139 -52.026 1.00 53.84 495 ALA A C 1
ATOM 3992 O O . ALA A 1 495 ? -15.758 -31.794 -50.949 1.00 53.84 495 ALA A O 1
ATOM 3993 N N . THR A 1 496 ? -15.759 -31.665 -53.182 1.00 46.59 496 THR A N 1
ATOM 3994 C CA . THR A 1 496 ? -16.896 -30.733 -53.308 1.00 46.59 496 THR A CA 1
ATOM 3995 C C . THR A 1 496 ? -18.236 -31.423 -53.593 1.00 46.59 496 THR A C 1
ATOM 3997 O O . THR A 1 496 ? -19.261 -30.746 -53.642 1.00 46.59 496 TH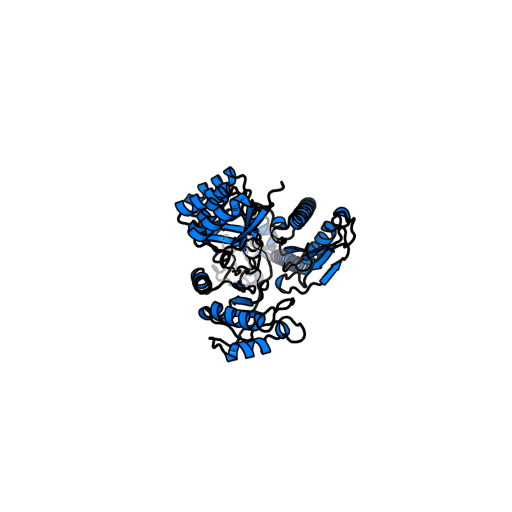R A O 1
ATOM 4000 N N . LEU A 1 497 ? -18.249 -32.752 -53.757 1.00 47.38 497 LEU A N 1
ATOM 4001 C CA . LEU A 1 497 ? -19.452 -33.561 -54.011 1.00 47.38 497 LEU A CA 1
ATOM 4002 C C . LEU A 1 497 ? -19.815 -34.513 -52.850 1.00 47.38 497 LEU A C 1
ATOM 4004 O O . LEU A 1 497 ? -20.669 -35.381 -53.036 1.00 47.38 497 LEU A O 1
ATOM 4008 N N . ALA A 1 498 ? -19.196 -34.347 -51.675 1.00 36.47 498 ALA A N 1
ATOM 4009 C CA . ALA A 1 498 ? -19.474 -35.111 -50.453 1.00 36.47 498 ALA A CA 1
ATOM 4010 C C . ALA A 1 498 ? -20.253 -34.294 -49.415 1.00 36.47 498 ALA A C 1
ATOM 4012 O O . ALA A 1 498 ? -19.940 -33.091 -49.257 1.00 36.47 498 ALA A O 1
#

Solvent-accessible surface area (backbone atoms only — not comparable to full-atom values): 27921 Å² total; per-residue (Å²): 130,85,75,56,72,41,42,37,35,32,61,21,65,33,9,44,42,43,35,66,56,51,44,52,53,46,50,31,34,52,77,33,66,34,73,42,41,29,51,22,60,46,20,23,42,37,36,58,32,43,57,97,30,40,65,63,31,52,49,48,33,53,78,70,69,51,68,70,36,72,76,58,83,66,59,43,34,36,31,32,34,61,65,31,60,93,74,56,45,73,64,90,70,74,44,71,66,60,52,48,57,41,60,71,59,44,90,65,79,43,68,55,32,36,23,48,31,60,41,63,40,50,73,54,76,65,78,76,30,29,40,21,36,32,48,45,94,52,78,64,28,21,40,38,33,42,23,47,58,97,54,88,65,67,46,68,68,77,40,24,39,34,50,88,45,47,42,61,52,52,47,47,51,45,49,58,42,67,77,36,45,78,44,36,51,31,90,89,66,45,48,60,71,60,52,49,54,62,42,56,74,81,48,89,76,67,67,42,79,69,87,70,79,93,71,72,64,84,65,43,70,65,89,71,55,20,83,42,79,50,94,86,30,25,31,38,18,46,56,45,99,79,42,59,43,49,45,72,53,53,50,53,52,31,52,49,27,61,75,72,68,36,59,57,40,26,33,34,51,67,33,27,39,37,39,62,78,38,46,74,89,51,48,63,60,55,57,47,52,30,60,76,62,73,55,70,44,80,77,56,70,63,68,67,37,54,41,56,55,72,93,37,66,67,36,51,53,52,50,54,54,44,41,56,49,36,62,76,65,70,55,78,45,82,54,51,32,36,17,42,32,75,55,97,85,58,80,77,60,33,15,33,34,42,34,50,52,86,71,91,54,98,77,72,52,79,90,72,44,28,29,30,37,29,30,21,70,94,44,36,44,86,73,72,52,71,45,78,76,48,68,74,35,50,77,92,55,44,57,61,54,52,49,52,52,45,49,54,53,60,60,69,66,51,48,74,61,52,52,57,49,51,53,50,50,52,52,53,52,57,55,72,73,58,82,87,85,50,77,31,38,27,31,75,86,78,64,52,70,49,40,33,80,64,33,41,66,94,80,72,36,55,57,69,48,51,75,84,76,50,61,92,84,38,51,42,94,88,73,64,43,50,63,85,48,47,42,84,40,55,50,69,68,55,70,73,76,111

InterPro domains:
  IPR024934 Rubredoxin-like domain [PS50903] (438-489)
  IPR024935 Rubredoxin domain [PF00301] (442-486)
  IPR024935 Rubredoxin domain [cd00730] (442-486)
  IPR050526 Rubredoxin electron transfer [PTHR47627] (422-490)

Foldseek 3Di:
DPFDKKKKKFADAQQKDWLVLLLLLLVLCVQQVWFFWFAALQNIIITIGGPVSVVSSVVSCVVSVTDMDINDDQFRHEHEPLVCALNFFDQPADHNVLSCLLRVLQPDGASWHHYAYEQGGAFAFQPLTQWGWYDDNDHQWTWIWGDFAPGQDIDTLQWIFGSNCVNVLSVLLRVLCVVCVVQRVDPVRRDSVVSNVSSVVPDDGDTHGCPDDRDHDQHWHPLQAAWADRDQATKHKFDDLVSTGGSVLSNLVSVLCVVQVQTMKGAGSQSIIMGTGHHPVSVVSVVVSCVVVVGDGDDDPLLRQEAEHPPDPPRSVLSVVLSVLCVVVVADQTSWHEYEADDPPDSDWTQKYWHWDDDPDPPDDPQQIFTWIWGDVLSDRNRSDTDTPDTGHGSVCVNVVVSVVSVVNVVVVVVVVVVVVVVVVVVVVVVVVDDPWDKWKAQPPPRDTADLQCFDVVVPGHRNQDLVNDDQCDADPPPRHGSVRIDIDIPVVVVVVD